Protein AF-A0A1C6H4Y1-F1 (afdb_monomer_lite)

Foldseek 3Di:
DPPQLDPQWLLVLLVVLQVCLLQLHDLQDPVVPQHHVCGHSLVSSVLQQEPVRAGDGHSPDRDHDPSSRVSNVNSVVSNVVSDNPDHNPNLQKAKEKEWEWEADQAACVPLVDWDAVQVQHTHGLDFTDIDIGGQQAFQQVVVVVRCVVQVKDFDADDVRLFTQKIAGPVGDIDGQQRHHPAKHKFKDKPPHGDPGGRRPHGDDHYIYMYIYITSHPVCNPPHDPVLLVVLLVLLSPADDLVPHALVCVVSLVVSVVSLVPDDPVSNVVNRCVVSSVSSVVSNVVNVVVVVVVVVVPPPDDDDDDDDDDDDDDDDDDDDDDDDDDRQRWWEEWPDWDWEADPQKIKIFTDQTPSFQWKWKWKDQDQPDDIDTDDIGRHSPPRMDIGNVGGAQGKMKMKMWGWHDDPRGIHIYDIYDIDMYHHHD

Structure (mmCIF, N/CA/C/O backbone):
data_AF-A0A1C6H4Y1-F1
#
_entry.id   AF-A0A1C6H4Y1-F1
#
loop_
_atom_site.group_PDB
_atom_site.id
_atom_site.type_symbol
_atom_site.label_atom_id
_atom_site.label_alt_id
_atom_site.label_comp_id
_atom_site.label_asym_id
_atom_site.label_entity_id
_atom_site.label_seq_id
_atom_site.pdbx_PDB_ins_code
_atom_site.Cartn_x
_atom_site.Cartn_y
_atom_site.Cartn_z
_atom_site.occupancy
_atom_site.B_iso_or_equiv
_atom_site.auth_seq_id
_atom_site.auth_comp_id
_atom_site.auth_asym_id
_atom_site.auth_atom_id
_atom_site.pdbx_PDB_model_num
ATOM 1 N N . MET A 1 1 ? 4.660 -8.840 -53.291 1.00 42.12 1 MET A N 1
ATOM 2 C CA . MET A 1 1 ? 5.398 -7.754 -52.613 1.00 42.12 1 MET A CA 1
ATOM 3 C C . MET A 1 1 ? 6.594 -8.397 -51.950 1.00 42.12 1 MET A C 1
ATOM 5 O O . MET A 1 1 ? 6.404 -9.406 -51.290 1.00 42.12 1 MET A O 1
ATOM 9 N N . ARG A 1 2 ? 7.810 -7.929 -52.233 1.00 48.94 2 ARG A N 1
ATOM 10 C CA . ARG A 1 2 ? 9.010 -8.425 -51.550 1.00 48.94 2 ARG A CA 1
ATOM 11 C C . ARG A 1 2 ? 9.060 -7.695 -50.213 1.00 48.94 2 ARG A C 1
ATOM 13 O O . ARG A 1 2 ? 9.139 -6.470 -50.238 1.00 48.94 2 ARG A O 1
ATOM 20 N N . ASP A 1 3 ? 8.952 -8.422 -49.107 1.00 62.31 3 ASP A N 1
ATOM 21 C CA . ASP A 1 3 ? 9.150 -7.857 -47.773 1.00 62.31 3 ASP A CA 1
ATOM 22 C C . ASP A 1 3 ? 10.547 -7.243 -47.738 1.00 62.31 3 ASP A C 1
ATOM 24 O O . ASP A 1 3 ? 11.532 -7.951 -47.901 1.00 62.31 3 ASP A O 1
ATOM 28 N N . ASP A 1 4 ? 10.660 -5.924 -47.614 1.00 70.94 4 ASP A N 1
ATOM 29 C CA . ASP A 1 4 ? 11.952 -5.247 -47.489 1.00 70.94 4 ASP A CA 1
ATOM 30 C C . ASP A 1 4 ? 12.391 -5.123 -46.022 1.00 70.94 4 ASP A C 1
ATOM 32 O O . ASP A 1 4 ? 13.424 -4.507 -45.741 1.00 70.94 4 ASP A O 1
ATOM 36 N N . PHE A 1 5 ? 11.594 -5.696 -45.109 1.00 79.50 5 PHE A N 1
ATOM 37 C CA . PHE A 1 5 ? 11.693 -5.578 -43.654 1.00 79.50 5 PHE A CA 1
ATOM 38 C C . PHE A 1 5 ? 11.746 -4.115 -43.170 1.00 79.50 5 PHE A C 1
ATOM 40 O O . PHE A 1 5 ? 12.250 -3.829 -42.083 1.00 79.50 5 PHE A O 1
ATOM 47 N N . GLY A 1 6 ? 11.222 -3.192 -43.986 1.00 79.69 6 GLY A N 1
ATOM 48 C CA . GLY A 1 6 ? 10.997 -1.791 -43.669 1.00 79.69 6 GLY A CA 1
ATOM 49 C C . GLY A 1 6 ? 9.513 -1.525 -43.439 1.00 79.69 6 GLY A C 1
ATOM 50 O O . GLY A 1 6 ? 8.642 -2.082 -44.099 1.00 79.69 6 GLY A O 1
ATOM 51 N N . TYR A 1 7 ? 9.209 -0.643 -42.494 1.00 85.81 7 TYR A N 1
ATOM 52 C CA . TYR A 1 7 ? 7.836 -0.291 -42.124 1.00 85.81 7 TYR A CA 1
ATOM 53 C C . TYR A 1 7 ? 7.501 1.128 -42.599 1.00 85.81 7 TYR A C 1
ATOM 55 O O . TYR A 1 7 ? 6.971 1.949 -41.856 1.00 85.81 7 TYR A O 1
ATOM 63 N N . GLY A 1 8 ? 7.869 1.431 -43.848 1.00 86.75 8 GLY A N 1
ATOM 64 C CA . GLY A 1 8 ? 7.625 2.707 -44.529 1.00 86.75 8 GLY A CA 1
ATOM 65 C C . GLY A 1 8 ? 8.603 3.833 -44.175 1.00 86.75 8 GLY A C 1
ATOM 66 O O . GLY A 1 8 ? 9.031 4.556 -45.069 1.00 86.75 8 GLY A O 1
ATOM 67 N N . THR A 1 9 ? 8.977 3.972 -42.900 1.00 94.75 9 THR A N 1
ATOM 68 C CA . THR A 1 9 ? 9.891 5.029 -42.424 1.00 94.75 9 THR A CA 1
ATOM 69 C C . THR A 1 9 ? 10.972 4.462 -41.510 1.00 94.75 9 THR A C 1
ATOM 71 O O . THR A 1 9 ? 10.829 3.357 -40.964 1.00 94.75 9 THR A O 1
ATOM 74 N N . SER A 1 10 ? 12.052 5.218 -41.311 1.00 96.19 10 SER A N 1
ATOM 75 C CA . SER A 1 10 ? 13.120 4.819 -40.390 1.00 96.19 10 SER A CA 1
ATOM 76 C C . SER A 1 10 ? 12.635 4.734 -38.940 1.00 96.19 10 SER A C 1
ATOM 78 O O . SER A 1 10 ? 12.975 3.783 -38.246 1.00 96.19 10 SER A O 1
ATOM 80 N N . GLU A 1 11 ? 11.767 5.642 -38.489 1.00 96.38 11 GLU A N 1
ATOM 81 C CA . GLU A 1 11 ? 11.194 5.628 -37.135 1.00 96.38 11 GLU A CA 1
ATOM 82 C C . GLU A 1 11 ? 10.305 4.411 -36.918 1.00 96.38 11 GLU A C 1
ATOM 84 O O . GLU A 1 11 ? 10.435 3.712 -35.918 1.00 96.38 11 GLU A O 1
ATOM 89 N N . SER A 1 12 ? 9.417 4.125 -37.870 1.00 94.75 12 SER A N 1
ATOM 90 C CA . SER A 1 12 ? 8.491 2.995 -37.770 1.00 94.75 12 SER A CA 1
ATOM 91 C C . SER A 1 12 ? 9.255 1.671 -37.732 1.00 94.75 12 SER A C 1
ATOM 93 O O . SER A 1 12 ? 8.972 0.801 -36.909 1.00 94.75 12 SER A O 1
ATOM 95 N N . THR A 1 13 ? 10.287 1.550 -38.570 1.00 94.62 13 THR A N 1
ATOM 96 C CA . THR A 1 13 ? 11.189 0.392 -38.583 1.00 94.62 13 THR A CA 1
ATOM 97 C C . THR A 1 13 ? 11.992 0.302 -37.278 1.00 94.62 13 THR A C 1
ATOM 99 O O . THR A 1 13 ? 12.122 -0.782 -36.711 1.00 94.62 13 THR A O 1
ATOM 102 N N . ALA A 1 14 ? 12.464 1.430 -36.736 1.00 94.56 14 ALA A N 1
ATOM 103 C CA . ALA A 1 14 ? 13.168 1.485 -35.456 1.00 94.56 14 ALA A CA 1
ATOM 104 C C . ALA A 1 14 ? 12.282 1.079 -34.272 1.00 94.56 14 ALA A C 1
ATOM 106 O O . ALA A 1 14 ? 12.743 0.351 -33.399 1.00 94.56 14 ALA A O 1
ATOM 107 N N . GLN A 1 15 ? 11.007 1.479 -34.246 1.00 91.50 15 GLN A N 1
ATOM 108 C CA . GLN A 1 15 ? 10.076 1.083 -33.184 1.00 91.50 15 GLN A CA 1
ATOM 109 C C . GLN A 1 15 ? 9.850 -0.428 -33.154 1.00 91.50 15 GLN A C 1
ATOM 111 O O . GLN A 1 15 ? 9.807 -1.028 -32.081 1.00 91.50 15 GLN A O 1
ATOM 116 N N . VAL A 1 16 ? 9.749 -1.064 -34.321 1.00 90.69 16 VAL A N 1
ATOM 117 C CA . VAL A 1 16 ? 9.607 -2.521 -34.389 1.00 90.69 16 VAL A CA 1
ATOM 118 C C . VAL A 1 16 ? 10.917 -3.214 -33.990 1.00 90.69 16 VAL A C 1
ATOM 120 O O . VAL A 1 16 ? 10.869 -4.156 -33.205 1.00 90.69 16 VAL A O 1
ATOM 123 N N . LEU A 1 17 ? 12.088 -2.718 -34.415 1.00 90.75 17 LEU A N 1
ATOM 124 C CA . LEU A 1 17 ? 13.387 -3.249 -33.969 1.00 90.75 17 LEU A CA 1
ATOM 125 C C . LEU A 1 17 ? 13.558 -3.125 -32.446 1.00 90.75 17 LEU A C 1
ATOM 127 O O . LEU A 1 17 ? 13.991 -4.069 -31.783 1.00 90.75 17 LEU A O 1
ATOM 131 N N . LEU A 1 18 ? 13.186 -1.974 -31.883 1.00 88.12 18 LEU A N 1
ATOM 132 C CA . LEU A 1 18 ? 13.187 -1.736 -30.445 1.00 88.12 18 LEU A CA 1
ATOM 133 C C . LEU A 1 18 ? 12.244 -2.711 -29.734 1.00 88.12 18 LEU A C 1
ATOM 135 O O . LEU A 1 18 ? 12.629 -3.289 -28.722 1.00 88.12 18 LEU A O 1
ATOM 139 N N . ALA A 1 19 ? 11.043 -2.944 -30.271 1.00 84.25 19 ALA A N 1
ATOM 140 C CA . ALA A 1 19 ? 10.095 -3.898 -29.706 1.00 84.25 19 ALA A CA 1
ATOM 141 C C . ALA A 1 19 ? 10.635 -5.336 -29.734 1.00 84.25 19 ALA A C 1
ATOM 143 O O . ALA A 1 19 ? 10.558 -6.016 -28.715 1.00 84.25 19 ALA A O 1
ATOM 144 N N . LEU A 1 20 ? 11.223 -5.788 -30.847 1.00 84.50 20 LEU A N 1
ATOM 145 C CA . LEU A 1 20 ? 11.834 -7.119 -30.953 1.00 84.50 20 LEU A CA 1
ATOM 146 C C . LEU A 1 20 ? 13.001 -7.285 -29.975 1.00 84.50 20 LEU A C 1
ATOM 148 O O . LEU A 1 20 ? 13.054 -8.283 -29.261 1.00 84.50 20 LEU A O 1
ATOM 152 N N . SER A 1 21 ? 13.853 -6.264 -29.850 1.00 82.94 21 SER A N 1
ATOM 153 C CA . SER A 1 21 ? 14.944 -6.239 -28.864 1.00 82.94 21 SER A CA 1
ATOM 154 C C . SER A 1 21 ? 14.400 -6.332 -27.431 1.00 82.94 21 SER A C 1
ATOM 156 O O . SER A 1 21 ? 14.832 -7.179 -26.647 1.00 82.94 21 SER A O 1
ATOM 158 N N . CYS A 1 22 ? 13.358 -5.552 -27.115 1.00 72.94 22 CYS A N 1
ATOM 159 C CA . CYS A 1 22 ? 12.659 -5.602 -25.823 1.00 72.94 22 CYS A CA 1
ATOM 160 C C . CYS A 1 22 ? 11.975 -6.953 -25.558 1.00 72.94 22 CYS A C 1
ATOM 162 O O . CYS A 1 22 ? 11.736 -7.305 -24.397 1.00 72.94 22 CYS A O 1
ATOM 164 N N . LEU A 1 23 ? 11.651 -7.686 -26.626 1.00 74.75 23 LEU A N 1
ATOM 165 C CA . LEU A 1 23 ? 11.091 -9.029 -26.597 1.00 74.75 23 LEU A CA 1
ATOM 166 C C . LEU A 1 23 ? 12.156 -10.135 -26.698 1.00 74.75 23 LEU A C 1
ATOM 168 O O . LEU A 1 23 ? 11.809 -11.313 -26.781 1.00 74.75 23 LEU A O 1
ATOM 172 N N . GLY A 1 24 ? 13.450 -9.801 -26.699 1.00 77.25 24 GLY A N 1
ATOM 173 C CA . GLY A 1 24 ? 14.531 -10.783 -26.843 1.00 77.25 24 GLY A CA 1
ATOM 174 C C . GLY A 1 24 ? 14.441 -11.616 -28.129 1.00 77.25 24 GLY A C 1
ATOM 175 O O . GLY A 1 24 ? 14.995 -12.709 -28.188 1.00 77.25 24 GLY A O 1
ATOM 176 N N . ILE A 1 25 ? 13.708 -11.132 -29.133 1.00 82.19 25 ILE A N 1
ATOM 177 C CA . ILE A 1 25 ? 13.572 -11.780 -30.433 1.00 82.19 25 ILE A CA 1
ATOM 178 C C . ILE A 1 25 ? 14.692 -11.243 -31.311 1.00 82.19 25 ILE A C 1
ATOM 180 O O . ILE A 1 25 ? 14.762 -10.039 -31.553 1.00 82.19 25 ILE A O 1
ATOM 184 N N . ASP A 1 26 ? 15.546 -12.137 -31.802 1.00 84.94 26 ASP A N 1
ATOM 185 C CA . ASP A 1 26 ? 16.600 -11.779 -32.744 1.00 84.94 26 ASP A CA 1
ATOM 186 C C . ASP A 1 26 ? 15.990 -11.437 -34.122 1.00 84.94 26 ASP A C 1
ATOM 188 O O . ASP A 1 26 ? 15.497 -12.335 -34.812 1.00 84.94 26 ASP A O 1
ATOM 192 N N . PRO A 1 27 ? 16.021 -10.163 -34.562 1.00 84.25 27 PRO A N 1
ATOM 193 C CA . PRO A 1 27 ? 15.482 -9.739 -35.853 1.00 84.25 27 PRO A CA 1
ATOM 194 C C . PRO A 1 27 ? 16.294 -10.265 -37.048 1.00 84.25 27 PRO A C 1
ATOM 196 O O . PRO A 1 27 ? 15.877 -10.093 -38.192 1.00 84.25 27 PRO A O 1
ATOM 199 N N . THR A 1 28 ? 17.465 -10.861 -36.814 1.00 84.69 28 THR A N 1
ATOM 200 C CA . THR A 1 28 ? 18.307 -11.461 -37.854 1.00 84.69 28 THR A CA 1
ATOM 201 C C . THR A 1 28 ? 18.028 -12.953 -38.052 1.00 84.69 28 THR A C 1
ATOM 203 O O . THR A 1 28 ? 18.480 -13.535 -39.040 1.00 84.69 28 THR A O 1
ATOM 206 N N . SER A 1 29 ? 17.241 -13.568 -37.164 1.00 82.44 29 SER A N 1
ATOM 207 C CA . SER A 1 29 ? 16.898 -14.985 -37.245 1.00 82.44 29 SER A CA 1
ATOM 208 C C . SER A 1 29 ? 15.801 -15.257 -38.280 1.00 82.44 29 SER A C 1
ATOM 210 O O . SER A 1 29 ? 14.706 -14.690 -38.234 1.00 82.44 29 SER A O 1
ATOM 212 N N . ALA A 1 30 ? 16.083 -16.208 -39.174 1.00 78.44 30 ALA A N 1
ATOM 213 C CA . ALA A 1 30 ? 15.129 -16.711 -40.162 1.00 78.44 30 ALA A CA 1
ATOM 214 C C . ALA A 1 30 ? 13.974 -17.511 -39.535 1.00 78.44 30 ALA A C 1
ATOM 216 O O . ALA A 1 30 ? 12.931 -17.675 -40.163 1.00 78.44 30 ALA A O 1
ATOM 217 N N . GLU A 1 31 ? 14.137 -17.989 -38.300 1.00 76.12 31 GLU A N 1
ATOM 218 C CA . GLU A 1 31 ? 13.170 -18.866 -37.629 1.00 76.12 31 GLU A CA 1
ATOM 219 C C . GLU A 1 31 ? 11.953 -18.106 -37.090 1.00 76.12 31 GLU A C 1
ATOM 221 O O . GLU A 1 31 ? 10.847 -18.641 -37.041 1.00 76.12 31 GLU A O 1
ATOM 226 N N . VAL A 1 32 ? 12.143 -16.842 -36.704 1.00 73.50 32 VAL A N 1
ATOM 227 C CA . VAL A 1 32 ? 11.101 -16.000 -36.089 1.00 73.50 32 VAL A CA 1
ATOM 228 C C . VAL A 1 32 ? 10.360 -15.122 -37.102 1.00 73.50 32 VAL A C 1
ATOM 230 O O . VAL A 1 32 ? 9.418 -14.426 -36.733 1.00 73.50 32 VAL A O 1
ATOM 233 N N . GLY A 1 33 ? 10.762 -15.157 -38.378 1.00 73.19 33 GLY A N 1
ATOM 234 C CA . GLY A 1 33 ? 10.070 -14.475 -39.476 1.00 73.19 33 GLY A CA 1
ATOM 235 C C . GLY A 1 33 ? 10.308 -12.963 -39.577 1.00 73.19 33 GLY A C 1
ATOM 236 O O . GLY A 1 33 ? 9.571 -12.289 -40.291 1.00 73.19 33 GLY A O 1
ATOM 237 N N . PHE A 1 34 ? 11.321 -12.419 -38.892 1.00 76.94 34 PHE A N 1
ATOM 238 C CA . PHE A 1 34 ? 11.628 -10.977 -38.887 1.00 76.94 34 PHE A CA 1
ATOM 239 C C . PHE A 1 34 ? 12.846 -10.574 -39.735 1.00 76.94 34 PHE A C 1
ATOM 241 O O . PHE A 1 34 ? 13.167 -9.387 -39.828 1.00 76.94 34 PHE A O 1
ATOM 248 N N . GLY A 1 35 ? 13.486 -11.539 -40.397 1.00 79.69 35 GLY A N 1
ATOM 249 C CA . GLY A 1 35 ? 14.584 -11.294 -41.321 1.00 79.69 35 GLY A CA 1
ATOM 250 C C . GLY A 1 35 ? 15.468 -12.520 -41.515 1.00 79.69 35 GLY A C 1
ATOM 251 O O . GLY A 1 35 ? 15.142 -13.625 -41.107 1.00 79.69 35 GLY A O 1
ATOM 252 N N . THR A 1 36 ? 16.606 -12.308 -42.157 1.00 79.06 36 THR A N 1
ATOM 253 C CA . THR A 1 36 ? 17.747 -13.231 -42.222 1.00 79.06 36 THR A CA 1
ATOM 254 C C . THR A 1 36 ? 19.002 -12.462 -41.802 1.00 79.06 36 THR A C 1
ATOM 256 O O . THR A 1 36 ? 18.952 -11.225 -41.762 1.00 79.06 36 THR A O 1
ATOM 259 N N . PRO A 1 37 ? 20.157 -13.113 -41.569 1.00 77.25 37 PRO A N 1
ATOM 260 C CA . PRO A 1 37 ? 21.383 -12.405 -41.192 1.00 77.25 37 PRO A CA 1
ATOM 261 C C . PRO A 1 37 ? 21.761 -11.266 -42.150 1.00 77.25 37 PRO A C 1
ATOM 263 O O . PRO A 1 37 ? 22.210 -10.209 -41.716 1.00 77.25 37 PRO A O 1
ATOM 266 N N . ASN A 1 38 ? 21.486 -11.445 -43.446 1.00 80.06 38 ASN A N 1
ATOM 267 C CA . ASN A 1 38 ? 21.870 -10.501 -44.499 1.00 80.06 38 ASN A CA 1
ATOM 268 C C . ASN A 1 38 ? 20.729 -9.592 -44.975 1.00 80.06 38 ASN A C 1
ATOM 270 O O . ASN A 1 38 ? 20.959 -8.691 -45.779 1.00 80.06 38 ASN A O 1
ATOM 274 N N . PHE A 1 39 ? 19.495 -9.839 -44.535 1.00 85.31 39 PHE A N 1
ATOM 275 C CA . PHE A 1 39 ? 18.331 -9.100 -45.007 1.00 85.31 39 PHE A CA 1
ATOM 276 C C . PHE A 1 39 ? 17.264 -9.039 -43.918 1.00 85.31 39 PHE A C 1
ATOM 278 O O . PHE A 1 39 ? 16.510 -9.986 -43.708 1.00 85.31 39 PHE A O 1
ATOM 285 N N . ASN A 1 40 ? 17.270 -7.932 -43.185 1.00 87.94 40 ASN A N 1
ATOM 286 C CA . ASN A 1 40 ? 16.472 -7.698 -41.986 1.00 87.94 40 ASN A CA 1
ATOM 287 C C . ASN A 1 40 ? 16.285 -6.193 -41.731 1.00 87.94 40 ASN A C 1
ATOM 289 O O . ASN A 1 40 ? 16.792 -5.331 -42.455 1.00 87.94 40 ASN A O 1
ATOM 293 N N . MET A 1 41 ? 15.601 -5.877 -40.640 1.00 89.88 41 MET A N 1
ATOM 294 C CA . MET A 1 41 ? 15.282 -4.512 -40.223 1.00 89.88 41 MET A CA 1
ATOM 295 C C . MET A 1 41 ? 16.512 -3.625 -39.994 1.00 89.88 41 MET A C 1
ATOM 297 O O . MET A 1 41 ? 16.473 -2.439 -40.304 1.00 89.88 41 MET A O 1
ATOM 301 N N . ILE A 1 42 ? 17.626 -4.182 -39.508 1.00 91.50 42 ILE A N 1
ATOM 302 C CA . ILE A 1 42 ? 18.875 -3.433 -39.303 1.00 91.50 42 ILE A CA 1
ATOM 303 C C . ILE A 1 42 ? 19.451 -3.044 -40.661 1.00 91.50 42 ILE A C 1
ATOM 305 O O . ILE A 1 42 ? 19.744 -1.875 -40.898 1.00 91.50 42 ILE A O 1
ATOM 309 N N . THR A 1 43 ? 19.540 -3.998 -41.592 1.00 91.50 43 THR A N 1
ATOM 310 C CA . THR A 1 43 ? 19.998 -3.713 -42.962 1.00 91.50 43 THR A CA 1
ATOM 311 C C . THR A 1 43 ? 19.066 -2.741 -43.694 1.00 91.50 43 THR A C 1
ATOM 313 O O . THR A 1 43 ? 19.533 -1.930 -44.492 1.00 91.50 43 THR A O 1
ATOM 316 N N . ASN A 1 44 ? 17.761 -2.760 -43.392 1.00 93.31 44 ASN A N 1
ATOM 317 C CA . ASN A 1 44 ? 16.803 -1.789 -43.915 1.00 93.31 44 ASN A CA 1
ATOM 318 C C . ASN A 1 44 ? 17.068 -0.383 -43.352 1.00 93.31 44 ASN A C 1
ATOM 320 O O . ASN A 1 44 ? 17.199 0.560 -44.130 1.00 93.31 44 ASN A O 1
ATOM 324 N N . LEU A 1 45 ? 17.242 -0.250 -42.033 1.00 94.94 45 LEU A N 1
ATOM 325 C CA . LEU A 1 45 ? 17.546 1.021 -41.364 1.00 94.94 45 LEU A CA 1
ATOM 326 C C . LEU A 1 45 ? 18.829 1.676 -41.883 1.00 94.94 45 LEU A C 1
ATOM 328 O O . LEU A 1 45 ? 18.884 2.899 -42.007 1.00 94.94 45 LEU A O 1
ATOM 332 N N . MET A 1 46 ? 19.832 0.881 -42.262 1.00 94.31 46 MET A N 1
ATOM 333 C CA . MET A 1 46 ? 21.070 1.416 -42.839 1.00 94.31 46 MET A CA 1
ATOM 334 C C . MET A 1 46 ? 20.854 2.171 -44.159 1.00 94.31 46 MET A C 1
ATOM 336 O O . MET A 1 46 ? 21.662 3.034 -44.484 1.00 94.31 46 MET A O 1
ATOM 340 N N . LYS A 1 47 ? 19.749 1.939 -44.884 1.00 93.94 47 LYS A N 1
ATOM 341 C CA . LYS A 1 47 ? 19.406 2.686 -46.111 1.00 93.94 47 LYS A CA 1
ATOM 342 C C . LYS A 1 47 ? 19.012 4.145 -45.851 1.00 93.94 47 LYS A C 1
ATOM 344 O O . LYS A 1 47 ? 19.015 4.943 -46.779 1.00 93.94 47 LYS A O 1
ATOM 349 N N . TYR A 1 48 ? 18.639 4.483 -44.617 1.00 96.31 48 TYR A N 1
ATOM 350 C CA . TYR A 1 48 ? 18.237 5.838 -44.215 1.00 96.31 48 TYR A CA 1
ATOM 351 C C . TYR A 1 48 ? 19.403 6.635 -43.625 1.00 96.31 48 TYR A C 1
ATOM 353 O O . TYR A 1 48 ? 19.249 7.822 -43.322 1.00 96.31 48 TYR A O 1
ATOM 361 N N . ARG A 1 49 ? 20.555 5.985 -43.417 1.00 96.44 49 ARG A N 1
ATOM 362 C CA . ARG A 1 49 ? 21.734 6.601 -42.817 1.00 96.44 49 ARG A CA 1
ATOM 363 C C . ARG A 1 49 ? 22.354 7.603 -43.786 1.00 96.44 49 ARG A C 1
ATOM 365 O O . ARG A 1 49 ? 22.580 7.293 -44.951 1.00 96.44 49 ARG A O 1
ATOM 372 N N . GLN A 1 50 ? 22.657 8.785 -43.275 1.00 96.56 50 GLN A N 1
ATOM 373 C CA . GLN A 1 50 ? 23.286 9.867 -44.019 1.00 96.56 50 GLN A CA 1
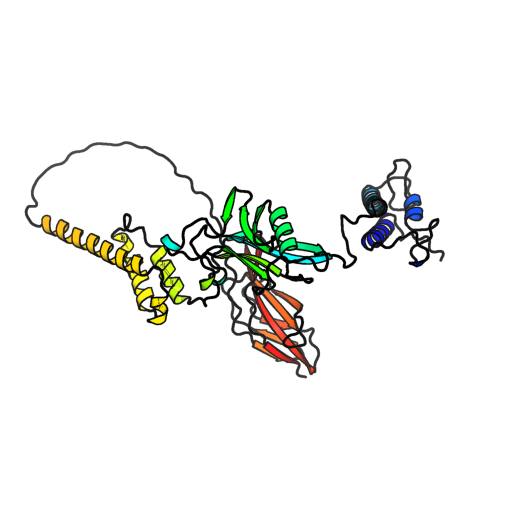ATOM 374 C C . GLN A 1 50 ? 24.792 9.918 -43.730 1.00 96.56 50 GLN A C 1
ATOM 376 O O . GLN A 1 50 ? 25.294 9.273 -42.805 1.00 96.56 50 GLN A O 1
ATOM 381 N N . ASN A 1 51 ? 25.526 10.709 -44.515 1.00 94.00 51 ASN A N 1
ATOM 382 C CA . ASN A 1 51 ? 26.985 10.833 -44.395 1.00 94.00 51 ASN A CA 1
ATOM 383 C C . ASN A 1 51 ? 27.443 11.400 -43.041 1.00 94.00 51 ASN A C 1
ATOM 385 O O . ASN A 1 51 ? 28.551 11.107 -42.602 1.00 94.00 51 ASN A O 1
ATOM 389 N N . ASP A 1 52 ? 26.594 12.181 -42.370 1.00 93.62 52 ASP A N 1
ATOM 390 C CA . ASP A 1 52 ? 26.843 12.706 -41.020 1.00 93.62 52 ASP A CA 1
ATOM 391 C C . ASP A 1 52 ? 26.632 11.654 -39.911 1.00 93.62 52 ASP A C 1
ATOM 393 O O . ASP A 1 52 ? 26.844 11.931 -38.733 1.00 93.62 52 ASP A O 1
ATOM 397 N N . GLY A 1 53 ? 26.222 10.435 -40.276 1.00 91.19 53 GLY A N 1
ATOM 398 C CA . GLY A 1 53 ? 25.921 9.348 -39.352 1.00 91.19 53 GLY A CA 1
ATOM 399 C C . GLY A 1 53 ? 24.518 9.395 -38.745 1.00 91.19 53 GLY A C 1
ATOM 400 O O . GLY A 1 53 ? 24.144 8.431 -38.074 1.00 91.19 53 GLY A O 1
ATOM 401 N N . GLY A 1 54 ? 23.744 10.453 -38.999 1.00 94.50 54 GLY A N 1
ATOM 402 C CA . GLY A 1 54 ? 22.332 10.542 -38.650 1.00 94.50 54 GLY A CA 1
ATOM 403 C C . GLY A 1 54 ? 21.438 9.768 -39.621 1.00 94.50 54 GLY A C 1
ATOM 404 O O . GLY A 1 54 ? 21.907 9.116 -40.557 1.00 94.50 54 GLY A O 1
ATOM 405 N N . PHE A 1 55 ? 20.131 9.813 -39.376 1.00 97.94 55 PHE A N 1
ATOM 406 C CA . PHE A 1 55 ? 19.130 9.091 -40.163 1.00 97.94 55 PHE A CA 1
ATOM 407 C C . PHE A 1 55 ? 18.060 10.043 -40.694 1.00 97.94 55 PHE A C 1
ATOM 409 O O . PHE A 1 55 ? 17.665 10.993 -40.017 1.00 97.94 55 PHE A O 1
ATOM 416 N N . SER A 1 56 ? 17.575 9.783 -41.906 1.00 97.44 56 SER A N 1
ATOM 417 C CA . SER A 1 56 ? 16.446 10.487 -42.515 1.00 97.44 56 SER A CA 1
ATOM 418 C C . SER A 1 56 ? 15.119 9.763 -42.262 1.00 97.44 56 SER A C 1
ATOM 420 O O . SER A 1 56 ? 15.090 8.557 -42.019 1.00 97.44 56 SER A O 1
ATOM 422 N N . HIS A 1 57 ? 13.997 10.478 -42.367 1.00 96.25 57 HIS A N 1
ATOM 423 C CA . HIS A 1 57 ? 12.654 9.892 -42.271 1.00 96.25 57 HIS A CA 1
ATOM 424 C C . HIS A 1 57 ? 12.353 8.902 -43.413 1.00 96.25 57 HIS A C 1
ATOM 426 O O . HIS A 1 57 ? 11.873 7.791 -43.182 1.00 96.25 57 HIS A O 1
ATOM 432 N N . LEU A 1 58 ? 12.687 9.294 -44.651 1.00 95.12 58 LEU A N 1
ATOM 433 C CA . LEU A 1 58 ? 12.526 8.499 -45.873 1.00 95.12 58 LEU A CA 1
ATOM 434 C C . LEU A 1 58 ? 13.884 8.262 -46.539 1.00 95.12 58 LEU A C 1
ATOM 436 O O . LEU A 1 58 ? 14.762 9.127 -46.503 1.00 95.12 58 LEU A O 1
ATOM 440 N N . SER A 1 59 ? 14.040 7.112 -47.193 1.00 90.62 59 SER A N 1
ATOM 441 C CA . SER A 1 59 ? 15.310 6.679 -47.793 1.00 90.62 59 SER A CA 1
ATOM 442 C C . SER A 1 59 ? 15.766 7.527 -48.983 1.00 90.62 59 SER A C 1
ATOM 444 O O . SER A 1 59 ? 16.928 7.479 -49.363 1.00 90.62 59 SER A O 1
ATOM 446 N N . ASN A 1 60 ? 14.861 8.289 -49.600 1.00 92.25 60 ASN A N 1
ATOM 447 C CA . ASN A 1 60 ? 15.171 9.185 -50.716 1.00 92.25 60 ASN A CA 1
ATOM 448 C C . ASN A 1 60 ? 15.583 10.599 -50.269 1.00 92.25 60 ASN A C 1
ATOM 450 O O . ASN A 1 60 ? 15.880 11.442 -51.114 1.00 92.25 60 ASN A O 1
ATOM 454 N N . LEU A 1 61 ? 15.576 10.882 -48.964 1.00 93.50 61 LEU A N 1
ATOM 455 C CA . LEU A 1 61 ? 16.030 12.159 -48.423 1.00 93.50 61 LEU A CA 1
ATOM 456 C C . LEU A 1 61 ? 17.537 12.126 -48.165 1.00 93.50 61 LEU A C 1
ATOM 458 O O . LEU A 1 61 ? 18.091 11.101 -47.778 1.00 93.50 61 LEU A O 1
ATOM 462 N N . THR A 1 62 ? 18.174 13.284 -48.331 1.00 92.12 62 THR A N 1
ATOM 463 C CA . THR A 1 62 ? 19.634 13.465 -48.241 1.00 92.12 62 THR A CA 1
ATOM 464 C C . THR A 1 62 ? 20.090 14.185 -46.969 1.00 92.12 62 THR A C 1
ATOM 466 O O . THR A 1 62 ? 21.256 14.554 -46.840 1.00 92.12 62 THR A O 1
ATOM 469 N N . LYS A 1 63 ? 19.162 14.453 -46.042 1.00 95.38 63 LYS A N 1
ATOM 470 C CA . LYS A 1 63 ? 19.433 15.146 -44.778 1.00 95.38 63 LYS A CA 1
ATOM 471 C C . LYS A 1 63 ? 18.924 14.338 -43.596 1.00 95.38 63 LYS A C 1
ATOM 473 O O . LYS A 1 63 ? 17.815 13.796 -43.636 1.00 95.38 63 LYS A O 1
ATOM 478 N N . SER A 1 64 ? 19.723 14.335 -42.537 1.00 96.75 64 SER A N 1
ATOM 479 C CA . SER A 1 64 ? 19.359 13.756 -41.253 1.00 96.75 64 SER A CA 1
ATOM 480 C C . SER A 1 64 ? 18.245 14.552 -40.588 1.00 96.75 64 SER A C 1
ATOM 482 O O . SER A 1 64 ? 18.141 15.771 -40.734 1.00 96.75 64 SER A O 1
ATOM 484 N N . GLN A 1 65 ? 17.400 13.841 -39.855 1.00 97.88 65 GLN A N 1
ATOM 485 C CA . GLN A 1 65 ? 16.335 14.400 -39.039 1.00 97.88 65 GLN A CA 1
ATOM 486 C C . GLN A 1 65 ? 16.546 13.953 -37.602 1.00 97.88 65 GLN A C 1
ATOM 488 O O . GLN A 1 65 ? 16.858 12.792 -37.335 1.00 97.88 65 GLN A O 1
ATOM 493 N N . GLU A 1 66 ? 16.389 14.889 -36.673 1.00 96.50 66 GLU A N 1
ATOM 494 C CA . GLU A 1 66 ? 16.694 14.670 -35.260 1.00 96.50 66 GLU A CA 1
ATOM 495 C C . GLU A 1 66 ? 15.877 13.507 -34.683 1.00 96.50 66 GLU A C 1
ATOM 497 O O . GLU A 1 66 ? 16.435 12.575 -34.109 1.00 96.50 66 GLU A O 1
ATOM 502 N N . MET A 1 67 ? 14.564 13.499 -34.928 1.00 94.00 67 MET A N 1
ATOM 503 C CA . MET A 1 67 ? 13.667 12.454 -34.432 1.00 94.00 67 MET A CA 1
ATOM 504 C C . MET A 1 67 ? 13.999 11.072 -35.009 1.00 94.00 67 MET A C 1
ATOM 506 O O . MET A 1 67 ? 14.060 10.100 -34.254 1.00 94.00 67 MET A O 1
ATOM 510 N N . SER A 1 68 ? 14.248 10.989 -36.318 1.00 97.06 68 SER A N 1
ATOM 511 C CA . SER A 1 68 ? 14.666 9.753 -36.986 1.00 97.06 68 SER A CA 1
ATOM 512 C C . SER A 1 68 ? 15.982 9.244 -36.403 1.00 97.06 68 SER A C 1
ATOM 514 O O . SER A 1 68 ? 16.091 8.083 -36.020 1.00 97.06 68 SER A O 1
ATOM 516 N N . THR A 1 69 ? 16.959 10.137 -36.252 1.00 96.75 69 THR A N 1
ATOM 517 C CA . THR A 1 69 ? 18.282 9.815 -35.710 1.00 96.75 69 THR A CA 1
ATOM 518 C C . THR A 1 69 ? 18.185 9.276 -34.286 1.00 96.75 69 THR A C 1
ATOM 520 O O . THR A 1 69 ? 18.729 8.212 -34.000 1.00 96.75 69 THR A O 1
ATOM 523 N N . VAL A 1 70 ? 17.444 9.953 -33.406 1.00 95.69 70 VAL A N 1
ATOM 524 C CA . VAL A 1 70 ? 17.276 9.533 -32.007 1.00 95.69 70 VAL A CA 1
ATOM 525 C C . VAL A 1 70 ? 16.605 8.164 -31.912 1.00 95.69 70 VAL A C 1
ATOM 527 O O . VAL A 1 70 ? 17.103 7.290 -31.204 1.00 95.69 70 VAL A O 1
ATOM 530 N N . GLN A 1 71 ? 15.503 7.944 -32.632 1.00 95.44 71 GLN A N 1
ATOM 531 C CA . GLN A 1 71 ? 14.758 6.685 -32.533 1.00 95.44 71 GLN A CA 1
ATOM 532 C C . GLN A 1 71 ? 15.528 5.502 -33.124 1.00 95.44 71 GLN A C 1
ATOM 534 O O . GLN A 1 71 ? 15.545 4.423 -32.532 1.00 95.44 71 GLN A O 1
ATOM 539 N N . VAL A 1 72 ? 16.204 5.701 -34.260 1.00 96.12 72 VAL A N 1
ATOM 540 C CA . VAL A 1 72 ? 17.012 4.647 -34.883 1.00 96.12 72 VAL A CA 1
ATOM 541 C C . VAL A 1 72 ? 18.209 4.292 -34.005 1.00 96.12 72 VAL A C 1
ATOM 543 O O . VAL A 1 72 ? 18.448 3.111 -33.760 1.00 96.12 72 VAL A O 1
ATOM 546 N N . LEU A 1 73 ? 18.928 5.282 -33.467 1.00 93.31 73 LEU A N 1
ATOM 547 C CA . LEU A 1 73 ? 20.056 5.017 -32.571 1.00 93.31 73 LEU A CA 1
ATOM 548 C C . LEU A 1 73 ? 19.614 4.349 -31.267 1.00 93.31 73 LEU A C 1
ATOM 550 O O . LEU A 1 73 ? 20.298 3.442 -30.803 1.00 93.31 73 LEU A O 1
ATOM 554 N N . GLN A 1 74 ? 18.457 4.723 -30.713 1.00 89.69 74 GLN A N 1
ATOM 555 C CA . GLN A 1 74 ? 17.886 4.046 -29.547 1.00 89.69 74 GLN A CA 1
ATOM 556 C C . GLN A 1 74 ? 17.600 2.565 -29.832 1.00 89.69 74 GLN A C 1
ATOM 558 O O . GLN A 1 74 ? 17.940 1.707 -29.019 1.00 89.69 74 GLN A O 1
ATOM 563 N N . ALA A 1 75 ? 16.996 2.254 -30.981 1.00 91.25 75 ALA A N 1
ATOM 564 C CA . ALA A 1 75 ? 16.699 0.878 -31.369 1.00 91.25 75 ALA A CA 1
ATOM 565 C C . ALA A 1 75 ? 17.973 0.053 -31.620 1.00 91.25 75 ALA A C 1
ATOM 567 O O . ALA A 1 75 ? 18.063 -1.092 -31.180 1.00 91.25 75 ALA A O 1
ATOM 568 N N . LEU A 1 76 ? 18.978 0.639 -32.282 1.00 91.25 76 LEU A N 1
ATOM 569 C CA . LEU A 1 76 ? 20.260 -0.018 -32.551 1.00 91.25 76 LEU A CA 1
ATOM 570 C C . LEU A 1 76 ? 21.090 -0.232 -31.278 1.00 91.25 76 LEU A C 1
ATOM 572 O O . LEU A 1 76 ? 21.722 -1.278 -31.137 1.00 91.25 76 LEU A O 1
ATOM 576 N N . ASP A 1 77 ? 21.088 0.725 -30.347 1.00 87.69 77 ASP A N 1
ATOM 577 C CA . ASP A 1 77 ? 21.761 0.594 -29.050 1.00 87.69 77 ASP A CA 1
ATOM 578 C C . ASP A 1 77 ? 21.099 -0.486 -28.184 1.00 87.69 77 ASP A C 1
ATOM 580 O O . ASP A 1 77 ? 21.796 -1.338 -27.628 1.00 87.69 77 ASP A O 1
ATOM 584 N N . ALA A 1 78 ? 19.760 -0.505 -28.141 1.00 82.25 78 ALA A N 1
ATOM 585 C CA . ALA A 1 78 ? 18.994 -1.546 -27.458 1.00 82.25 78 ALA A CA 1
ATOM 586 C C . ALA A 1 78 ? 19.298 -2.943 -28.024 1.00 82.25 78 ALA A C 1
ATOM 588 O O . ALA A 1 78 ? 19.537 -3.872 -27.254 1.00 82.25 78 ALA A O 1
ATOM 589 N N . TYR A 1 79 ? 19.365 -3.076 -29.352 1.00 86.50 79 TYR A N 1
ATOM 590 C CA . TYR A 1 79 ? 19.760 -4.323 -30.009 1.00 86.50 79 TYR A CA 1
ATOM 591 C C . TYR A 1 79 ? 21.207 -4.724 -29.667 1.00 86.50 79 TYR A C 1
ATOM 593 O O . TYR A 1 79 ? 21.456 -5.843 -29.220 1.00 86.50 79 TYR A O 1
ATOM 601 N N . LYS A 1 80 ? 22.174 -3.806 -29.817 1.00 84.88 80 LYS A N 1
ATOM 602 C CA . LYS A 1 80 ? 23.610 -4.086 -29.633 1.00 84.88 80 LYS A CA 1
ATOM 603 C C . LYS A 1 80 ? 23.956 -4.534 -28.216 1.00 84.88 80 LYS A C 1
ATOM 605 O O . LYS A 1 80 ? 24.814 -5.394 -28.036 1.00 84.88 80 LYS A O 1
ATOM 610 N N . LYS A 1 81 ? 23.352 -3.913 -27.204 1.00 75.31 81 LYS A N 1
ATOM 611 C CA . LYS A 1 81 ? 23.690 -4.182 -25.802 1.00 75.31 81 LYS A CA 1
ATOM 612 C C . LYS A 1 81 ? 23.190 -5.539 -25.311 1.00 75.31 81 LYS A C 1
ATOM 614 O O . LYS A 1 81 ? 23.588 -5.938 -24.218 1.00 75.31 81 LYS A O 1
ATOM 619 N N . GLY A 1 82 ? 22.288 -6.204 -26.045 1.00 61.31 82 GLY A N 1
ATOM 620 C CA . GLY A 1 82 ? 21.644 -7.452 -25.615 1.00 61.31 82 GLY A CA 1
ATOM 621 C C . GLY A 1 82 ? 20.935 -7.346 -24.256 1.00 61.31 82 GLY A C 1
ATOM 622 O O . GLY A 1 82 ? 20.572 -8.356 -23.661 1.00 61.31 82 GLY A O 1
ATOM 623 N N . THR A 1 83 ? 20.784 -6.127 -23.727 1.00 51.62 83 THR A N 1
ATOM 624 C CA . THR A 1 83 ? 20.330 -5.833 -22.371 1.00 51.62 83 THR A CA 1
ATOM 625 C C . THR A 1 83 ? 19.318 -4.699 -22.423 1.00 51.62 83 THR A C 1
ATOM 627 O O . THR A 1 83 ? 19.567 -3.584 -22.881 1.00 51.62 83 THR A O 1
ATOM 630 N N . ASN A 1 84 ? 18.122 -5.041 -21.961 1.00 56.25 84 ASN A N 1
ATOM 631 C CA . ASN A 1 84 ? 16.900 -4.264 -22.068 1.00 56.25 84 ASN A CA 1
ATOM 632 C C . ASN A 1 84 ? 16.751 -3.289 -20.895 1.00 56.25 84 ASN A C 1
ATOM 634 O O . ASN A 1 84 ? 15.937 -3.493 -19.995 1.00 56.25 84 ASN A O 1
ATOM 638 N N . THR A 1 85 ? 17.519 -2.204 -20.891 1.00 50.84 85 THR A N 1
ATOM 639 C CA . THR A 1 85 ? 17.421 -1.210 -19.809 1.00 50.84 85 THR A CA 1
ATOM 640 C C . THR A 1 85 ? 16.168 -0.339 -19.889 1.00 50.84 85 THR A C 1
ATOM 642 O O . THR A 1 85 ? 15.759 0.218 -18.874 1.00 50.84 85 THR A O 1
ATOM 645 N N . TYR A 1 86 ? 15.525 -0.229 -21.057 1.00 49.06 86 TYR A N 1
ATOM 646 C CA . TYR A 1 86 ? 14.421 0.716 -21.232 1.00 49.06 86 TYR A CA 1
ATOM 647 C C . TYR A 1 86 ? 13.031 0.104 -20.995 1.00 49.06 86 TYR A C 1
ATOM 649 O O . TYR A 1 86 ? 12.236 0.726 -20.293 1.00 49.06 86 TYR A O 1
ATOM 657 N N . TRP A 1 87 ? 12.719 -1.093 -21.520 1.00 53.69 87 TRP A N 1
ATOM 658 C CA . TRP A 1 87 ? 11.346 -1.637 -21.491 1.00 53.69 87 TRP A CA 1
ATOM 659 C C . TRP A 1 87 ? 11.268 -3.172 -21.632 1.00 53.69 87 TRP A C 1
ATOM 661 O O . TRP A 1 87 ? 10.658 -3.662 -22.576 1.00 53.69 87 TRP A O 1
ATOM 671 N N . LEU A 1 88 ? 11.842 -3.966 -20.718 1.00 53.28 88 LEU A N 1
ATOM 672 C CA . LEU A 1 88 ? 11.629 -5.431 -20.706 1.00 53.28 88 LEU A CA 1
ATOM 673 C C . LEU A 1 88 ? 10.123 -5.782 -20.709 1.00 53.28 88 LEU A C 1
ATOM 675 O O . LEU A 1 88 ? 9.452 -5.651 -19.684 1.00 53.28 88 LEU A O 1
ATOM 679 N N . ILE A 1 89 ? 9.591 -6.238 -21.851 1.00 55.44 89 ILE A N 1
ATOM 680 C CA . ILE A 1 89 ? 8.176 -6.637 -22.026 1.00 55.44 89 ILE A CA 1
ATOM 681 C C . ILE A 1 89 ? 8.002 -8.165 -21.921 1.00 55.44 89 ILE A C 1
ATOM 683 O O . ILE A 1 89 ? 6.881 -8.650 -21.775 1.00 55.44 89 ILE A O 1
ATOM 687 N N . ASN A 1 90 ? 9.097 -8.929 -21.881 1.00 51.50 90 ASN A N 1
ATOM 688 C CA . ASN A 1 90 ? 9.120 -10.395 -21.964 1.00 51.50 90 ASN A CA 1
ATOM 689 C C . ASN A 1 90 ? 8.514 -11.204 -20.806 1.00 51.50 90 ASN A C 1
ATOM 691 O O . ASN A 1 90 ? 8.745 -12.403 -20.689 1.00 51.50 90 ASN A O 1
ATOM 695 N N . GLY A 1 91 ? 7.705 -10.598 -19.939 1.00 52.72 91 GLY A N 1
ATOM 696 C CA . GLY A 1 91 ? 7.019 -11.333 -18.871 1.00 52.72 91 GLY A CA 1
ATOM 697 C C . GLY A 1 91 ? 7.954 -11.921 -17.806 1.00 52.72 91 GLY A C 1
ATOM 698 O O . GLY A 1 91 ? 7.491 -12.687 -16.959 1.00 52.72 91 GLY A O 1
ATOM 699 N N . GLU A 1 92 ? 9.237 -11.553 -17.829 1.00 64.44 92 GLU A N 1
ATOM 700 C CA . GLU A 1 92 ? 10.224 -11.868 -16.792 1.00 64.44 92 GLU A CA 1
ATOM 701 C C . GLU A 1 92 ? 10.135 -10.928 -15.599 1.00 64.44 92 GLU A C 1
ATOM 703 O O . GLU A 1 92 ? 10.581 -11.294 -14.524 1.00 64.44 92 GLU A O 1
ATOM 708 N N . ASN A 1 93 ? 9.528 -9.752 -15.761 1.00 69.94 93 ASN A N 1
ATOM 709 C CA . ASN A 1 93 ? 9.283 -8.813 -14.676 1.00 69.94 93 ASN A CA 1
ATOM 710 C C . ASN A 1 93 ? 7.781 -8.633 -14.459 1.00 69.94 93 ASN A C 1
ATOM 712 O O . ASN A 1 93 ? 6.990 -8.578 -15.404 1.00 69.94 93 ASN A O 1
ATOM 716 N N . GLN A 1 94 ? 7.390 -8.488 -13.201 1.00 73.62 94 GLN A N 1
ATOM 717 C CA . GLN A 1 94 ? 6.028 -8.216 -12.774 1.00 73.62 94 GLN A CA 1
ATOM 718 C C . GLN A 1 94 ? 5.921 -6.837 -12.128 1.00 73.62 94 GLN A C 1
ATOM 720 O O . GLN A 1 94 ? 6.887 -6.296 -11.587 1.00 73.62 94 GLN A O 1
ATOM 725 N N . SER A 1 95 ? 4.733 -6.248 -12.227 1.00 77.38 95 SER A N 1
ATOM 726 C CA . SER A 1 95 ? 4.428 -4.965 -11.607 1.00 77.38 95 SER A CA 1
ATOM 727 C C . SER A 1 95 ? 3.929 -5.187 -10.188 1.00 77.38 95 SER A C 1
ATOM 729 O O . SER A 1 95 ? 2.974 -5.932 -9.979 1.00 77.38 95 SER A O 1
ATOM 731 N N . VAL A 1 96 ? 4.531 -4.519 -9.212 1.00 81.88 96 VAL A N 1
ATOM 732 C CA . VAL A 1 96 ? 4.039 -4.485 -7.829 1.00 81.88 96 VAL A CA 1
ATOM 733 C C . VAL A 1 96 ? 3.996 -3.048 -7.339 1.00 81.88 96 VAL A C 1
ATOM 735 O O . VAL A 1 96 ? 4.709 -2.185 -7.842 1.00 81.88 96 VAL A O 1
ATOM 738 N N . ALA A 1 97 ? 3.139 -2.759 -6.367 1.00 69.44 97 ALA A N 1
ATOM 739 C CA . ALA A 1 97 ? 3.070 -1.441 -5.753 1.00 69.44 97 ALA A CA 1
ATOM 740 C C . ALA A 1 97 ? 3.584 -1.498 -4.317 1.00 69.44 97 ALA A C 1
ATOM 742 O O . ALA A 1 97 ? 3.113 -2.326 -3.547 1.00 69.44 97 ALA A O 1
ATOM 743 N N . VAL A 1 98 ? 4.491 -0.598 -3.942 1.00 86.12 98 VAL A N 1
ATOM 744 C CA . VAL A 1 98 ? 5.129 -0.600 -2.617 1.00 86.12 98 VAL A CA 1
ATOM 745 C C . VAL A 1 98 ? 4.910 0.741 -1.928 1.00 86.12 98 VAL A C 1
ATOM 747 O O . VAL A 1 98 ? 4.996 1.780 -2.578 1.00 86.12 98 VAL A O 1
ATOM 750 N N . THR A 1 99 ? 4.611 0.733 -0.627 1.00 89.00 99 THR A N 1
ATOM 751 C CA . THR A 1 99 ? 4.543 1.935 0.226 1.00 89.00 99 THR A CA 1
ATOM 752 C C . THR A 1 99 ? 5.239 1.680 1.561 1.00 89.00 99 THR A C 1
ATOM 754 O O . THR A 1 99 ? 5.235 0.547 2.046 1.00 89.00 99 THR A O 1
ATOM 757 N N . ILE A 1 100 ? 5.821 2.727 2.151 1.00 93.44 100 ILE A N 1
ATOM 758 C CA . ILE A 1 100 ? 6.529 2.654 3.435 1.00 93.44 100 ILE A CA 1
ATOM 759 C C . ILE A 1 100 ? 5.918 3.688 4.378 1.00 93.44 100 ILE A C 1
ATOM 761 O O . ILE A 1 100 ? 5.858 4.876 4.046 1.00 93.44 100 ILE A O 1
ATOM 765 N N . LEU A 1 101 ? 5.434 3.229 5.529 1.00 87.44 101 LEU A N 1
ATOM 766 C CA . LEU A 1 101 ? 4.801 4.056 6.552 1.00 87.44 101 LEU A CA 1
ATOM 767 C C . LEU A 1 101 ? 5.625 3.992 7.838 1.00 87.44 101 LEU A C 1
ATOM 769 O O . LEU A 1 101 ? 5.720 2.934 8.439 1.00 87.44 101 LEU A O 1
ATOM 773 N N . GLY A 1 102 ? 6.225 5.090 8.266 1.00 93.19 102 GLY A N 1
ATOM 774 C CA . GLY A 1 102 ? 6.887 5.142 9.567 1.00 93.19 102 GLY A CA 1
ATOM 775 C C . GLY A 1 102 ? 6.078 5.942 10.570 1.00 93.19 102 GLY A C 1
ATOM 776 O O . GLY A 1 102 ? 4.867 6.115 10.421 1.00 93.19 102 GLY A O 1
ATOM 777 N N . ASP A 1 103 ? 6.772 6.471 11.559 1.00 92.94 103 ASP A N 1
ATOM 778 C CA . ASP A 1 103 ? 6.207 7.299 12.614 1.00 92.94 103 ASP A CA 1
ATOM 779 C C . ASP A 1 103 ? 7.165 8.450 12.972 1.00 92.94 103 ASP A C 1
ATOM 781 O O . ASP A 1 103 ? 8.256 8.561 12.403 1.00 92.94 103 ASP A O 1
ATOM 785 N N . GLU A 1 104 ? 6.751 9.337 13.871 1.00 88.88 104 GLU A N 1
ATOM 786 C CA . GLU A 1 104 ? 7.685 10.174 14.622 1.00 88.88 104 GLU A CA 1
ATOM 787 C C . GLU A 1 104 ? 8.420 9.357 15.689 1.00 88.88 104 GLU A C 1
ATOM 789 O O . GLU A 1 104 ? 7.960 8.301 16.111 1.00 88.88 104 GLU A O 1
ATOM 794 N N . VAL A 1 105 ? 9.594 9.832 16.106 1.00 90.75 105 VAL A N 1
ATOM 795 C CA . VAL A 1 105 ? 10.305 9.244 17.246 1.00 90.75 105 VAL A CA 1
ATOM 796 C C . VAL A 1 105 ? 9.636 9.753 18.518 1.00 90.75 105 VAL A C 1
ATOM 798 O O . VAL A 1 105 ? 9.597 10.963 18.749 1.00 90.75 105 VAL A O 1
ATOM 801 N N . HIS A 1 106 ? 9.114 8.842 19.333 1.00 85.00 106 HIS A N 1
ATOM 802 C CA . HIS A 1 106 ? 8.506 9.137 20.634 1.00 85.00 106 HIS A CA 1
ATOM 803 C C . HIS A 1 106 ? 8.649 7.924 21.568 1.00 85.00 106 HIS A C 1
ATOM 805 O O . HIS A 1 106 ? 9.475 7.059 21.310 1.00 85.00 106 HIS A O 1
ATOM 811 N N . ASP A 1 107 ? 7.927 7.883 22.687 1.00 82.88 107 ASP A N 1
ATOM 812 C CA . ASP A 1 107 ? 7.968 6.762 23.634 1.00 82.88 107 ASP A CA 1
ATOM 813 C C . ASP A 1 107 ? 6.547 6.453 24.119 1.00 82.88 107 ASP A C 1
ATOM 815 O O . ASP A 1 107 ? 6.068 7.046 25.093 1.00 82.88 107 ASP A O 1
ATOM 819 N N . SER A 1 108 ? 5.884 5.516 23.432 1.00 79.75 108 SER A N 1
ATOM 820 C CA . SER A 1 108 ? 4.485 5.164 23.703 1.00 79.75 108 SER A CA 1
ATOM 821 C C . SER A 1 108 ? 4.269 4.585 25.101 1.00 79.75 108 SER A C 1
ATOM 823 O O . SER A 1 108 ? 3.187 4.743 25.670 1.00 79.75 108 SER A O 1
ATOM 825 N N . ASP A 1 109 ? 5.302 3.965 25.687 1.00 72.94 109 ASP A N 1
ATOM 826 C CA . ASP A 1 109 ? 5.250 3.424 27.046 1.00 72.94 109 ASP A CA 1
ATOM 827 C C . ASP A 1 109 ? 5.223 4.561 28.094 1.00 72.94 109 ASP A C 1
ATOM 829 O O . ASP A 1 109 ? 4.776 4.347 29.223 1.00 72.94 109 ASP A O 1
ATOM 833 N N . LYS A 1 110 ? 5.658 5.781 27.732 1.00 69.44 110 LYS A N 1
ATOM 834 C CA . LYS A 1 110 ? 5.645 6.967 28.607 1.00 69.44 110 LYS A CA 1
ATOM 835 C C . LYS A 1 110 ? 4.508 7.940 28.326 1.00 69.44 110 LYS A C 1
ATOM 837 O O . LYS A 1 110 ? 3.929 8.470 29.273 1.00 69.44 110 LYS A O 1
ATOM 842 N N . ASP A 1 111 ? 4.231 8.241 27.060 1.00 70.06 111 ASP A N 1
ATOM 843 C CA . ASP A 1 111 ? 3.258 9.278 26.694 1.00 70.06 111 ASP A CA 1
ATOM 844 C C . ASP A 1 111 ? 1.852 8.729 26.396 1.00 70.06 111 ASP A C 1
ATOM 846 O O . ASP A 1 111 ? 0.895 9.503 26.291 1.00 70.06 111 ASP A O 1
ATOM 850 N N . GLY A 1 112 ? 1.715 7.400 26.298 1.00 64.44 112 GLY A N 1
ATOM 851 C CA . GLY A 1 112 ? 0.463 6.709 26.000 1.00 64.44 112 GLY A CA 1
ATOM 852 C C . GLY A 1 112 ? -0.049 6.935 24.575 1.00 64.44 112 GLY A C 1
ATOM 853 O O . GLY A 1 112 ? -1.176 6.548 24.260 1.00 64.44 112 GLY A O 1
ATOM 854 N N . LYS A 1 113 ? 0.729 7.576 23.697 1.00 70.88 113 LYS A N 1
ATOM 855 C CA . LYS A 1 113 ? 0.373 7.734 22.290 1.00 70.88 113 LYS A CA 1
ATOM 856 C C . LYS A 1 113 ? 0.731 6.456 21.560 1.00 70.88 113 LYS A C 1
ATOM 858 O O . LYS A 1 113 ? 1.886 6.069 21.480 1.00 70.88 113 LYS A O 1
ATOM 863 N N . ILE A 1 114 ? -0.280 5.811 20.990 1.00 73.38 114 ILE A N 1
ATOM 864 C CA . ILE A 1 114 ? -0.079 4.612 20.180 1.00 73.38 114 ILE A CA 1
ATOM 865 C C . ILE A 1 114 ? -0.328 4.938 18.715 1.00 73.38 114 ILE A C 1
ATOM 867 O O . ILE A 1 114 ? -1.456 5.253 18.315 1.00 73.38 114 ILE A O 1
ATOM 871 N N . HIS A 1 115 ? 0.704 4.764 17.905 1.00 77.56 115 HIS A N 1
ATOM 872 C CA . HIS A 1 115 ? 0.642 4.715 16.461 1.00 77.56 115 HIS A CA 1
ATOM 873 C C . HIS A 1 115 ? 0.574 3.274 15.972 1.00 77.56 115 HIS A C 1
ATOM 875 O O . HIS A 1 115 ? 1.365 2.401 16.324 1.00 77.56 115 HIS A O 1
ATOM 881 N N . ALA A 1 116 ? -0.450 3.024 15.166 1.00 72.94 116 ALA A N 1
ATOM 882 C CA . ALA A 1 116 ? -0.756 1.713 14.624 1.00 72.94 116 ALA A CA 1
ATOM 883 C C . ALA A 1 116 ? -1.406 1.885 13.257 1.00 72.94 116 ALA A C 1
ATOM 885 O O . ALA A 1 116 ? -2.144 2.849 13.000 1.00 72.94 116 ALA A O 1
ATOM 886 N N . PHE A 1 117 ? -1.214 0.916 12.369 1.00 67.81 117 PHE A N 1
ATOM 887 C CA . PHE A 1 117 ? -1.804 0.961 11.040 1.00 67.81 117 PHE A CA 1
ATOM 888 C C . PHE A 1 117 ? -3.328 1.057 11.086 1.00 67.81 117 PHE A C 1
ATOM 890 O O . PHE A 1 117 ? -3.924 1.814 10.310 1.00 67.81 117 PHE A O 1
ATOM 897 N N . VAL A 1 118 ? -3.977 0.329 12.005 1.00 58.25 118 VAL A N 1
ATOM 898 C CA . VAL A 1 118 ? -5.436 0.395 12.168 1.00 58.25 118 VAL A CA 1
ATOM 899 C C . VAL A 1 118 ? -5.905 1.781 12.583 1.00 58.25 118 VAL A C 1
ATOM 901 O O . VAL A 1 118 ? -6.883 2.251 12.008 1.00 58.25 118 VAL A O 1
ATOM 904 N N . LYS A 1 119 ? -5.177 2.467 13.474 1.00 60.53 119 LYS A N 1
ATOM 905 C CA . LYS A 1 119 ? -5.487 3.832 13.934 1.00 60.53 119 LYS A CA 1
ATOM 906 C C . LYS A 1 119 ? -5.289 4.885 12.838 1.00 60.53 119 LYS A C 1
ATOM 908 O O . LYS A 1 119 ? -5.852 5.977 12.910 1.00 60.53 119 LYS A O 1
ATOM 913 N N . ASN A 1 120 ? -4.574 4.534 11.765 1.00 58.06 120 ASN A N 1
ATOM 914 C CA . ASN A 1 120 ? -4.333 5.390 10.605 1.00 58.06 120 ASN A CA 1
ATOM 915 C C . ASN A 1 120 ? -3.692 6.737 11.007 1.00 58.06 120 ASN A C 1
ATOM 917 O O . ASN A 1 120 ? -4.086 7.805 10.530 1.00 58.06 120 ASN A O 1
ATOM 921 N N . ASN A 1 121 ? -2.712 6.672 11.898 1.00 64.88 121 ASN A N 1
ATOM 922 C CA . ASN A 1 121 ? -1.943 7.811 12.394 1.00 64.88 121 ASN A CA 1
ATOM 923 C C . ASN A 1 121 ? -0.450 7.747 12.021 1.00 64.88 121 ASN A C 1
ATOM 925 O O . ASN A 1 121 ? 0.278 8.670 12.343 1.00 64.88 121 ASN A O 1
ATOM 929 N N . LEU A 1 122 ? -0.020 6.734 11.261 1.00 77.31 122 LEU A N 1
ATOM 930 C CA . LEU A 1 122 ? 1.350 6.622 10.749 1.00 77.31 122 LEU A CA 1
ATOM 931 C C . LEU A 1 122 ? 1.693 7.676 9.682 1.00 77.31 122 LEU A C 1
ATOM 933 O O . LEU A 1 122 ? 0.840 8.126 8.905 1.00 77.31 122 LEU A O 1
ATOM 937 N N . GLN A 1 123 ? 2.980 7.999 9.590 1.00 83.56 123 GLN A N 1
ATOM 938 C CA . GLN A 1 123 ? 3.551 8.924 8.618 1.00 83.56 123 GLN A CA 1
ATOM 939 C C . GLN A 1 123 ? 3.909 8.215 7.310 1.00 83.56 123 GLN A C 1
ATOM 941 O O . GLN A 1 123 ? 4.482 7.130 7.297 1.00 83.56 123 GLN A O 1
ATOM 946 N N . VAL A 1 124 ? 3.628 8.847 6.170 1.00 78.88 124 VAL A N 1
ATOM 947 C CA . VAL A 1 124 ? 4.046 8.314 4.864 1.00 78.88 124 VAL A CA 1
ATOM 948 C C . VAL A 1 124 ? 5.511 8.668 4.634 1.00 78.88 124 VAL A C 1
ATOM 950 O O . VAL A 1 124 ? 5.819 9.802 4.280 1.00 78.88 124 VAL A O 1
ATOM 953 N N . TRP A 1 125 ? 6.400 7.694 4.807 1.00 89.75 125 TRP A N 1
ATOM 954 C CA . TRP A 1 125 ? 7.828 7.849 4.523 1.00 89.75 125 TRP A CA 1
ATOM 955 C C . TRP A 1 125 ? 8.138 7.623 3.038 1.00 89.75 125 TRP A C 1
ATOM 957 O O . TRP A 1 125 ? 8.938 8.353 2.462 1.00 89.75 125 TRP A O 1
ATOM 967 N N . ALA A 1 126 ? 7.435 6.685 2.389 1.00 81.81 126 ALA A N 1
ATOM 968 C CA . ALA A 1 126 ? 7.401 6.549 0.933 1.00 81.81 126 ALA A CA 1
ATOM 969 C C . ALA A 1 126 ? 5.971 6.328 0.430 1.00 81.81 126 ALA A C 1
ATOM 971 O O . ALA A 1 126 ? 5.271 5.383 0.827 1.00 81.81 126 ALA A O 1
ATOM 972 N N . ALA A 1 127 ? 5.539 7.197 -0.485 1.00 68.00 127 ALA A N 1
ATOM 973 C CA . ALA A 1 127 ? 4.239 7.081 -1.129 1.00 68.00 127 ALA A CA 1
ATOM 974 C C . ALA A 1 127 ? 4.162 5.820 -2.000 1.00 68.00 127 ALA A C 1
ATOM 976 O O . ALA A 1 127 ? 5.162 5.367 -2.556 1.00 68.00 127 ALA A O 1
ATOM 977 N N . GLN A 1 128 ? 2.948 5.280 -2.150 1.00 78.69 128 GLN A N 1
ATOM 978 C CA . GLN A 1 128 ? 2.733 4.077 -2.945 1.00 78.69 128 GLN A CA 1
ATOM 979 C C . GLN A 1 128 ? 3.161 4.296 -4.404 1.00 78.69 128 GLN A C 1
ATOM 981 O O . GLN A 1 128 ? 2.483 5.018 -5.138 1.00 78.69 128 GLN A O 1
ATOM 986 N N . SER A 1 129 ? 4.231 3.623 -4.820 1.00 68.56 129 SER A N 1
ATOM 987 C CA . SER A 1 129 ? 4.797 3.705 -6.171 1.00 68.56 129 SER A CA 1
ATOM 988 C C . SER A 1 129 ? 4.839 2.326 -6.822 1.00 68.56 129 SER A C 1
ATOM 990 O O . SER A 1 129 ? 4.796 1.310 -6.128 1.00 68.56 129 SER A O 1
ATOM 992 N N . GLU A 1 130 ? 4.832 2.287 -8.154 1.00 73.38 130 GLU A N 1
ATOM 993 C CA . GLU A 1 130 ? 4.919 1.046 -8.928 1.00 73.38 130 GLU A CA 1
ATOM 994 C C . GLU A 1 130 ? 6.389 0.682 -9.156 1.00 73.38 130 GLU A C 1
ATOM 996 O O . GLU A 1 130 ? 7.171 1.524 -9.591 1.00 73.38 130 GLU A O 1
ATOM 1001 N N . TYR A 1 131 ? 6.740 -0.570 -8.885 1.00 80.12 131 TYR A N 1
ATOM 1002 C CA . TYR A 1 131 ? 8.072 -1.131 -9.067 1.00 80.12 131 TYR A CA 1
ATOM 1003 C C . TYR A 1 131 ? 7.987 -2.328 -10.010 1.00 80.12 131 TYR A C 1
ATOM 1005 O O . TYR A 1 131 ? 7.046 -3.126 -9.950 1.00 80.12 131 TYR A O 1
ATOM 1013 N N . ARG A 1 132 ? 8.974 -2.437 -10.900 1.00 77.88 132 ARG A N 1
ATOM 1014 C CA . ARG A 1 132 ? 9.154 -3.595 -11.776 1.00 77.88 132 ARG A CA 1
ATOM 1015 C C . ARG A 1 132 ? 10.181 -4.503 -11.129 1.00 77.88 132 ARG A C 1
ATOM 1017 O O . ARG A 1 132 ? 11.326 -4.103 -10.970 1.00 77.88 132 ARG A O 1
ATOM 1024 N N . VAL A 1 133 ? 9.741 -5.690 -10.737 1.00 82.62 133 VAL A N 1
ATOM 1025 C CA . VAL A 1 133 ? 10.574 -6.689 -10.060 1.00 82.62 133 VAL A CA 1
ATOM 1026 C C . VAL A 1 133 ? 10.592 -7.982 -10.870 1.00 82.62 133 VAL A C 1
ATOM 1028 O O . VAL A 1 133 ? 9.608 -8.237 -11.572 1.00 82.62 133 VAL A O 1
ATOM 1031 N N . PRO A 1 134 ? 11.645 -8.808 -10.773 1.00 84.50 134 PRO A N 1
ATOM 1032 C CA . PRO A 1 134 ? 11.668 -10.130 -11.383 1.00 84.50 134 PRO A CA 1
ATOM 1033 C C . PRO A 1 134 ? 10.436 -10.967 -11.044 1.00 84.50 134 PRO A C 1
ATOM 1035 O O . PRO A 1 134 ? 9.798 -10.841 -9.995 1.00 84.50 134 PRO A O 1
ATOM 1038 N N . LYS A 1 135 ? 10.067 -11.848 -11.962 1.00 80.81 135 LYS A N 1
ATOM 1039 C CA . LYS A 1 135 ? 9.035 -12.852 -11.762 1.00 80.81 135 LYS A CA 1
ATOM 1040 C C . LYS A 1 135 ? 9.493 -13.765 -10.632 1.00 80.81 135 LYS A C 1
ATOM 1042 O O . LYS A 1 135 ? 10.605 -14.276 -10.659 1.00 80.81 135 LYS A O 1
ATOM 1047 N N . ASN A 1 136 ? 8.606 -13.975 -9.665 1.00 83.75 136 ASN A N 1
ATOM 1048 C CA . ASN A 1 136 ? 8.890 -14.650 -8.397 1.00 83.75 136 ASN A CA 1
ATOM 1049 C C . ASN A 1 136 ? 9.789 -13.870 -7.420 1.00 83.75 136 ASN A C 1
ATOM 1051 O O . ASN A 1 136 ? 10.227 -14.459 -6.435 1.00 83.75 136 ASN A O 1
ATOM 1055 N N . ALA A 1 137 ? 10.014 -12.569 -7.637 1.00 91.44 137 ALA A N 1
ATOM 1056 C CA . ALA A 1 137 ? 10.653 -11.735 -6.626 1.00 91.44 137 ALA A CA 1
ATOM 1057 C C . ALA A 1 137 ? 9.886 -11.790 -5.298 1.00 91.44 137 ALA A C 1
ATOM 1059 O O . ALA A 1 137 ? 8.656 -11.919 -5.255 1.00 91.44 137 ALA A O 1
ATOM 1060 N N . THR A 1 138 ? 10.630 -11.680 -4.217 1.00 97.12 138 THR A N 1
ATOM 1061 C CA . THR A 1 138 ? 10.169 -11.713 -2.838 1.00 97.12 138 THR A CA 1
ATOM 1062 C C . THR A 1 138 ? 9.611 -10.356 -2.408 1.00 97.12 138 THR A C 1
ATOM 1064 O O . THR A 1 138 ? 9.866 -9.320 -3.033 1.00 97.12 138 THR A O 1
ATOM 1067 N N . ALA A 1 139 ? 8.848 -10.329 -1.313 1.00 96.81 139 ALA A N 1
ATOM 1068 C CA . ALA A 1 139 ? 8.422 -9.071 -0.708 1.00 96.81 139 ALA A CA 1
ATOM 1069 C C . ALA A 1 139 ? 9.630 -8.221 -0.282 1.00 96.81 139 ALA A C 1
ATOM 1071 O O . ALA A 1 139 ? 9.588 -7.004 -0.459 1.00 96.81 139 ALA A O 1
ATOM 1072 N N . MET A 1 140 ? 10.707 -8.847 0.209 1.00 97.56 140 MET A N 1
ATOM 1073 C CA . MET A 1 140 ? 11.930 -8.151 0.618 1.00 97.56 140 MET A CA 1
ATOM 1074 C C . MET A 1 140 ? 12.606 -7.427 -0.551 1.00 97.56 140 MET A C 1
ATOM 1076 O O . MET A 1 140 ? 12.902 -6.244 -0.428 1.00 97.56 140 MET A O 1
ATOM 1080 N N . GLU A 1 141 ? 12.754 -8.068 -1.712 1.00 95.81 141 GLU A N 1
ATOM 1081 C CA . GLU A 1 141 ? 13.364 -7.429 -2.892 1.00 95.81 141 GLU A CA 1
ATOM 1082 C C . GLU A 1 141 ? 12.582 -6.189 -3.354 1.00 95.81 141 GLU A C 1
ATOM 1084 O O . GLU A 1 141 ? 13.165 -5.167 -3.724 1.00 95.81 141 GLU A O 1
ATOM 1089 N N . ALA A 1 142 ? 11.246 -6.235 -3.294 1.00 95.25 142 ALA A N 1
ATOM 1090 C CA . ALA A 1 142 ? 10.419 -5.072 -3.610 1.00 95.25 142 ALA A CA 1
ATOM 1091 C C . ALA A 1 142 ? 10.550 -3.953 -2.560 1.00 95.25 142 ALA A C 1
ATOM 1093 O O . ALA A 1 142 ? 10.515 -2.771 -2.914 1.00 95.25 142 ALA A O 1
ATOM 1094 N N . LEU A 1 143 ? 10.696 -4.306 -1.279 1.00 97.94 143 LEU A N 1
ATOM 1095 C CA . LEU A 1 143 ? 10.931 -3.345 -0.200 1.00 97.94 143 LEU A CA 1
ATOM 1096 C C . LEU A 1 143 ? 12.307 -2.685 -0.324 1.00 97.94 143 LEU A C 1
ATOM 1098 O O . LEU A 1 143 ? 12.384 -1.465 -0.209 1.00 97.94 143 LEU A O 1
ATOM 1102 N N . ASP A 1 144 ? 13.353 -3.447 -0.640 1.00 96.56 144 ASP A N 1
ATOM 1103 C CA . ASP A 1 144 ? 14.705 -2.931 -0.875 1.00 96.56 144 ASP A CA 1
ATOM 1104 C C . ASP A 1 144 ? 14.735 -1.948 -2.047 1.00 96.56 144 ASP A C 1
ATOM 1106 O O . ASP A 1 144 ? 15.253 -0.836 -1.920 1.00 96.56 144 ASP A O 1
ATOM 1110 N N . ALA A 1 145 ? 14.099 -2.309 -3.168 1.00 90.56 145 ALA A N 1
ATOM 1111 C CA . ALA A 1 145 ? 13.964 -1.416 -4.317 1.00 90.56 145 ALA A CA 1
ATOM 1112 C C . ALA A 1 145 ? 13.238 -0.112 -3.942 1.00 90.56 145 ALA A C 1
ATOM 1114 O O . ALA A 1 145 ? 13.621 0.975 -4.386 1.00 90.56 145 ALA A O 1
ATOM 1115 N N . ALA A 1 146 ? 12.205 -0.199 -3.099 1.00 92.94 146 ALA A N 1
ATOM 1116 C CA . ALA A 1 146 ? 11.466 0.968 -2.641 1.00 92.94 146 ALA A CA 1
ATOM 1117 C C . ALA A 1 146 ? 12.263 1.842 -1.665 1.00 92.94 146 ALA A C 1
ATOM 1119 O O . ALA A 1 146 ? 12.232 3.068 -1.796 1.00 92.94 146 ALA A O 1
ATOM 1120 N N . LEU A 1 147 ? 12.991 1.243 -0.723 1.00 96.31 147 LEU A N 1
ATOM 1121 C CA . LEU A 1 147 ? 13.871 1.946 0.210 1.00 96.31 147 LEU A CA 1
ATOM 1122 C C . LEU A 1 147 ? 14.972 2.694 -0.550 1.00 96.31 147 LEU A C 1
ATOM 1124 O O . LEU A 1 147 ? 15.094 3.913 -0.405 1.00 96.31 147 LEU A O 1
ATOM 1128 N N . ALA A 1 148 ? 15.679 2.002 -1.447 1.00 91.88 148 ALA A N 1
ATOM 1129 C CA . ALA A 1 148 ? 16.745 2.578 -2.261 1.00 91.88 148 ALA A CA 1
ATOM 1130 C C . ALA A 1 148 ? 16.246 3.742 -3.134 1.00 91.88 148 ALA A C 1
ATOM 1132 O O . ALA A 1 148 ? 16.847 4.818 -3.142 1.00 91.88 148 ALA A O 1
ATOM 1133 N N . ALA A 1 149 ? 15.099 3.580 -3.807 1.00 85.31 149 ALA A N 1
ATOM 1134 C CA . ALA A 1 149 ? 14.502 4.634 -4.633 1.00 85.31 149 ALA A CA 1
ATOM 1135 C C . ALA A 1 149 ? 14.137 5.903 -3.839 1.00 85.31 149 ALA A C 1
ATOM 1137 O O . ALA A 1 149 ? 14.114 6.998 -4.400 1.00 85.31 149 ALA A O 1
ATOM 1138 N N . ASN A 1 150 ? 13.871 5.770 -2.536 1.00 90.88 150 ASN A N 1
ATOM 1139 C CA . ASN A 1 150 ? 13.563 6.887 -1.641 1.00 90.88 150 ASN A CA 1
ATOM 1140 C C . ASN A 1 150 ? 14.773 7.330 -0.798 1.00 90.88 150 ASN A C 1
ATOM 1142 O O . ASN A 1 150 ? 14.602 8.106 0.142 1.00 90.88 150 ASN A O 1
ATOM 1146 N N . LYS A 1 151 ? 15.990 6.874 -1.138 1.00 95.06 151 LYS A N 1
ATOM 1147 C CA . LYS A 1 151 ? 17.238 7.181 -0.415 1.00 95.06 151 LYS A CA 1
ATOM 1148 C C . LYS A 1 151 ? 17.168 6.816 1.075 1.00 95.06 151 LYS A C 1
ATOM 1150 O O . LYS A 1 151 ? 17.710 7.525 1.918 1.00 95.06 151 LYS A O 1
ATOM 1155 N N . MET A 1 152 ? 16.460 5.736 1.389 1.00 97.69 152 MET A N 1
ATOM 1156 C CA . MET A 1 152 ? 16.359 5.178 2.733 1.00 97.69 152 MET A CA 1
ATOM 1157 C C . MET A 1 152 ? 17.230 3.932 2.846 1.00 97.69 152 MET A C 1
ATOM 1159 O O . MET A 1 152 ? 17.417 3.207 1.869 1.00 97.69 152 MET A O 1
ATOM 1163 N N . THR A 1 153 ? 17.731 3.669 4.047 1.00 97.81 153 THR A N 1
ATOM 1164 C CA . THR A 1 153 ? 18.481 2.450 4.369 1.00 97.81 153 THR A CA 1
ATOM 1165 C C . THR A 1 153 ? 17.723 1.626 5.400 1.00 97.81 153 THR A C 1
ATOM 1167 O O . THR A 1 153 ? 16.854 2.142 6.104 1.00 97.81 153 THR A O 1
ATOM 1170 N N . SER A 1 154 ? 18.039 0.337 5.494 1.00 97.75 154 SER A N 1
ATOM 1171 C CA . SER A 1 154 ? 17.455 -0.559 6.491 1.00 97.75 154 SER A CA 1
ATOM 1172 C C . SER A 1 154 ? 18.494 -1.494 7.085 1.00 97.75 154 SER A C 1
ATOM 1174 O O . SER A 1 154 ? 19.369 -1.969 6.364 1.00 97.75 154 SER A O 1
ATOM 1176 N N . GLU A 1 155 ? 18.343 -1.823 8.363 1.00 97.94 155 GLU A N 1
ATOM 1177 C CA . GLU A 1 155 ? 19.081 -2.911 9.010 1.00 97.94 155 GLU A CA 1
ATOM 1178 C C . GLU A 1 155 ? 18.156 -4.118 9.141 1.00 97.94 155 GLU A C 1
ATOM 1180 O O . GLU A 1 155 ? 16.985 -3.965 9.499 1.00 97.94 155 GLU A O 1
ATOM 1185 N N . LYS A 1 156 ? 18.665 -5.316 8.851 1.00 96.56 156 LYS A N 1
ATOM 1186 C CA . LYS A 1 156 ? 17.875 -6.550 8.840 1.00 96.56 156 LYS A CA 1
ATOM 1187 C C . LYS A 1 156 ? 18.406 -7.563 9.853 1.00 96.56 156 LYS A C 1
ATOM 1189 O O . LYS A 1 156 ? 19.552 -7.481 10.290 1.00 96.56 156 LYS A O 1
ATOM 1194 N N . LYS A 1 157 ? 17.549 -8.500 10.258 1.00 93.12 157 LYS A N 1
ATOM 1195 C CA . LYS A 1 157 ? 17.857 -9.592 11.195 1.00 93.12 157 LYS A CA 1
ATOM 1196 C C . LYS A 1 157 ? 17.252 -10.911 10.710 1.00 93.12 157 LYS A C 1
ATOM 1198 O O . LYS A 1 157 ? 16.414 -10.927 9.811 1.00 93.12 157 LYS A O 1
ATOM 1203 N N . TYR A 1 158 ? 17.666 -12.004 11.358 1.00 90.25 158 TYR A N 1
ATOM 120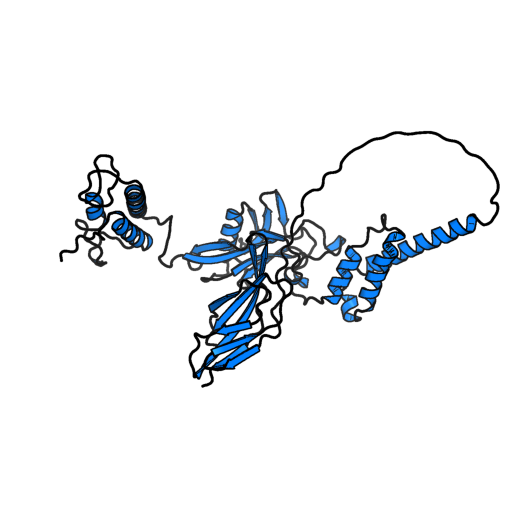4 C CA . TYR A 1 158 ? 17.160 -13.365 11.130 1.00 90.25 158 TYR A CA 1
ATOM 1205 C C . TYR A 1 158 ? 17.345 -13.841 9.678 1.00 90.25 158 TYR A C 1
ATOM 1207 O O . TYR A 1 158 ? 16.395 -14.269 9.031 1.00 90.25 158 TYR A O 1
ATOM 1215 N N . GLY A 1 159 ? 18.571 -13.728 9.152 1.00 86.12 159 GLY A N 1
ATOM 1216 C CA . GLY A 1 159 ? 18.865 -14.076 7.755 1.00 86.12 159 GLY A CA 1
ATOM 1217 C C . GLY A 1 159 ? 18.180 -13.132 6.765 1.00 86.12 159 GLY A C 1
ATOM 1218 O O . GLY A 1 159 ? 17.585 -13.576 5.791 1.00 86.12 159 GLY A O 1
ATOM 1219 N N . ASP A 1 160 ? 18.195 -11.835 7.074 1.00 89.06 160 ASP A N 1
ATOM 1220 C CA . ASP A 1 160 ? 17.600 -10.749 6.291 1.00 89.06 160 ASP A CA 1
ATOM 1221 C C . ASP A 1 160 ? 16.080 -10.804 6.074 1.00 89.06 160 ASP A C 1
ATOM 1223 O O . ASP A 1 160 ? 15.528 -9.946 5.390 1.00 89.06 160 ASP A O 1
ATOM 1227 N N . THR A 1 161 ? 15.371 -11.748 6.698 1.00 90.12 161 THR A N 1
ATOM 1228 C CA . THR A 1 161 ? 13.922 -11.926 6.499 1.00 90.12 161 THR A CA 1
ATOM 1229 C C . THR A 1 161 ? 13.069 -10.847 7.175 1.00 90.12 161 THR A C 1
ATOM 1231 O O . THR A 1 161 ? 11.898 -10.648 6.831 1.00 90.12 161 THR A O 1
ATOM 1234 N N . TYR A 1 162 ? 13.660 -10.119 8.123 1.00 93.25 162 TYR A N 1
ATOM 1235 C CA . TYR A 1 162 ? 12.993 -9.097 8.915 1.00 93.25 162 TYR A CA 1
ATOM 1236 C C . TYR A 1 162 ? 13.783 -7.786 8.927 1.00 93.25 162 TYR A C 1
ATOM 1238 O O . TYR A 1 162 ? 14.982 -7.775 9.200 1.00 93.25 162 TYR A O 1
ATOM 1246 N N . ILE A 1 163 ? 13.092 -6.675 8.662 1.00 97.50 163 ILE A N 1
ATOM 1247 C CA . ILE A 1 163 ? 13.646 -5.318 8.723 1.00 97.50 163 ILE A CA 1
ATOM 1248 C C . ILE A 1 163 ? 13.569 -4.836 10.174 1.00 97.50 163 ILE A C 1
ATOM 1250 O O . ILE A 1 163 ? 12.488 -4.549 10.674 1.00 97.50 163 ILE A O 1
ATOM 1254 N N . ALA A 1 164 ? 14.714 -4.738 10.844 1.00 97.31 164 ALA A N 1
ATOM 1255 C CA . ALA A 1 164 ? 14.821 -4.309 12.235 1.00 97.31 164 ALA A CA 1
ATOM 1256 C C . ALA A 1 164 ? 14.888 -2.785 12.388 1.00 97.31 164 ALA A C 1
ATOM 1258 O O . ALA A 1 164 ? 14.539 -2.252 13.438 1.00 97.31 164 ALA A O 1
ATOM 1259 N N . SER A 1 165 ? 15.330 -2.055 11.366 1.00 98.12 165 SER A N 1
ATOM 1260 C CA . SER A 1 165 ? 15.249 -0.596 11.366 1.00 98.12 165 SER A CA 1
ATOM 1261 C C . SER A 1 165 ? 15.175 -0.028 9.958 1.00 98.12 165 SER A C 1
ATOM 1263 O O . SER A 1 165 ? 15.622 -0.661 9.003 1.00 98.12 165 SER A O 1
ATOM 1265 N N . VAL A 1 166 ? 14.625 1.180 9.836 1.00 98.38 166 VAL A N 1
ATOM 1266 C CA . VAL A 1 166 ? 14.672 1.992 8.617 1.00 98.38 166 VAL A CA 1
ATOM 1267 C C . VAL A 1 166 ? 15.174 3.383 8.982 1.00 98.38 166 VAL A C 1
ATOM 1269 O O . VAL A 1 166 ? 14.702 3.984 9.949 1.00 98.38 166 VAL A O 1
ATOM 1272 N N . THR A 1 167 ? 16.112 3.898 8.192 1.00 98.25 167 THR A N 1
ATOM 1273 C CA . THR A 1 167 ? 16.644 5.259 8.308 1.00 98.25 167 THR A CA 1
ATOM 1274 C C . THR A 1 167 ? 16.277 6.057 7.066 1.00 98.25 167 THR A C 1
ATOM 1276 O O . THR A 1 167 ? 16.539 5.638 5.936 1.00 98.25 167 THR A O 1
ATOM 1279 N N . ARG A 1 168 ? 15.643 7.209 7.274 1.00 95.94 168 ARG A N 1
ATOM 1280 C CA . ARG A 1 168 ? 15.258 8.141 6.216 1.00 95.94 168 ARG A CA 1
ATOM 1281 C C . ARG A 1 168 ? 16.452 8.943 5.706 1.00 95.94 168 ARG A C 1
ATOM 1283 O O . ARG A 1 168 ? 17.463 9.092 6.384 1.00 95.94 168 ARG A O 1
ATOM 1290 N N . ALA A 1 169 ? 16.280 9.547 4.532 1.00 90.69 169 ALA A N 1
ATOM 1291 C CA . ALA A 1 169 ? 17.271 10.436 3.927 1.00 90.69 169 ALA A CA 1
ATOM 1292 C C . ALA A 1 169 ? 17.602 11.683 4.776 1.00 90.69 169 ALA A C 1
ATOM 1294 O O . ALA A 1 169 ? 18.674 12.255 4.616 1.00 90.69 169 ALA A O 1
ATOM 1295 N N . ASP A 1 170 ? 16.691 12.110 5.659 1.00 91.75 170 ASP A N 1
ATOM 1296 C CA . ASP A 1 170 ? 16.895 13.209 6.615 1.00 91.75 170 ASP A CA 1
ATOM 1297 C C . ASP A 1 170 ? 17.531 12.749 7.942 1.00 91.75 170 ASP A C 1
ATOM 1299 O O . ASP A 1 170 ? 17.661 13.544 8.869 1.00 91.75 170 ASP A O 1
ATOM 1303 N N . GLY A 1 171 ? 17.943 11.480 8.036 1.00 92.88 171 GLY A N 1
ATOM 1304 C CA . GLY A 1 171 ? 18.630 10.907 9.194 1.00 92.88 171 GLY A CA 1
ATOM 1305 C C . GLY A 1 171 ? 17.707 10.362 10.283 1.00 92.88 171 GLY A C 1
ATOM 1306 O O . GLY A 1 171 ? 18.194 9.726 11.217 1.00 92.88 171 GLY A O 1
ATOM 1307 N N . VAL A 1 172 ? 16.386 10.546 10.176 1.00 94.44 172 VAL A N 1
ATOM 1308 C CA . VAL A 1 172 ? 15.438 9.973 11.143 1.00 94.44 172 VAL A CA 1
ATOM 1309 C C . VAL A 1 172 ? 15.459 8.448 11.039 1.00 94.44 172 VAL A C 1
ATOM 1311 O O . VAL A 1 172 ? 15.177 7.889 9.977 1.00 94.44 172 VAL A O 1
ATOM 1314 N N . LYS A 1 173 ? 15.764 7.775 12.152 1.00 96.94 173 LYS A N 1
ATOM 1315 C CA . LYS A 1 173 ? 15.826 6.315 12.256 1.00 96.94 173 LYS A CA 1
ATOM 1316 C C . LYS A 1 173 ? 14.738 5.803 13.194 1.00 96.94 173 LYS A C 1
ATOM 1318 O O . LYS A 1 173 ? 14.642 6.260 14.327 1.00 96.94 173 LYS A O 1
ATOM 1323 N N . LEU A 1 174 ? 13.968 4.820 12.730 1.00 97.75 174 LEU A N 1
ATOM 1324 C CA . LEU A 1 174 ? 13.090 4.013 13.577 1.00 97.75 174 LEU A CA 1
ATOM 1325 C C . LEU A 1 174 ? 13.565 2.570 13.525 1.00 97.75 174 LEU A C 1
ATOM 1327 O O . LEU A 1 174 ? 13.561 1.941 12.465 1.00 97.75 174 LEU A O 1
ATOM 1331 N N . GLY A 1 175 ? 13.992 2.059 14.670 1.00 97.06 175 GLY A N 1
ATOM 1332 C CA . GLY A 1 175 ? 14.288 0.653 14.880 1.00 97.06 175 GLY A CA 1
ATOM 1333 C C . GLY A 1 175 ? 13.196 -0.044 15.671 1.00 97.06 175 GLY A C 1
ATOM 1334 O O . GLY A 1 175 ? 12.262 0.577 16.174 1.00 97.06 175 GLY A O 1
ATOM 1335 N N . GLU A 1 176 ? 13.340 -1.348 15.829 1.00 95.25 176 GLU A N 1
ATOM 1336 C CA . GLU A 1 176 ? 12.659 -2.065 16.899 1.00 95.25 176 GLU A CA 1
ATOM 1337 C C . GLU A 1 176 ? 12.859 -1.348 18.227 1.00 95.25 176 GLU A C 1
ATOM 1339 O O . GLU A 1 176 ? 13.943 -0.832 18.514 1.00 95.25 176 GLU A O 1
ATOM 1344 N N . PHE A 1 177 ? 11.799 -1.326 19.022 1.00 94.88 177 PHE A N 1
ATOM 1345 C CA . PHE A 1 177 ? 11.805 -0.768 20.367 1.00 94.88 177 PHE A CA 1
ATOM 1346 C C . PHE A 1 177 ? 12.050 0.745 20.456 1.00 94.88 177 PHE A C 1
ATOM 1348 O O . PHE A 1 177 ? 12.171 1.266 21.561 1.00 94.88 177 PHE A O 1
ATOM 1355 N N . THR A 1 178 ? 12.101 1.463 19.325 1.00 94.62 178 THR A N 1
ATOM 1356 C CA . THR A 1 178 ? 12.343 2.916 19.332 1.00 94.62 178 THR A CA 1
ATOM 1357 C C . THR A 1 178 ? 11.199 3.673 19.995 1.00 94.62 178 THR A C 1
ATOM 1359 O O . THR A 1 178 ? 11.476 4.530 20.824 1.00 94.62 178 THR A O 1
ATOM 1362 N N . ASN A 1 179 ? 9.946 3.303 19.713 1.00 91.50 179 ASN A N 1
ATOM 1363 C CA . ASN A 1 179 ? 8.768 3.958 20.290 1.00 91.50 179 ASN A CA 1
ATOM 1364 C C . ASN A 1 179 ? 8.107 3.144 21.413 1.00 91.50 179 ASN A C 1
ATOM 1366 O O . ASN A 1 179 ? 6.905 3.260 21.642 1.00 91.50 179 ASN A O 1
ATOM 1370 N N . GLY A 1 180 ? 8.869 2.298 22.108 1.00 89.12 180 GLY A N 1
ATOM 1371 C CA . GLY A 1 180 ? 8.384 1.484 23.228 1.00 89.12 180 GLY A CA 1
ATOM 1372 C C . GLY A 1 180 ? 8.683 -0.002 23.060 1.00 89.12 180 GLY A C 1
ATOM 1373 O O . GLY A 1 180 ? 8.973 -0.483 21.966 1.00 89.12 180 GLY A O 1
ATOM 1374 N N . SER A 1 181 ? 8.585 -0.761 24.146 1.00 90.00 181 SER A N 1
ATOM 1375 C CA . SER A 1 181 ? 8.999 -2.171 24.261 1.00 90.00 181 SER A CA 1
ATOM 1376 C C . SER A 1 181 ? 8.309 -3.154 23.301 1.00 90.00 181 SER A C 1
ATOM 1378 O O . SER A 1 181 ? 8.765 -4.286 23.136 1.00 90.00 181 SER A O 1
ATOM 1380 N N . LYS A 1 182 ? 7.217 -2.740 22.649 1.00 90.31 182 LYS A N 1
ATOM 1381 C CA . LYS A 1 182 ? 6.455 -3.538 21.670 1.00 90.31 182 LYS A CA 1
ATOM 1382 C C . LYS A 1 182 ? 6.437 -2.921 20.269 1.00 90.31 182 LYS A C 1
ATOM 1384 O O . LYS A 1 182 ? 5.641 -3.354 19.430 1.00 90.31 182 LYS A O 1
ATOM 1389 N N . SER A 1 183 ? 7.292 -1.933 20.022 1.00 94.81 183 SER A N 1
ATOM 1390 C CA . SER A 1 183 ? 7.360 -1.238 18.741 1.00 94.81 183 SER A CA 1
ATOM 1391 C C . SER A 1 183 ? 8.272 -1.948 17.740 1.00 94.81 183 SER A C 1
ATOM 1393 O O . SER A 1 183 ? 9.265 -2.581 18.114 1.00 94.81 183 SER A O 1
ATOM 1395 N N . GLY A 1 184 ? 7.942 -1.860 16.453 1.00 95.75 184 GLY A N 1
ATOM 1396 C CA . GLY A 1 184 ? 8.711 -2.515 15.399 1.00 95.75 184 GLY A CA 1
ATOM 1397 C C . GLY A 1 184 ? 8.121 -2.363 14.003 1.00 95.75 184 GLY A C 1
ATOM 1398 O O . GLY A 1 184 ? 7.058 -1.776 13.802 1.00 95.75 184 GLY A O 1
ATOM 1399 N N . TRP A 1 185 ? 8.833 -2.907 13.017 1.00 96.94 185 TRP A N 1
ATOM 1400 C CA . TRP A 1 185 ? 8.427 -2.869 11.615 1.00 96.94 185 TRP A CA 1
ATOM 1401 C C . TRP A 1 185 ? 7.635 -4.114 11.232 1.00 96.94 185 TRP A C 1
ATOM 1403 O O . TRP A 1 185 ? 7.959 -5.235 11.605 1.00 96.94 185 TRP A O 1
ATOM 1413 N N . LYS A 1 186 ? 6.592 -3.926 10.431 1.00 93.94 186 LYS A N 1
ATOM 1414 C CA . LYS A 1 186 ? 5.708 -4.985 9.953 1.00 93.94 186 LYS A CA 1
ATOM 1415 C C . LYS A 1 186 ? 5.495 -4.850 8.460 1.00 93.94 186 LYS A C 1
ATOM 1417 O O . LYS A 1 186 ? 5.378 -3.742 7.934 1.00 93.94 186 LYS A O 1
ATOM 1422 N N . TYR A 1 187 ? 5.374 -5.975 7.765 1.00 94.00 187 TYR A N 1
ATOM 1423 C CA . TYR A 1 187 ? 5.034 -5.972 6.348 1.00 94.00 187 TYR A CA 1
ATOM 1424 C C . TYR A 1 187 ? 3.678 -6.630 6.092 1.00 94.00 187 TYR A C 1
ATOM 1426 O O . TYR A 1 187 ? 3.209 -7.482 6.842 1.00 94.00 187 TYR A O 1
ATOM 1434 N N . SER A 1 188 ? 3.017 -6.199 5.026 1.00 86.56 188 SER A N 1
ATOM 1435 C CA . SER A 1 188 ? 1.777 -6.807 4.559 1.00 86.56 188 SER A CA 1
ATOM 1436 C C . SER A 1 188 ? 1.742 -6.841 3.041 1.00 86.56 188 SER A C 1
ATOM 1438 O O . SER A 1 188 ? 2.291 -5.961 2.373 1.00 86.56 188 SER A O 1
ATOM 1440 N N . VAL A 1 189 ? 1.044 -7.834 2.497 1.00 82.50 189 VAL A N 1
ATOM 1441 C CA . VAL A 1 189 ? 0.784 -7.954 1.064 1.00 82.50 189 VAL A CA 1
ATOM 1442 C C . VAL A 1 189 ? -0.721 -7.974 0.843 1.00 82.50 189 VAL A C 1
ATOM 1444 O O . VAL A 1 189 ? -1.466 -8.728 1.466 1.00 82.50 189 VAL A O 1
ATOM 1447 N N . ASN A 1 190 ? -1.208 -7.088 -0.024 1.00 73.88 190 ASN A N 1
ATOM 1448 C CA . ASN A 1 190 ? -2.629 -6.899 -0.323 1.00 73.88 190 ASN A CA 1
ATOM 1449 C C . ASN A 1 190 ? -3.511 -6.606 0.912 1.00 73.88 190 ASN A C 1
ATOM 1451 O O . ASN A 1 190 ? -4.731 -6.800 0.869 1.00 73.88 190 ASN A O 1
ATOM 1455 N N . GLY A 1 191 ? -2.911 -6.062 1.977 1.00 66.00 191 GLY A N 1
ATOM 1456 C CA . GLY A 1 191 ? -3.576 -5.731 3.239 1.00 66.00 191 GLY A CA 1
ATOM 1457 C C . GLY A 1 191 ? -3.701 -6.897 4.222 1.00 66.00 191 GLY A C 1
ATOM 1458 O O . GLY A 1 191 ? -4.495 -6.791 5.155 1.00 66.00 191 GLY A O 1
ATOM 1459 N N . THR A 1 192 ? -2.958 -7.981 4.002 1.00 72.44 192 THR A N 1
ATOM 1460 C CA . THR A 1 192 ? -2.833 -9.119 4.918 1.00 72.44 192 THR A CA 1
ATOM 1461 C C . THR A 1 192 ? -1.373 -9.255 5.335 1.00 72.44 192 THR A C 1
ATOM 1463 O O . THR A 1 192 ? -0.493 -9.185 4.480 1.00 72.44 192 THR A O 1
ATOM 1466 N N . GLU A 1 193 ? -1.123 -9.416 6.631 1.00 81.88 193 GLU A N 1
ATOM 1467 C CA . GLU A 1 193 ? 0.191 -9.774 7.177 1.00 81.88 193 GLU A CA 1
ATOM 1468 C C . GLU A 1 193 ? 0.423 -11.269 6.920 1.00 81.88 193 GLU A C 1
ATOM 1470 O O . GLU A 1 193 ? -0.402 -12.072 7.358 1.00 81.88 193 GLU A O 1
ATOM 1475 N N . PRO A 1 194 ? 1.445 -11.663 6.144 1.00 86.12 194 PRO A N 1
ATOM 1476 C CA . PRO A 1 194 ? 1.733 -13.076 5.930 1.00 86.12 194 PRO A CA 1
ATOM 1477 C C . PRO A 1 194 ? 2.395 -13.718 7.156 1.00 86.12 194 PRO A C 1
ATOM 1479 O O . PRO A 1 194 ? 3.162 -13.063 7.854 1.00 86.12 194 PRO A O 1
ATOM 1482 N N . ASP A 1 195 ? 2.180 -15.023 7.344 1.00 85.12 195 ASP A N 1
ATOM 1483 C CA . ASP A 1 195 ? 2.782 -15.824 8.430 1.00 85.12 195 ASP A CA 1
ATOM 1484 C C . ASP A 1 195 ? 4.242 -16.244 8.147 1.00 85.12 195 ASP A C 1
ATOM 1486 O O . ASP A 1 195 ? 4.790 -17.130 8.798 1.00 85.12 195 ASP A O 1
ATOM 1490 N N . VAL A 1 196 ? 4.866 -15.642 7.134 1.00 88.75 196 VAL A N 1
ATOM 1491 C CA . VAL A 1 196 ? 6.248 -15.898 6.706 1.00 88.75 196 VAL A CA 1
ATOM 1492 C C . VAL A 1 196 ? 7.016 -14.584 6.670 1.00 88.75 196 VAL A C 1
ATOM 1494 O O . VAL A 1 196 ? 6.404 -13.518 6.589 1.00 88.75 196 VAL A O 1
ATOM 1497 N N . GLY A 1 197 ? 8.345 -14.622 6.717 1.00 88.75 197 GLY A N 1
ATOM 1498 C CA . GLY A 1 197 ? 9.149 -13.410 6.578 1.00 88.75 197 GLY A CA 1
ATOM 1499 C C . GLY A 1 197 ? 9.152 -12.868 5.144 1.00 88.75 197 GLY A C 1
ATOM 1500 O O . GLY A 1 197 ? 8.692 -13.522 4.205 1.00 88.75 197 GLY A O 1
ATOM 1501 N N . ALA A 1 198 ? 9.636 -11.639 4.954 1.00 93.44 198 ALA A N 1
ATOM 1502 C CA . ALA A 1 198 ? 9.516 -10.961 3.661 1.00 93.44 198 ALA A CA 1
ATOM 1503 C C . ALA A 1 198 ? 10.388 -11.601 2.562 1.00 93.44 198 ALA A C 1
ATOM 1505 O O . ALA A 1 198 ? 10.055 -11.472 1.382 1.00 93.44 198 ALA A O 1
ATOM 1506 N N . CYS A 1 199 ? 11.459 -12.312 2.936 1.00 94.00 199 CYS A N 1
ATOM 1507 C CA . CYS A 1 199 ? 12.279 -13.098 2.008 1.00 94.00 199 CYS A CA 1
ATOM 1508 C C . CYS A 1 199 ? 11.561 -14.358 1.504 1.00 94.00 199 CYS A C 1
ATOM 1510 O O . CYS A 1 199 ? 11.850 -14.830 0.412 1.00 94.00 199 CYS A O 1
ATOM 1512 N N . ASP A 1 200 ? 10.589 -14.877 2.254 1.00 92.62 200 ASP A N 1
ATOM 1513 C CA . ASP A 1 200 ? 9.901 -16.130 1.921 1.00 92.62 200 ASP A CA 1
ATOM 1514 C C . ASP A 1 200 ? 8.578 -15.895 1.175 1.00 92.62 200 ASP A C 1
ATOM 1516 O O . ASP A 1 200 ? 7.955 -16.825 0.655 1.00 92.62 200 ASP A O 1
ATOM 1520 N N . TYR A 1 201 ? 8.119 -14.642 1.098 1.00 94.94 201 TYR A N 1
ATOM 1521 C CA . TYR A 1 201 ? 6.895 -14.297 0.385 1.00 94.94 201 TYR A CA 1
ATOM 1522 C C . TYR A 1 201 ? 7.162 -14.013 -1.094 1.00 94.94 201 TYR A C 1
ATOM 1524 O O . TYR A 1 201 ? 7.574 -12.912 -1.453 1.00 94.94 201 TYR A O 1
ATOM 1532 N N . THR A 1 202 ? 6.833 -14.957 -1.975 1.00 95.69 202 THR A N 1
ATOM 1533 C CA . THR A 1 202 ? 6.871 -14.753 -3.433 1.00 95.69 202 THR A CA 1
ATOM 1534 C C . THR A 1 202 ? 5.721 -13.860 -3.918 1.00 95.69 202 THR A C 1
ATOM 1536 O O . THR A 1 202 ? 4.543 -14.219 -3.816 1.00 95.69 202 THR A O 1
ATOM 1539 N N . LEU A 1 203 ? 6.056 -12.709 -4.503 1.00 90.31 203 LEU A N 1
ATOM 1540 C CA . LEU A 1 203 ? 5.096 -11.744 -5.039 1.00 90.31 203 LEU A CA 1
ATOM 1541 C C . LEU A 1 203 ? 4.480 -12.202 -6.363 1.00 90.31 203 LEU A C 1
ATOM 1543 O O . LEU A 1 203 ? 5.061 -12.980 -7.123 1.00 90.31 203 LEU A O 1
ATOM 1547 N N . LYS A 1 204 ? 3.325 -11.622 -6.691 1.00 85.50 204 LYS A N 1
ATOM 1548 C CA . LYS A 1 204 ? 2.627 -11.773 -7.972 1.00 85.50 204 LYS A CA 1
ATOM 1549 C C . LYS A 1 204 ? 2.371 -10.418 -8.624 1.00 85.50 204 LYS A C 1
ATOM 1551 O O . LYS A 1 204 ? 2.210 -9.399 -7.957 1.00 85.50 204 LYS A O 1
ATOM 1556 N N . ASP A 1 205 ? 2.216 -10.435 -9.945 1.00 78.19 205 ASP A N 1
ATOM 1557 C CA . ASP A 1 205 ? 1.809 -9.253 -10.708 1.00 78.19 205 ASP A CA 1
ATOM 1558 C C . ASP A 1 205 ? 0.515 -8.612 -10.164 1.00 78.19 205 ASP A C 1
ATOM 1560 O O . ASP A 1 205 ? -0.553 -9.240 -10.068 1.00 78.19 205 ASP A O 1
ATOM 1564 N N . GLY A 1 206 ? 0.628 -7.328 -9.841 1.00 66.50 206 GLY A N 1
ATOM 1565 C CA . GLY A 1 206 ? -0.397 -6.475 -9.260 1.00 66.50 206 GLY A CA 1
ATOM 1566 C C . GLY A 1 206 ? -0.455 -6.472 -7.731 1.00 66.50 206 GLY A C 1
ATOM 1567 O O . GLY A 1 206 ? -1.362 -5.825 -7.194 1.00 66.50 206 GLY A O 1
ATOM 1568 N N . ASP A 1 207 ? 0.445 -7.176 -7.038 1.00 82.25 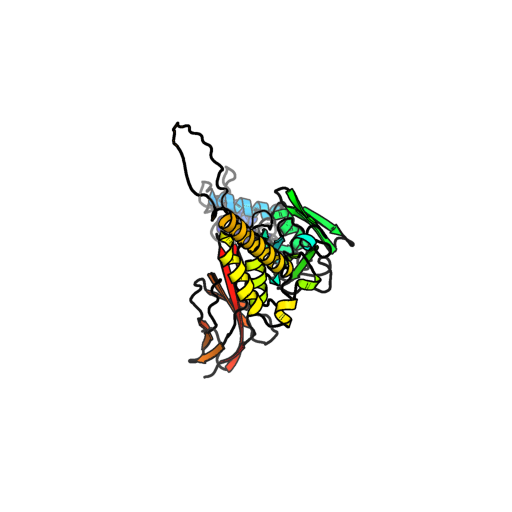207 ASP A N 1
ATOM 1569 C CA . ASP A 1 207 ? 0.488 -7.177 -5.575 1.00 82.25 207 ASP A CA 1
ATOM 1570 C C . ASP A 1 207 ? 0.823 -5.795 -5.011 1.00 82.25 207 ASP A C 1
ATOM 1572 O O . ASP A 1 207 ? 1.542 -4.993 -5.610 1.00 82.25 207 ASP A O 1
ATOM 1576 N N . VAL A 1 208 ? 0.262 -5.510 -3.835 1.00 76.69 208 VAL A N 1
ATOM 1577 C CA . VAL A 1 208 ? 0.529 -4.282 -3.085 1.00 76.69 208 VAL A CA 1
ATOM 1578 C C . VAL A 1 208 ? 1.255 -4.637 -1.797 1.00 76.69 208 VAL A C 1
ATOM 1580 O O . VAL A 1 208 ? 0.632 -5.189 -0.891 1.00 76.69 208 VAL A O 1
ATOM 1583 N N . VAL A 1 209 ? 2.537 -4.305 -1.712 1.00 89.00 209 VAL A N 1
ATOM 1584 C CA . VAL A 1 209 ? 3.384 -4.496 -0.533 1.00 89.00 209 VAL A CA 1
ATOM 1585 C C . VAL A 1 209 ? 3.383 -3.221 0.305 1.00 89.00 209 VAL A C 1
ATOM 1587 O O . VAL A 1 209 ? 3.430 -2.104 -0.213 1.00 89.00 209 VAL A O 1
ATOM 1590 N N . MET A 1 210 ? 3.310 -3.373 1.619 1.00 88.81 210 MET A N 1
ATOM 1591 C CA . MET A 1 210 ? 3.418 -2.263 2.555 1.00 88.81 210 MET A CA 1
ATOM 1592 C C . MET A 1 210 ? 4.327 -2.650 3.703 1.00 88.81 210 MET A C 1
ATOM 1594 O O . MET A 1 210 ? 4.029 -3.618 4.396 1.00 88.81 210 MET A O 1
ATOM 1598 N N . LEU A 1 211 ? 5.361 -1.849 3.924 1.00 97.06 211 LEU A N 1
ATOM 1599 C CA . LEU A 1 211 ? 6.143 -1.838 5.153 1.00 97.06 211 LEU A CA 1
ATOM 1600 C C . LEU A 1 211 ? 5.590 -0.727 6.046 1.00 97.06 211 LEU A C 1
ATOM 1602 O O . LEU A 1 211 ? 5.380 0.390 5.570 1.00 97.06 211 LEU A O 1
ATOM 1606 N N . HIS A 1 212 ? 5.293 -1.025 7.304 1.00 93.56 212 HIS A N 1
ATOM 1607 C CA . HIS A 1 212 ? 4.779 -0.041 8.246 1.00 93.56 212 HIS A CA 1
ATOM 1608 C C . HIS A 1 212 ? 5.362 -0.220 9.645 1.00 93.56 212 HIS A C 1
ATOM 1610 O O . HIS A 1 212 ? 5.673 -1.341 10.036 1.00 93.56 212 HIS A O 1
ATOM 1616 N N . TYR A 1 213 ? 5.498 0.874 10.383 1.00 95.44 213 TYR A N 1
ATOM 1617 C CA . TYR A 1 213 ? 5.873 0.857 11.790 1.00 95.44 213 TYR A CA 1
ATOM 1618 C C . TYR A 1 213 ? 4.638 0.687 12.685 1.00 95.44 213 TYR A C 1
ATOM 1620 O O . TYR A 1 213 ? 3.533 1.080 12.306 1.00 95.44 213 TYR A O 1
ATOM 1628 N N . THR A 1 214 ? 4.822 0.095 13.859 1.00 91.94 214 THR A N 1
ATOM 1629 C CA . THR A 1 214 ? 3.819 0.010 14.926 1.00 91.94 214 THR A CA 1
ATOM 1630 C C . THR A 1 214 ? 4.487 0.310 16.254 1.00 91.94 214 THR A C 1
ATOM 1632 O O . THR A 1 214 ? 5.607 -0.144 16.479 1.00 91.94 214 THR A O 1
ATOM 1635 N N . ASP A 1 215 ? 3.798 1.018 17.143 1.00 89.06 215 ASP A N 1
ATOM 1636 C CA . ASP A 1 215 ? 4.266 1.227 18.515 1.00 89.06 215 ASP A CA 1
ATOM 1637 C C . ASP A 1 215 ? 3.974 0.011 19.405 1.00 89.06 215 ASP A C 1
ATOM 1639 O O . ASP A 1 215 ? 4.628 -0.213 20.422 1.00 89.06 215 ASP A O 1
ATOM 1643 N N . ASN A 1 216 ? 2.993 -0.813 19.019 1.00 87.50 216 ASN A N 1
ATOM 1644 C CA . ASN A 1 216 ? 2.600 -1.987 19.782 1.00 87.50 216 ASN A CA 1
ATOM 1645 C C . ASN A 1 216 ? 1.982 -3.061 18.884 1.00 87.50 216 ASN A C 1
ATOM 1647 O O . ASN A 1 216 ? 0.777 -3.051 18.609 1.00 87.50 216 ASN A O 1
ATOM 1651 N N . TYR A 1 217 ? 2.785 -4.058 18.508 1.00 85.44 217 TYR A N 1
ATOM 1652 C CA . TYR A 1 217 ? 2.341 -5.139 17.621 1.00 85.44 217 TYR A CA 1
ATOM 1653 C C . TYR A 1 217 ? 1.116 -5.910 18.141 1.00 85.44 217 TYR A C 1
ATOM 1655 O O . TYR A 1 217 ? 0.345 -6.434 17.335 1.00 85.44 217 TYR A O 1
ATOM 1663 N N . ALA A 1 218 ? 0.906 -5.976 19.462 1.00 81.25 218 ALA A N 1
ATOM 1664 C CA . ALA A 1 218 ? -0.230 -6.679 20.061 1.00 81.25 218 ALA A CA 1
ATOM 1665 C C . ALA A 1 218 ? -1.550 -5.912 19.881 1.00 81.25 218 ALA A C 1
ATOM 1667 O O . ALA A 1 218 ? -2.620 -6.517 19.876 1.00 81.25 218 ALA A O 1
ATOM 1668 N N . LYS A 1 219 ? -1.475 -4.587 19.707 1.00 72.00 219 LYS A N 1
ATOM 1669 C CA . LYS A 1 219 ? -2.625 -3.698 19.485 1.00 72.00 219 LYS A CA 1
ATOM 1670 C C . LYS A 1 219 ? -2.787 -3.277 18.024 1.00 72.00 219 LYS A C 1
ATOM 1672 O O . LYS A 1 219 ? -3.720 -2.549 17.676 1.00 72.00 219 LYS A O 1
ATOM 1677 N N . GLU A 1 220 ? -1.922 -3.779 17.151 1.00 71.19 220 GLU A N 1
ATOM 1678 C CA . GLU A 1 220 ? -1.883 -3.396 15.744 1.00 71.19 220 GLU A CA 1
ATOM 1679 C C . GLU A 1 220 ? -3.180 -3.707 14.995 1.00 71.19 220 GLU A C 1
ATOM 1681 O O . GLU A 1 220 ? -3.528 -3.009 14.050 1.00 71.19 220 GLU A O 1
ATOM 1686 N N . ASN A 1 221 ? -3.919 -4.732 15.429 1.00 62.03 221 ASN A N 1
ATOM 1687 C CA . ASN A 1 221 ? -5.150 -5.185 14.784 1.00 62.03 221 ASN A CA 1
ATOM 1688 C C . ASN A 1 221 ? -6.405 -5.050 15.666 1.00 62.03 221 ASN A C 1
ATOM 1690 O O . ASN A 1 221 ? -7.465 -5.554 15.289 1.00 62.03 221 ASN A O 1
ATOM 1694 N N . THR A 1 222 ? -6.319 -4.357 16.807 1.00 60.00 222 THR A N 1
ATOM 1695 C CA . THR A 1 222 ? -7.491 -4.093 17.659 1.00 60.00 222 THR A CA 1
ATOM 1696 C C . THR A 1 222 ? -8.487 -3.181 16.942 1.00 60.00 222 THR A C 1
ATOM 1698 O O . THR A 1 222 ? -8.113 -2.203 16.290 1.00 60.00 222 THR A O 1
ATOM 1701 N N . GLU A 1 223 ? -9.771 -3.537 17.003 1.00 50.41 223 GLU A N 1
ATOM 1702 C CA . GLU A 1 223 ? -10.843 -2.789 16.347 1.00 50.41 223 GLU A CA 1
ATOM 1703 C C . GLU A 1 223 ? -10.951 -1.384 16.958 1.00 50.41 223 GLU A C 1
ATOM 1705 O O . GLU A 1 223 ? -10.930 -1.223 18.176 1.00 50.41 223 GLU A O 1
ATOM 1710 N N . ILE A 1 224 ? -11.012 -0.357 16.105 1.00 52.81 224 ILE A N 1
ATOM 1711 C CA . ILE A 1 224 ? -11.086 1.033 16.561 1.00 52.81 224 ILE A CA 1
ATOM 1712 C C . ILE A 1 224 ? -12.471 1.270 17.141 1.00 52.81 224 ILE A C 1
ATOM 1714 O O . ILE A 1 224 ? -13.455 1.337 16.396 1.00 52.81 224 ILE A O 1
ATOM 1718 N N . ASP A 1 225 ? -12.528 1.486 18.445 1.00 63.75 225 ASP A N 1
ATOM 1719 C CA . ASP A 1 225 ? -13.670 2.141 19.045 1.00 63.75 225 ASP A CA 1
ATOM 1720 C C . ASP A 1 225 ? -13.506 3.662 18.890 1.00 63.75 225 ASP A C 1
ATOM 1722 O O . ASP A 1 225 ? -12.731 4.311 19.594 1.00 63.75 225 ASP A O 1
ATOM 1726 N N . GLU A 1 226 ? -14.196 4.238 17.898 1.00 62.09 226 GLU A N 1
ATOM 1727 C CA . GLU A 1 226 ? -14.093 5.671 17.581 1.00 62.09 226 GLU A CA 1
ATOM 1728 C C . GLU A 1 226 ? -14.473 6.570 18.773 1.00 62.09 226 GLU A C 1
ATOM 1730 O O . GLU A 1 226 ? -14.026 7.719 18.827 1.00 62.09 226 GLU A O 1
ATOM 1735 N N . GLN A 1 227 ? -15.281 6.072 19.719 1.00 72.25 227 GLN A N 1
ATOM 1736 C CA . GLN A 1 227 ? -15.658 6.821 20.917 1.00 72.25 227 GLN A CA 1
ATOM 1737 C C . GLN A 1 227 ? -14.495 6.850 21.912 1.00 72.25 227 GLN A C 1
ATOM 1739 O O . GLN A 1 227 ? -14.155 7.925 22.403 1.00 72.25 227 GLN A O 1
ATOM 1744 N N . VAL A 1 228 ? -13.827 5.713 22.123 1.00 74.19 228 VAL A N 1
ATOM 1745 C CA . VAL A 1 228 ? -12.624 5.605 22.969 1.00 74.19 228 VAL A CA 1
ATOM 1746 C C . VAL A 1 228 ? -11.500 6.501 22.442 1.00 74.19 228 VAL A C 1
ATOM 1748 O O . VAL A 1 228 ? -10.942 7.304 23.186 1.00 74.19 228 VAL A O 1
ATOM 1751 N N . GLU A 1 229 ? -11.223 6.456 21.137 1.00 74.00 229 GLU A N 1
ATOM 1752 C CA . GLU A 1 229 ? -10.177 7.290 20.522 1.00 74.00 229 GLU A CA 1
ATOM 1753 C C . GLU A 1 229 ? -10.496 8.790 20.566 1.00 74.00 229 GLU A C 1
ATOM 1755 O O . GLU A 1 229 ? -9.600 9.632 20.668 1.00 74.00 229 GLU A O 1
ATOM 1760 N N . ASN A 1 230 ? -11.777 9.166 20.498 1.00 74.88 230 ASN A N 1
ATOM 1761 C CA . ASN A 1 230 ? -12.157 10.563 20.675 1.00 74.88 230 ASN A CA 1
ATOM 1762 C C . ASN A 1 230 ? -11.803 11.068 22.077 1.00 74.88 230 ASN A C 1
ATOM 1764 O O . ASN A 1 230 ? -11.312 12.188 22.206 1.00 74.88 230 ASN A O 1
ATOM 1768 N N . VAL A 1 231 ? -12.023 10.240 23.095 1.00 79.00 231 VAL A N 1
ATOM 1769 C CA . VAL A 1 231 ? -11.690 10.565 24.482 1.00 79.00 231 VAL A CA 1
ATOM 1770 C C . VAL A 1 231 ? -10.181 10.657 24.670 1.00 79.00 231 VAL A C 1
ATOM 1772 O O . VAL A 1 231 ? -9.709 11.676 25.169 1.00 79.00 231 VAL A O 1
ATOM 1775 N N . ILE A 1 232 ? -9.418 9.680 24.166 1.00 77.31 232 ILE A N 1
ATOM 1776 C CA . ILE A 1 232 ? -7.947 9.702 24.222 1.00 77.31 232 ILE A CA 1
ATOM 1777 C C . ILE A 1 232 ? -7.399 11.000 23.619 1.00 77.31 232 ILE A C 1
ATOM 1779 O O . ILE A 1 232 ? -6.568 11.671 24.234 1.00 77.31 232 ILE A O 1
ATOM 1783 N N . ARG A 1 233 ? -7.907 11.406 22.448 1.00 73.62 233 ARG A N 1
ATOM 1784 C CA . ARG A 1 233 ? -7.500 12.649 21.779 1.00 73.62 233 ARG A CA 1
ATOM 1785 C C . ARG A 1 233 ? -7.855 13.903 22.577 1.00 73.62 233 ARG A C 1
ATOM 1787 O O . ARG A 1 233 ? -7.051 14.829 22.604 1.00 73.62 233 ARG A O 1
ATOM 1794 N N . LEU A 1 234 ? -9.047 13.966 23.175 1.00 74.38 234 LEU A N 1
ATOM 1795 C CA . LEU A 1 234 ? -9.452 15.116 23.992 1.00 74.38 234 LEU A CA 1
ATOM 1796 C C . LEU A 1 234 ? -8.545 15.269 25.216 1.00 74.38 234 LEU A C 1
ATOM 1798 O O . LEU A 1 234 ? -8.139 16.384 25.520 1.00 74.38 234 LEU A O 1
ATOM 1802 N N . ILE A 1 235 ? -8.176 14.156 25.856 1.00 79.44 235 ILE A N 1
ATOM 1803 C CA . ILE A 1 235 ? -7.256 14.151 26.998 1.00 79.44 235 ILE A CA 1
ATOM 1804 C C . ILE A 1 235 ? -5.837 14.547 26.560 1.00 79.44 235 ILE A C 1
ATOM 1806 O O . ILE A 1 235 ? -5.201 15.367 27.211 1.00 79.44 235 ILE A O 1
ATOM 1810 N N . ALA A 1 236 ? -5.349 14.027 25.431 1.00 72.19 236 ALA A N 1
ATOM 1811 C CA . ALA A 1 236 ? -4.015 14.347 24.914 1.00 72.19 236 ALA A CA 1
ATOM 1812 C C . ALA A 1 236 ? -3.868 15.802 24.429 1.00 72.19 236 ALA A C 1
ATOM 1814 O O . ALA A 1 236 ? -2.753 16.304 24.322 1.00 72.19 236 ALA A O 1
ATOM 1815 N N . ALA A 1 237 ? -4.978 16.472 24.107 1.00 75.44 237 ALA A N 1
ATOM 1816 C CA . ALA A 1 237 ? -4.994 17.880 23.717 1.00 75.44 237 ALA A CA 1
ATOM 1817 C C . ALA A 1 237 ? -4.966 18.843 24.917 1.00 75.44 237 ALA A C 1
ATOM 1819 O O . ALA A 1 237 ? -4.848 20.053 24.712 1.00 75.44 237 ALA A O 1
ATOM 1820 N N . LEU A 1 238 ? -5.093 18.334 26.148 1.00 80.62 238 LEU A N 1
ATOM 1821 C CA . LEU A 1 238 ? -4.968 19.151 27.350 1.00 80.62 238 LEU A CA 1
ATOM 1822 C C . LEU A 1 238 ? -3.515 19.634 27.510 1.00 80.62 238 LEU A C 1
ATOM 1824 O O . LEU A 1 238 ? -2.582 18.891 27.187 1.00 80.62 238 LEU A O 1
ATOM 1828 N N . PRO A 1 239 ? -3.294 20.855 28.027 1.00 82.12 239 PRO A N 1
ATOM 1829 C CA . PRO A 1 239 ? -1.962 21.293 28.425 1.00 82.12 239 PRO A CA 1
ATOM 1830 C C . PRO A 1 239 ? -1.320 20.320 29.420 1.00 82.12 239 PRO A C 1
ATOM 1832 O O . PRO A 1 239 ? -2.010 19.651 30.193 1.00 82.12 239 PRO A O 1
ATOM 1835 N N . SER A 1 240 ? 0.015 20.272 29.436 1.00 82.88 240 SER A N 1
ATOM 1836 C CA . SER A 1 240 ? 0.750 19.542 30.470 1.00 82.88 240 SER A CA 1
ATOM 1837 C C . SER A 1 240 ? 0.383 20.073 31.861 1.00 82.88 240 SER A C 1
ATOM 1839 O O . SER A 1 240 ? 0.021 21.240 32.010 1.00 82.88 240 SER A O 1
ATOM 1841 N N . LEU A 1 241 ? 0.452 19.223 32.889 1.00 78.50 241 LEU A N 1
ATOM 1842 C CA . LEU A 1 241 ? -0.069 19.547 34.228 1.00 78.50 241 LEU A CA 1
ATOM 1843 C C . LEU A 1 241 ? 0.555 20.814 34.842 1.00 78.50 241 LEU A C 1
ATOM 1845 O O . LEU A 1 241 ? -0.119 21.534 35.571 1.00 78.50 241 LEU A O 1
ATOM 1849 N N . ASP A 1 242 ? 1.815 21.102 34.515 1.00 82.62 242 ASP A N 1
ATOM 1850 C CA . ASP A 1 242 ? 2.560 22.303 34.916 1.00 82.62 242 ASP A CA 1
ATOM 1851 C C . ASP A 1 242 ? 2.106 23.583 34.192 1.00 82.62 242 ASP A C 1
ATOM 1853 O O . ASP A 1 242 ? 2.311 24.685 34.696 1.00 82.62 242 ASP A O 1
ATOM 1857 N N . LYS A 1 243 ? 1.475 23.445 33.022 1.00 86.19 243 LYS A N 1
ATOM 1858 C CA . LYS A 1 243 ? 0.977 24.548 32.184 1.00 86.19 243 LYS A CA 1
ATOM 1859 C C . LYS A 1 243 ? -0.539 24.683 32.210 1.00 86.19 243 LYS A C 1
ATOM 1861 O O . LYS A 1 243 ? -1.070 25.596 31.583 1.00 86.19 243 LYS A O 1
ATOM 1866 N N . LEU A 1 244 ? -1.231 23.770 32.883 1.00 86.31 244 LEU A N 1
ATOM 1867 C CA . LEU A 1 244 ? -2.679 23.781 32.980 1.00 86.31 244 LEU A CA 1
ATOM 1868 C C . LEU A 1 244 ? -3.136 25.022 33.752 1.00 86.31 244 LEU A C 1
ATOM 1870 O O . LEU A 1 244 ? -2.641 25.315 34.839 1.00 86.31 244 LEU A O 1
ATOM 1874 N N . THR A 1 245 ? -4.107 25.740 33.199 1.00 90.00 245 THR A N 1
ATOM 1875 C CA . THR A 1 245 ? -4.669 26.956 33.785 1.00 90.00 245 THR A CA 1
ATOM 1876 C C . THR A 1 245 ? -6.179 26.829 33.975 1.00 90.00 245 THR A C 1
ATOM 1878 O O . THR A 1 245 ? -6.830 25.901 33.500 1.00 90.00 245 THR A O 1
ATOM 1881 N N . ARG A 1 246 ? -6.787 27.813 34.646 1.00 85.88 246 ARG A N 1
ATOM 1882 C CA . ARG A 1 246 ? -8.250 27.875 34.809 1.00 85.88 246 ARG A CA 1
ATOM 1883 C C . ARG A 1 246 ? -8.996 28.028 33.478 1.00 85.88 246 ARG A C 1
ATOM 1885 O O . ARG A 1 246 ? -10.147 27.613 33.388 1.00 85.88 246 ARG A O 1
ATOM 1892 N N . ASN A 1 247 ? -8.352 28.589 32.453 1.00 88.88 247 ASN A N 1
ATOM 1893 C CA . ASN A 1 247 ? -8.964 28.779 31.135 1.00 88.88 247 ASN A CA 1
ATOM 1894 C C . ASN A 1 247 ? -9.186 27.447 30.401 1.00 88.88 247 ASN A C 1
ATOM 1896 O O . ASN A 1 247 ? -10.022 27.370 29.505 1.00 88.88 247 ASN A O 1
ATOM 1900 N N . ASP A 1 248 ? -8.505 26.382 30.829 1.00 90.62 248 ASP A N 1
ATOM 1901 C CA . ASP A 1 248 ? -8.620 25.042 30.252 1.00 90.62 248 ASP A CA 1
ATOM 1902 C C . ASP A 1 248 ? -9.826 24.256 30.802 1.00 90.62 248 ASP A C 1
ATOM 1904 O O . ASP A 1 248 ? -10.074 23.118 30.399 1.00 90.62 248 ASP A O 1
ATOM 1908 N N . GLN A 1 249 ? -10.620 24.860 31.698 1.00 90.88 249 GLN A N 1
ATOM 1909 C CA . GLN A 1 249 ? -11.754 24.219 32.370 1.00 90.88 249 GLN A CA 1
ATOM 1910 C C . GLN A 1 249 ? -12.765 23.594 31.406 1.00 90.88 249 GLN A C 1
ATOM 1912 O O . GLN A 1 249 ? -13.243 22.486 31.649 1.00 90.88 249 GLN A O 1
ATOM 1917 N N . GLU A 1 250 ? -13.096 24.281 30.316 1.00 88.31 250 GLU A N 1
ATOM 1918 C CA . GLU A 1 250 ? -14.061 23.766 29.342 1.00 88.31 250 GLU A CA 1
ATOM 1919 C C . GLU A 1 250 ? -13.489 22.595 28.532 1.00 88.31 250 GLU A C 1
ATOM 1921 O O . GLU A 1 250 ? -14.217 21.651 28.226 1.00 88.31 250 GLU A O 1
ATOM 1926 N N . ALA A 1 251 ? -12.179 22.585 28.266 1.00 86.75 251 ALA A N 1
ATOM 1927 C CA . ALA A 1 251 ? -11.514 21.465 27.603 1.00 86.75 251 ALA A CA 1
ATOM 1928 C C . ALA A 1 251 ? -11.473 20.217 28.504 1.00 86.75 251 ALA A C 1
ATOM 1930 O O . ALA A 1 251 ? -11.814 19.122 28.052 1.00 86.75 251 ALA A O 1
ATOM 1931 N N . VAL A 1 252 ? -11.144 20.386 29.793 1.00 90.81 252 VAL A N 1
ATOM 1932 C CA . VAL A 1 252 ? -11.154 19.295 30.786 1.00 90.81 252 VAL A CA 1
ATOM 1933 C C . VAL A 1 252 ? -12.569 18.728 30.963 1.00 90.81 252 VAL A C 1
ATOM 1935 O O . VAL A 1 252 ? -12.757 17.512 30.903 1.00 90.81 252 VAL A O 1
ATOM 1938 N N . LYS A 1 253 ? -13.597 19.584 31.085 1.00 93.56 253 LYS A N 1
ATOM 1939 C CA . LYS A 1 253 ? -15.004 19.141 31.150 1.00 93.56 253 LYS A CA 1
ATOM 1940 C C . LYS A 1 253 ? -15.447 18.406 29.888 1.00 93.56 253 LYS A C 1
ATOM 1942 O O . LYS A 1 253 ? -16.158 17.410 29.992 1.00 93.56 253 LYS A O 1
ATOM 1947 N N . ALA A 1 254 ? -15.048 18.876 28.706 1.00 85.44 254 ALA A N 1
ATOM 1948 C CA . ALA A 1 254 ? -15.381 18.216 27.448 1.00 85.44 254 ALA A CA 1
ATOM 1949 C C . ALA A 1 254 ? -14.749 16.817 27.355 1.00 85.44 254 ALA A C 1
ATOM 1951 O O . ALA A 1 254 ? -15.418 15.872 26.932 1.00 85.44 254 ALA A O 1
ATOM 1952 N N . ALA A 1 255 ? -13.494 16.668 27.796 1.00 87.12 255 ALA A N 1
ATOM 1953 C CA . ALA A 1 255 ? -12.825 15.372 27.886 1.00 87.12 255 ALA A CA 1
ATOM 1954 C C . ALA A 1 255 ? -13.544 14.427 28.865 1.00 87.12 255 ALA A C 1
ATOM 1956 O O . ALA A 1 255 ? -13.819 13.280 28.507 1.00 87.12 255 ALA A O 1
ATOM 1957 N N . ARG A 1 256 ? -13.940 14.921 30.048 1.00 97.25 256 ARG A N 1
ATOM 1958 C CA . ARG A 1 256 ? -14.721 14.160 31.038 1.00 97.25 256 ARG A CA 1
ATOM 1959 C C . ARG A 1 256 ? -16.089 13.737 30.525 1.00 97.25 256 ARG A C 1
ATOM 1961 O O . ARG A 1 256 ? -16.419 12.561 30.592 1.00 97.25 256 ARG A O 1
ATOM 1968 N N . ALA A 1 257 ? -16.861 14.654 29.950 1.00 90.75 257 ALA A N 1
ATOM 1969 C CA . ALA A 1 257 ? -18.178 14.333 29.405 1.00 90.75 257 ALA A CA 1
ATOM 1970 C C . ALA A 1 257 ? -18.094 13.263 28.303 1.00 90.75 257 ALA A C 1
ATOM 1972 O O . ALA A 1 257 ? -18.936 12.368 28.232 1.00 90.75 257 ALA A O 1
ATOM 1973 N N . ALA A 1 258 ? -17.057 13.326 27.463 1.00 82.56 258 ALA A N 1
ATOM 1974 C CA . ALA A 1 258 ? -16.807 12.306 26.454 1.00 82.56 258 ALA A CA 1
ATOM 1975 C C . ALA A 1 258 ? -16.388 10.959 27.076 1.00 82.56 258 ALA A C 1
ATOM 1977 O O . ALA A 1 258 ? -16.848 9.924 26.601 1.00 82.56 258 ALA A O 1
ATOM 1978 N N . TYR A 1 259 ? -15.559 10.965 28.130 1.00 91.12 259 TYR A N 1
ATOM 1979 C CA . TYR A 1 259 ? -15.163 9.765 28.881 1.00 91.12 259 TYR A CA 1
ATOM 1980 C C . TYR A 1 259 ? -16.361 9.095 29.562 1.00 91.12 259 TYR A C 1
ATOM 1982 O O . TYR A 1 259 ? -16.530 7.881 29.480 1.00 91.12 259 TYR A O 1
ATOM 1990 N N . ASP A 1 260 ? -17.234 9.875 30.198 1.00 94.62 260 ASP A N 1
ATOM 1991 C CA . ASP A 1 260 ? -18.382 9.355 30.941 1.00 94.62 260 ASP A CA 1
ATOM 1992 C C . ASP A 1 260 ? -19.439 8.728 30.026 1.00 94.62 260 ASP A C 1
ATOM 1994 O O . ASP A 1 260 ? -20.095 7.767 30.432 1.00 94.62 260 ASP A O 1
ATOM 1998 N N . ALA A 1 261 ? -19.547 9.215 28.784 1.00 91.44 261 ALA A N 1
ATOM 1999 C CA . ALA A 1 261 ? -20.431 8.678 27.750 1.00 91.44 261 ALA A CA 1
ATOM 2000 C C . ALA A 1 261 ? -20.008 7.295 27.213 1.00 91.44 261 ALA A C 1
ATOM 2002 O O . ALA A 1 261 ? -20.759 6.682 26.450 1.00 91.44 261 ALA A O 1
ATOM 2003 N N . LEU A 1 262 ? -18.820 6.807 27.584 1.00 85.56 262 LEU A N 1
ATOM 2004 C CA . LEU A 1 262 ? -18.346 5.470 27.239 1.00 85.56 262 LEU A CA 1
ATOM 2005 C C . LEU A 1 262 ? -18.963 4.394 28.144 1.00 85.56 262 LEU A C 1
ATOM 2007 O O . LEU A 1 262 ? -19.213 4.609 29.331 1.00 85.56 262 LEU A O 1
ATOM 2011 N N . THR A 1 263 ? -19.133 3.195 27.590 1.00 85.44 263 THR A N 1
ATOM 2012 C CA . THR A 1 263 ? -19.412 1.974 28.363 1.00 85.44 263 THR A CA 1
ATOM 2013 C C . THR A 1 263 ? -18.208 1.574 29.219 1.00 85.44 263 THR A C 1
ATOM 2015 O O . THR A 1 263 ? -17.078 1.962 28.929 1.00 85.44 263 THR A O 1
ATOM 2018 N N . ASP A 1 264 ? -18.406 0.741 30.239 1.00 82.31 264 ASP A N 1
ATOM 2019 C CA . ASP A 1 264 ? -17.312 0.314 31.126 1.00 82.31 264 ASP A CA 1
ATOM 2020 C C . ASP A 1 264 ? -16.202 -0.438 30.374 1.00 82.31 264 ASP A C 1
ATOM 2022 O O . ASP A 1 264 ? -15.014 -0.220 30.612 1.00 82.31 264 ASP A O 1
ATOM 2026 N N . THR A 1 265 ? -16.573 -1.253 29.379 1.00 69.75 265 THR A N 1
ATOM 2027 C CA . THR A 1 265 ? -15.613 -1.931 28.495 1.00 69.75 265 THR A CA 1
ATOM 2028 C C . THR A 1 265 ? -14.830 -0.943 27.630 1.00 69.75 265 THR A C 1
ATOM 2030 O O . THR A 1 265 ? -13.648 -1.149 27.375 1.00 69.75 265 THR A O 1
ATOM 2033 N N . GLN A 1 266 ? -15.460 0.145 27.183 1.00 78.31 266 GLN A N 1
ATOM 2034 C CA . GLN A 1 266 ? -14.792 1.205 26.425 1.00 78.31 266 GLN A CA 1
ATOM 2035 C C . GLN A 1 266 ? -13.868 2.046 27.314 1.00 78.31 266 GLN A C 1
ATOM 2037 O O . GLN A 1 266 ? -12.750 2.344 26.903 1.00 78.31 266 GLN A O 1
ATOM 2042 N N . LYS A 1 267 ? -14.289 2.378 28.542 1.00 83.31 267 LYS A N 1
ATOM 2043 C CA . LYS A 1 267 ? -13.473 3.114 29.524 1.00 83.31 267 LYS A CA 1
ATOM 2044 C C . LYS A 1 267 ? -12.172 2.385 29.844 1.00 83.31 267 LYS A C 1
ATOM 2046 O O . LYS A 1 267 ? -11.124 3.019 29.875 1.00 83.31 267 LYS A O 1
ATOM 2051 N N . ALA A 1 268 ? -12.216 1.056 29.965 1.00 75.62 268 ALA A N 1
ATOM 2052 C CA . ALA A 1 268 ? -11.028 0.222 30.170 1.00 75.62 268 ALA A CA 1
ATOM 2053 C C . ALA A 1 268 ? -9.987 0.320 29.034 1.00 75.62 268 ALA A C 1
ATOM 2055 O O . ALA A 1 268 ? -8.828 -0.036 29.233 1.00 75.62 268 ALA A O 1
ATOM 2056 N N . ASN A 1 269 ? -10.385 0.812 27.856 1.00 67.06 269 ASN A N 1
ATOM 2057 C CA . ASN A 1 269 ? -9.511 1.004 26.700 1.00 67.06 269 ASN A CA 1
ATOM 2058 C C . ASN A 1 269 ? -9.030 2.461 26.531 1.00 67.06 269 ASN A C 1
ATOM 2060 O O . ASN A 1 269 ? -8.327 2.751 25.565 1.00 67.06 269 ASN A O 1
ATOM 2064 N N . VAL A 1 270 ? -9.392 3.389 27.430 1.00 76.12 270 VAL A N 1
ATOM 2065 C CA . VAL A 1 270 ? -8.881 4.771 27.422 1.00 76.12 270 VAL A CA 1
ATOM 2066 C C . VAL A 1 270 ? -7.544 4.813 28.161 1.00 76.12 270 VAL A C 1
ATOM 2068 O O . VAL A 1 270 ? -7.478 4.957 29.378 1.00 76.12 270 VAL A O 1
ATOM 2071 N N . GLU A 1 271 ? -6.459 4.693 27.407 1.00 76.50 271 GLU A N 1
ATOM 2072 C CA . GLU A 1 271 ? -5.112 4.461 27.949 1.00 76.50 271 GLU A CA 1
ATOM 2073 C C . GLU A 1 271 ? -4.549 5.641 28.753 1.00 76.50 271 GLU A C 1
ATOM 2075 O O . GLU A 1 271 ? -3.749 5.445 29.662 1.00 76.50 271 GLU A O 1
ATOM 2080 N N . ASN A 1 272 ? -4.989 6.865 28.462 1.00 76.81 272 ASN A N 1
ATOM 2081 C CA . ASN A 1 272 ? -4.552 8.080 29.146 1.00 76.81 272 ASN A CA 1
ATOM 2082 C C . ASN A 1 272 ? -5.578 8.614 30.163 1.00 76.81 272 ASN A C 1
ATOM 2084 O O . ASN A 1 272 ? -5.501 9.781 30.550 1.00 76.81 272 ASN A O 1
ATOM 2088 N N . ALA A 1 273 ? -6.522 7.784 30.623 1.00 83.44 273 ALA A N 1
ATOM 2089 C CA . ALA A 1 273 ? -7.546 8.181 31.596 1.00 83.44 273 ALA A CA 1
ATOM 2090 C C . ALA A 1 273 ? -6.952 8.778 32.889 1.00 83.44 273 ALA A C 1
ATOM 2092 O O . ALA A 1 273 ? -7.507 9.726 33.446 1.00 83.44 273 ALA A O 1
ATOM 2093 N N . ASP A 1 274 ? -5.782 8.301 33.319 1.00 84.25 274 ASP A N 1
ATOM 2094 C CA . ASP A 1 274 ? -5.076 8.829 34.492 1.00 84.25 274 ASP A CA 1
ATOM 2095 C C . ASP A 1 274 ? -4.683 10.306 34.343 1.00 84.25 274 ASP A C 1
ATOM 2097 O O . ASP A 1 274 ? -4.672 11.051 35.327 1.00 84.25 274 ASP A O 1
ATOM 2101 N N . LEU A 1 275 ? -4.375 10.763 33.122 1.00 83.81 275 LEU A N 1
ATOM 2102 C CA . LEU A 1 275 ? -4.063 12.171 32.865 1.00 83.81 275 LEU A CA 1
ATOM 2103 C C . LEU A 1 275 ? -5.293 13.059 33.045 1.00 83.81 275 LEU A C 1
ATOM 2105 O O . LEU A 1 275 ? -5.161 14.167 33.558 1.00 83.81 275 LEU A O 1
ATOM 2109 N N . LEU A 1 276 ? -6.482 12.568 32.687 1.00 91.44 276 LEU A N 1
ATOM 2110 C CA . LEU A 1 276 ? -7.734 13.293 32.898 1.00 91.44 276 LEU A CA 1
ATOM 2111 C C . LEU A 1 276 ? -8.010 13.494 34.392 1.00 91.44 276 LEU A C 1
ATOM 2113 O O . LEU A 1 276 ? -8.300 14.610 34.814 1.00 91.44 276 LEU A O 1
ATOM 2117 N N . VAL A 1 277 ? -7.837 12.444 35.201 1.00 90.94 277 VAL A N 1
ATOM 2118 C CA . VAL A 1 277 ? -8.005 12.520 36.664 1.00 90.94 277 VAL A CA 1
ATOM 2119 C C . VAL A 1 277 ? -7.022 13.522 37.277 1.00 90.94 277 VAL A C 1
ATOM 2121 O O . VAL A 1 277 ? -7.404 14.353 38.103 1.00 90.94 277 VAL A O 1
ATOM 2124 N N . LYS A 1 278 ? -5.755 13.489 36.848 1.00 88.00 278 LYS A N 1
ATOM 2125 C CA . LYS A 1 278 ? -4.732 14.439 37.312 1.00 88.00 278 LYS A CA 1
ATOM 2126 C C . LYS A 1 278 ? -5.046 15.876 36.888 1.00 88.00 278 LYS A C 1
ATOM 2128 O O . LYS A 1 278 ? -4.910 16.785 37.704 1.00 88.00 278 LYS A O 1
ATOM 2133 N N . ALA A 1 279 ? -5.490 16.085 35.649 1.00 87.19 279 ALA A N 1
ATOM 2134 C CA . ALA A 1 279 ? -5.863 17.404 35.144 1.00 87.19 279 ALA A CA 1
ATOM 2135 C C . ALA A 1 279 ? -7.061 17.991 35.908 1.00 87.19 279 ALA A C 1
ATOM 2137 O O . ALA A 1 279 ? -7.056 19.170 36.249 1.00 87.19 279 ALA A O 1
ATOM 2138 N N . GLU A 1 280 ? -8.059 17.176 36.246 1.00 93.62 280 GLU A N 1
ATOM 2139 C CA . GLU A 1 280 ? -9.206 17.603 37.057 1.00 93.62 280 GLU A CA 1
ATOM 2140 C C . GLU A 1 280 ? -8.818 17.980 38.482 1.00 93.62 280 GLU A C 1
ATOM 2142 O O . GLU A 1 280 ? -9.272 19.006 38.993 1.00 93.62 280 GLU A O 1
ATOM 2147 N N . ALA A 1 281 ? -7.960 17.177 39.117 1.00 91.00 281 ALA A N 1
ATOM 2148 C CA . ALA A 1 281 ? -7.447 17.473 40.449 1.00 91.00 281 ALA A CA 1
ATOM 2149 C C . ALA A 1 281 ? -6.664 18.795 40.461 1.00 91.00 281 ALA A C 1
ATOM 2151 O O . ALA A 1 281 ? -6.902 19.644 41.322 1.00 91.00 281 ALA A O 1
ATOM 2152 N N . GLN A 1 282 ? -5.793 19.003 39.469 1.00 90.62 282 GLN A N 1
ATOM 2153 C CA . GLN A 1 282 ? -5.028 20.238 39.314 1.00 90.62 282 GLN A CA 1
ATOM 2154 C C . GLN A 1 282 ? -5.940 21.442 39.051 1.00 90.62 282 GLN A C 1
ATOM 2156 O O . GLN A 1 282 ? -5.777 22.491 39.671 1.00 90.62 282 GLN A O 1
ATOM 2161 N N . LEU A 1 283 ? -6.946 21.299 38.185 1.00 90.62 283 LEU A N 1
ATOM 2162 C CA . LEU A 1 283 ? -7.905 22.365 37.903 1.00 90.62 283 LEU A CA 1
ATOM 2163 C C . LEU A 1 283 ? -8.712 22.749 39.151 1.00 90.62 283 LEU A C 1
ATOM 2165 O O . LEU A 1 283 ? -8.932 23.934 39.400 1.00 90.62 283 LEU A O 1
ATOM 2169 N N . LYS A 1 284 ? -9.114 21.763 39.959 1.00 91.19 284 LYS A N 1
ATOM 2170 C CA . LYS A 1 284 ? -9.790 22.001 41.237 1.00 91.19 284 LYS A CA 1
ATOM 2171 C C . LYS A 1 284 ? -8.877 22.730 42.225 1.00 91.19 284 LYS A C 1
ATOM 2173 O O . LYS A 1 284 ? -9.303 23.723 42.803 1.00 91.19 284 LYS A O 1
ATOM 2178 N N . ALA A 1 285 ? -7.619 22.307 42.360 1.00 89.38 285 ALA A N 1
ATOM 2179 C CA . ALA A 1 285 ? -6.639 22.987 43.209 1.00 89.38 285 ALA A CA 1
ATOM 2180 C C . ALA A 1 285 ? -6.425 24.448 42.775 1.00 89.38 285 ALA A C 1
ATOM 2182 O O . ALA A 1 285 ? -6.450 25.355 43.603 1.00 89.38 285 ALA A O 1
ATOM 2183 N N . LEU A 1 286 ? -6.314 24.696 41.465 1.00 87.31 286 LEU A N 1
ATOM 2184 C CA . LEU A 1 286 ? -6.233 26.046 40.905 1.00 87.31 286 LEU A CA 1
ATOM 2185 C C . LEU A 1 286 ? -7.489 26.873 41.203 1.00 87.31 286 LEU A C 1
ATOM 2187 O O . LEU A 1 286 ? -7.379 28.080 41.408 1.00 87.31 286 LEU A O 1
ATOM 2191 N N . GLN A 1 287 ? -8.681 26.275 41.206 1.00 85.19 287 GLN A N 1
ATOM 2192 C CA . GLN A 1 287 ? -9.935 26.959 41.541 1.00 85.19 287 GLN A CA 1
ATOM 2193 C C . GLN A 1 287 ? -10.065 27.253 43.040 1.00 85.19 287 GLN A C 1
ATOM 2195 O O . GLN A 1 287 ? -10.521 28.337 43.398 1.00 85.19 287 GLN A O 1
ATOM 2200 N N . ASP A 1 288 ? -9.655 26.327 43.905 1.00 83.81 288 ASP A N 1
ATOM 2201 C CA . ASP A 1 288 ? -9.737 26.485 45.358 1.00 83.81 288 ASP A CA 1
ATOM 2202 C C . ASP A 1 288 ? -8.688 27.481 45.876 1.00 83.81 288 ASP A C 1
ATOM 2204 O O . ASP A 1 288 ? -9.033 28.345 46.677 1.00 83.81 288 ASP A O 1
ATOM 2208 N N . ALA A 1 289 ? -7.480 27.501 45.299 1.00 77.88 289 ALA A N 1
ATOM 2209 C CA . ALA A 1 289 ? -6.485 28.543 45.569 1.00 77.88 289 ALA A CA 1
ATOM 2210 C C . ALA A 1 289 ? -7.016 29.958 45.258 1.00 77.88 289 ALA A C 1
ATOM 2212 O O . ALA A 1 289 ? -6.699 30.904 45.967 1.00 77.88 289 ALA A O 1
ATOM 2213 N N . LYS A 1 290 ? -7.904 30.107 44.254 1.00 67.31 290 LYS A N 1
ATOM 2214 C CA . LYS A 1 290 ? -8.581 31.393 44.003 1.00 67.31 290 LYS A CA 1
ATOM 2215 C C . LYS A 1 290 ? -9.497 31.789 45.147 1.00 67.31 290 LYS A C 1
ATOM 2217 O O . LYS A 1 290 ? -9.562 32.955 45.492 1.00 67.31 290 LYS A O 1
ATOM 2222 N N . LYS A 1 291 ? -10.259 30.833 45.679 1.00 58.84 291 LYS A N 1
ATOM 2223 C CA . LYS A 1 291 ? -11.243 31.111 46.728 1.00 58.84 291 LYS A CA 1
ATOM 2224 C C . LYS A 1 291 ? -10.565 31.520 48.026 1.00 58.84 291 LYS A C 1
ATOM 2226 O O . LYS A 1 291 ? -11.184 32.249 48.790 1.00 58.84 291 LYS A O 1
ATOM 2231 N N . ASP A 1 292 ? -9.338 31.061 48.259 1.00 54.09 292 ASP A N 1
ATOM 2232 C CA . ASP A 1 292 ? -8.527 31.451 49.411 1.00 54.09 292 ASP A CA 1
ATOM 2233 C C . ASP A 1 292 ? -7.864 32.825 49.221 1.00 54.09 292 ASP A C 1
ATOM 2235 O O . ASP A 1 292 ? -7.787 33.586 50.187 1.00 54.09 292 ASP A O 1
ATOM 2239 N N . ASP A 1 293 ? -7.479 33.188 47.992 1.00 52.00 293 ASP A N 1
ATOM 2240 C CA . ASP A 1 293 ? -7.035 34.549 47.650 1.00 52.00 293 ASP A CA 1
ATOM 2241 C C . ASP A 1 293 ? -8.213 35.551 47.700 1.00 52.00 293 ASP A C 1
ATOM 2243 O O . ASP A 1 293 ? -8.132 36.565 48.390 1.00 52.00 293 ASP A O 1
ATOM 2247 N N . ASP A 1 294 ? -9.365 35.209 47.107 1.00 49.94 294 ASP A N 1
ATOM 2248 C CA . ASP A 1 294 ? -10.604 36.006 47.139 1.00 49.94 294 ASP A CA 1
ATOM 2249 C C . ASP A 1 294 ? -11.219 36.075 48.566 1.00 49.94 294 ASP A C 1
ATOM 2251 O O . ASP A 1 294 ? -11.994 36.983 48.870 1.00 49.94 294 ASP A O 1
ATOM 2255 N N . LYS A 1 295 ? -10.890 35.137 49.478 1.00 43.94 295 LYS A N 1
ATOM 2256 C CA . LYS A 1 295 ? -11.287 35.198 50.905 1.00 43.94 295 LYS A CA 1
ATOM 2257 C C . LYS A 1 295 ? -10.356 36.044 51.764 1.00 43.94 295 LYS A C 1
ATOM 2259 O O . LYS A 1 295 ? -10.812 36.539 52.796 1.00 43.94 295 LYS A O 1
ATOM 2264 N N . LYS A 1 296 ? -9.079 36.182 51.398 1.00 42.12 296 LYS A N 1
ATOM 2265 C CA . LYS A 1 296 ? -8.119 37.002 52.154 1.00 42.12 296 LYS A CA 1
ATOM 2266 C C . LYS A 1 296 ? -8.312 38.503 51.926 1.00 42.12 296 LYS A C 1
ATOM 2268 O O . LYS A 1 296 ? -7.965 39.268 52.819 1.00 42.12 296 LYS A O 1
ATOM 2273 N N . ASP A 1 297 ? -8.956 38.904 50.831 1.00 39.91 297 ASP A N 1
ATOM 2274 C CA . ASP A 1 297 ? -9.223 40.315 50.505 1.00 39.91 297 ASP A CA 1
ATOM 2275 C C . ASP A 1 297 ? -10.525 40.894 51.099 1.00 39.91 297 ASP A C 1
ATOM 2277 O O . ASP A 1 297 ? -10.800 42.083 50.954 1.00 39.91 297 ASP A O 1
ATOM 2281 N N . ASN A 1 298 ? -11.312 40.110 51.848 1.00 38.31 298 ASN A N 1
ATOM 2282 C CA . ASN A 1 298 ? -12.549 40.597 52.482 1.00 38.31 298 ASN A CA 1
ATOM 2283 C C . ASN A 1 298 ? -12.366 41.153 53.904 1.00 38.31 298 ASN A C 1
ATOM 2285 O O . ASN A 1 298 ? -13.344 41.307 54.638 1.00 38.31 298 ASN A O 1
ATOM 2289 N N . ASN A 1 299 ? -11.142 41.494 54.313 1.00 42.31 299 ASN A N 1
ATOM 2290 C CA . ASN A 1 299 ? -10.960 42.306 55.510 1.00 42.31 299 ASN A CA 1
ATOM 2291 C C . ASN A 1 299 ? -9.810 43.300 55.324 1.00 42.31 299 ASN A C 1
ATOM 2293 O O . ASN A 1 299 ? -8.645 42.913 55.381 1.00 42.31 299 ASN A O 1
ATOM 2297 N N . LYS A 1 300 ? -10.187 44.583 55.193 1.00 37.03 300 LYS A N 1
ATOM 2298 C CA . LYS A 1 300 ? -9.349 45.799 55.163 1.00 37.03 300 LYS A CA 1
ATOM 2299 C C . LYS A 1 300 ? -8.997 46.332 53.765 1.00 37.03 300 LYS A C 1
ATOM 2301 O O . LYS A 1 300 ? -7.851 46.301 53.340 1.00 37.03 300 LYS A O 1
ATOM 2306 N N . GLY A 1 301 ? -9.986 46.907 53.086 1.00 37.62 301 GLY A N 1
ATOM 2307 C CA . GLY A 1 301 ? -9.757 47.729 51.899 1.00 37.62 301 GLY A CA 1
ATOM 2308 C C . GLY A 1 301 ? -9.815 49.212 52.246 1.00 37.62 301 GLY A C 1
ATOM 2309 O O . GLY A 1 301 ? -10.898 49.784 52.208 1.00 37.62 301 GLY A O 1
ATOM 2310 N N . ASP A 1 302 ? -8.677 49.822 52.589 1.00 29.58 302 ASP A N 1
ATOM 2311 C CA . ASP A 1 302 ? -8.518 51.265 52.412 1.00 29.58 302 ASP A CA 1
ATOM 2312 C C . ASP A 1 302 ? -7.050 51.689 52.242 1.00 29.58 302 ASP A C 1
ATOM 2314 O O . ASP A 1 302 ? -6.156 51.243 52.964 1.00 29.58 302 ASP A O 1
ATOM 2318 N N . ASN A 1 303 ? -6.893 52.654 51.337 1.00 26.92 303 ASN A N 1
ATOM 2319 C CA . ASN A 1 303 ? -5.819 53.637 51.209 1.00 26.92 303 ASN A CA 1
ATOM 2320 C C . ASN A 1 303 ? -4.515 53.318 50.429 1.00 26.92 303 ASN A C 1
ATOM 2322 O O . ASN A 1 303 ? -3.544 52.782 50.957 1.00 26.92 303 ASN A O 1
ATOM 2326 N N . SER A 1 304 ? -4.450 53.899 49.219 1.00 27.34 304 SER A N 1
ATOM 2327 C CA . SER A 1 304 ? -3.524 54.999 48.856 1.00 27.34 304 SER A CA 1
ATOM 2328 C C . SER A 1 304 ? -2.561 54.781 47.674 1.00 27.34 304 SER A C 1
ATOM 2330 O O . SER A 1 304 ? -1.643 53.970 47.713 1.00 27.34 304 SER A O 1
ATOM 2332 N N . ASN A 1 305 ? -2.758 55.662 46.685 1.00 23.69 305 ASN A N 1
ATOM 2333 C CA . ASN A 1 305 ? -1.790 56.390 45.851 1.00 23.69 305 ASN A CA 1
ATOM 2334 C C . ASN A 1 305 ? -0.795 55.666 44.923 1.00 23.69 305 ASN A C 1
ATOM 2336 O O . ASN A 1 305 ? 0.315 55.304 45.288 1.00 23.69 305 ASN A O 1
ATOM 2340 N N . ASN A 1 306 ? -1.170 55.670 43.639 1.00 24.81 306 ASN A N 1
ATOM 2341 C CA . ASN A 1 306 ? -0.655 56.580 42.598 1.00 24.81 306 ASN A CA 1
ATOM 2342 C C . ASN A 1 306 ? 0.866 56.873 42.557 1.00 24.81 306 ASN A C 1
ATOM 2344 O O . ASN A 1 306 ? 1.357 57.684 43.337 1.00 24.81 306 ASN A O 1
ATOM 2348 N N . ASN A 1 307 ? 1.573 56.358 41.540 1.00 24.59 307 ASN A N 1
ATOM 2349 C CA . ASN A 1 307 ? 2.097 57.171 40.424 1.00 24.59 307 ASN A CA 1
ATOM 2350 C C . ASN A 1 307 ? 3.001 56.368 39.464 1.00 24.59 307 ASN A C 1
ATOM 2352 O O . ASN A 1 307 ? 4.022 55.820 39.857 1.00 24.59 307 ASN A O 1
ATOM 2356 N N . ASN A 1 308 ? 2.600 56.400 38.189 1.00 24.47 308 ASN A N 1
ATOM 2357 C CA . ASN A 1 308 ? 3.379 56.762 36.996 1.00 24.47 308 ASN A CA 1
ATOM 2358 C C . ASN A 1 308 ? 4.815 56.216 36.800 1.00 24.47 308 ASN A C 1
ATOM 2360 O O . ASN A 1 308 ? 5.721 56.580 37.542 1.00 24.47 308 ASN A O 1
ATOM 2364 N N . SER A 1 309 ? 5.058 55.519 35.679 1.00 25.92 309 SER A N 1
ATOM 2365 C CA . SER A 1 309 ? 5.935 56.011 34.589 1.00 25.92 309 SER A CA 1
ATOM 2366 C C . SER A 1 309 ? 6.337 54.900 33.599 1.00 25.92 309 SER A C 1
ATOM 2368 O O . SER A 1 309 ? 6.987 53.925 33.956 1.00 25.92 309 SER A O 1
ATOM 2370 N N . ASN A 1 310 ? 5.956 55.130 32.339 1.00 23.31 310 ASN A N 1
ATOM 2371 C CA . ASN A 1 310 ? 6.715 54.956 31.093 1.00 23.31 310 ASN A CA 1
ATOM 2372 C C . ASN A 1 310 ? 7.399 53.624 30.706 1.00 23.31 310 ASN A C 1
ATOM 2374 O O . ASN A 1 310 ? 8.430 53.237 31.237 1.00 23.31 310 ASN A O 1
ATOM 2378 N N . ASN A 1 311 ? 6.908 53.110 29.566 1.00 24.59 311 ASN A N 1
ATOM 2379 C CA . ASN A 1 311 ? 7.634 52.962 28.290 1.00 24.59 311 ASN A CA 1
ATOM 2380 C C . ASN A 1 311 ? 8.901 52.084 28.265 1.00 24.59 311 ASN A C 1
ATOM 2382 O O . ASN A 1 311 ? 9.936 52.492 28.777 1.00 24.59 311 ASN A O 1
ATOM 2386 N N . THR A 1 312 ? 8.889 50.982 27.501 1.00 22.81 312 THR A N 1
ATOM 2387 C CA . THR A 1 312 ? 9.701 50.834 26.266 1.00 22.81 312 THR A CA 1
ATOM 2388 C C . THR A 1 312 ? 9.547 49.465 25.590 1.00 22.81 312 THR A C 1
ATOM 2390 O O . THR A 1 312 ? 9.312 48.436 26.214 1.00 22.81 312 THR A O 1
ATOM 2393 N N . ASN A 1 313 ? 9.673 49.518 24.263 1.00 25.70 313 ASN A N 1
ATOM 2394 C CA . ASN A 1 313 ? 9.632 48.447 23.269 1.00 25.70 313 ASN A CA 1
ATOM 2395 C C . ASN A 1 313 ? 10.778 47.422 23.375 1.00 25.70 313 ASN A C 1
ATOM 2397 O O . ASN A 1 313 ? 11.913 47.808 23.634 1.00 25.70 313 ASN A O 1
ATOM 2401 N N . ASN A 1 314 ? 10.506 46.171 22.982 1.00 23.14 314 ASN A N 1
ATOM 2402 C CA . ASN A 1 314 ? 11.183 45.415 21.899 1.00 23.14 314 ASN A CA 1
ATOM 2403 C C . ASN A 1 314 ? 10.596 43.988 21.875 1.00 23.14 314 ASN A C 1
ATOM 2405 O O . ASN A 1 314 ? 10.495 43.355 22.917 1.00 23.14 314 ASN A O 1
ATOM 2409 N N . GLY A 1 315 ? 10.032 43.479 20.769 1.00 23.16 315 GLY A N 1
ATOM 2410 C CA . GLY A 1 315 ? 10.784 42.899 19.641 1.00 23.16 315 GLY A CA 1
ATOM 2411 C C . GLY A 1 315 ? 11.549 41.655 20.126 1.00 23.16 315 GLY A C 1
ATOM 2412 O O . GLY A 1 315 ? 12.405 41.797 20.983 1.00 23.16 315 GLY A O 1
ATOM 2413 N N . THR A 1 316 ? 11.275 40.414 19.702 1.00 21.69 316 THR A N 1
ATOM 2414 C CA . THR A 1 316 ? 11.395 39.957 18.307 1.00 21.69 316 THR A CA 1
ATOM 2415 C C . THR A 1 316 ? 10.652 38.635 18.027 1.00 21.69 316 THR A C 1
ATOM 2417 O O . THR A 1 316 ? 10.523 37.767 18.884 1.00 21.69 316 THR A O 1
ATOM 2420 N N . ASN A 1 317 ? 10.236 38.510 16.763 1.00 26.89 317 ASN A N 1
ATOM 2421 C CA . ASN A 1 317 ? 9.797 37.345 15.984 1.00 26.89 317 ASN A CA 1
ATOM 2422 C C . ASN A 1 317 ? 10.222 35.931 16.434 1.00 26.89 317 ASN A C 1
ATOM 2424 O O . ASN A 1 317 ? 11.402 35.648 16.615 1.00 26.89 317 ASN A O 1
ATOM 2428 N N . GLY A 1 318 ? 9.255 35.006 16.362 1.00 23.31 318 GLY A N 1
ATOM 2429 C CA . GLY A 1 318 ? 9.437 33.550 16.406 1.00 23.31 318 GLY A CA 1
ATOM 2430 C C . GLY A 1 318 ? 8.609 32.830 15.333 1.00 23.31 318 GLY A C 1
ATOM 2431 O O . GLY A 1 318 ? 7.542 32.296 15.604 1.00 23.31 318 GLY A O 1
ATOM 2432 N N . ASN A 1 319 ? 9.120 32.911 14.106 1.00 22.27 319 ASN A N 1
ATOM 2433 C CA . ASN A 1 319 ? 8.895 32.126 12.886 1.00 22.27 319 ASN A CA 1
ATOM 2434 C C . ASN A 1 319 ? 7.883 30.946 12.916 1.00 22.27 319 ASN A C 1
ATOM 2436 O O . ASN A 1 319 ? 8.103 29.912 13.546 1.00 22.27 319 ASN A O 1
ATOM 2440 N N . GLN A 1 320 ? 6.823 31.071 12.109 1.00 27.31 320 GLN A N 1
ATOM 2441 C CA . GLN A 1 320 ? 5.933 29.985 11.683 1.00 27.31 320 GLN A CA 1
ATOM 2442 C C . GLN A 1 320 ? 6.685 29.004 10.763 1.00 27.31 320 GLN A C 1
ATOM 2444 O O . GLN A 1 320 ? 7.142 29.392 9.691 1.00 27.31 320 GLN A O 1
ATOM 2449 N N . ASN A 1 321 ? 6.760 27.723 11.137 1.00 25.53 321 ASN A N 1
ATOM 2450 C CA . ASN A 1 321 ? 7.244 26.649 10.260 1.00 25.53 321 ASN A CA 1
ATOM 2451 C C . ASN A 1 321 ? 6.040 25.943 9.582 1.00 25.53 321 ASN A C 1
ATOM 2453 O O . ASN A 1 321 ? 5.116 25.524 10.288 1.00 25.53 321 ASN A O 1
ATOM 2457 N N . PRO A 1 322 ? 5.978 25.817 8.240 1.00 31.28 322 PRO A N 1
ATOM 2458 C CA . PRO A 1 322 ? 4.781 25.341 7.544 1.00 31.28 322 PRO A CA 1
ATOM 2459 C C . PRO A 1 322 ? 4.565 23.814 7.622 1.00 31.28 322 PRO A C 1
ATOM 2461 O O . PRO A 1 322 ? 5.173 23.036 6.898 1.00 31.28 322 PRO A O 1
ATOM 2464 N N . GLY A 1 323 ? 3.596 23.421 8.454 1.00 29.39 323 GLY A N 1
ATOM 2465 C CA . GLY A 1 323 ? 2.646 22.302 8.322 1.00 29.39 323 GLY A CA 1
ATOM 2466 C C . GLY A 1 323 ? 3.049 21.017 7.579 1.00 29.39 323 GLY A C 1
ATOM 2467 O O . GLY A 1 323 ? 2.801 20.869 6.378 1.00 29.39 323 GLY A O 1
ATOM 2468 N N . THR A 1 324 ? 3.465 20.006 8.340 1.00 28.33 324 THR A N 1
ATOM 2469 C CA . THR A 1 324 ? 3.434 18.584 7.965 1.00 28.33 324 THR A CA 1
ATOM 2470 C C . THR A 1 324 ? 1.976 18.124 7.817 1.00 28.33 324 THR A C 1
ATOM 2472 O O . THR A 1 324 ? 1.218 18.088 8.782 1.00 28.33 324 THR A O 1
ATOM 2475 N N . GLN A 1 325 ? 1.535 17.809 6.593 1.00 31.64 325 GLN A N 1
ATOM 2476 C CA . GLN A 1 325 ? 0.138 17.435 6.323 1.00 31.64 325 GLN A CA 1
ATOM 2477 C C . GLN A 1 325 ? -0.069 15.913 6.318 1.00 31.64 325 GLN A C 1
ATOM 2479 O O . GLN A 1 325 ? 0.383 15.210 5.415 1.00 31.64 325 GLN A O 1
ATOM 2484 N N . THR A 1 326 ? -0.835 15.419 7.290 1.00 34.66 326 THR A N 1
ATOM 2485 C CA . THR A 1 326 ? -1.285 14.027 7.436 1.00 34.66 326 THR A CA 1
ATOM 2486 C C . THR A 1 326 ? -2.311 13.643 6.355 1.00 34.66 326 THR A C 1
ATOM 2488 O O . THR A 1 326 ? -3.379 14.249 6.231 1.00 34.66 326 THR A O 1
ATOM 2491 N N . ILE A 1 327 ? -2.039 12.593 5.567 1.00 39.75 327 ILE A N 1
ATOM 2492 C CA . ILE A 1 327 ? -3.010 12.039 4.603 1.00 39.75 327 ILE A CA 1
ATOM 2493 C C . ILE A 1 327 ? -3.831 10.937 5.284 1.00 39.75 327 ILE A C 1
ATOM 2495 O O . ILE A 1 327 ? -3.437 9.776 5.330 1.00 39.75 327 ILE A O 1
ATOM 2499 N N . VAL A 1 328 ? -5.025 11.281 5.767 1.00 47.09 328 VAL A N 1
ATOM 2500 C CA . VAL A 1 328 ? -5.942 10.313 6.393 1.00 47.09 328 VAL A CA 1
ATOM 2501 C C . VAL A 1 328 ? -6.592 9.416 5.325 1.00 47.09 328 VAL A C 1
ATOM 2503 O O . VAL A 1 328 ? -7.332 9.911 4.462 1.00 47.09 328 VAL A O 1
ATOM 2506 N N . ARG A 1 329 ? -6.352 8.091 5.361 1.00 49.50 329 ARG A N 1
ATOM 2507 C CA . ARG A 1 329 ? -7.004 7.147 4.437 1.00 49.50 329 ARG A CA 1
ATOM 2508 C C . ARG A 1 329 ? -8.502 7.080 4.727 1.00 49.50 329 ARG A C 1
ATOM 2510 O O . ARG A 1 329 ? -8.924 7.105 5.883 1.00 49.50 329 ARG A O 1
ATOM 2517 N N . PRO A 1 330 ? -9.347 6.947 3.694 1.00 67.12 330 PRO A N 1
ATOM 2518 C CA . PRO A 1 330 ? -10.776 6.810 3.919 1.00 67.12 330 PRO A CA 1
ATOM 2519 C C . PRO A 1 330 ? -11.110 5.488 4.622 1.00 67.12 330 PRO A C 1
ATOM 2521 O O . PRO A 1 330 ? -10.635 4.429 4.212 1.00 67.12 330 PRO A O 1
ATOM 2524 N N . ALA A 1 331 ? -12.000 5.538 5.616 1.00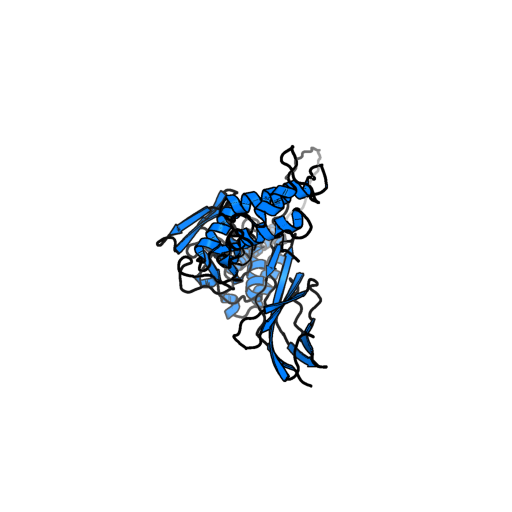 66.56 331 ALA A N 1
ATOM 2525 C CA . ALA A 1 331 ? -12.565 4.349 6.260 1.00 66.56 331 ALA A CA 1
ATOM 2526 C C . ALA A 1 331 ? -13.168 3.330 5.262 1.00 66.56 331 ALA A C 1
ATOM 2528 O O . ALA A 1 331 ? -13.480 3.640 4.103 1.00 66.56 331 ALA A O 1
ATOM 2529 N N . LYS A 1 332 ? -13.381 2.093 5.727 1.00 79.81 332 LYS A N 1
ATOM 2530 C CA . LYS A 1 332 ? -14.023 1.029 4.940 1.00 79.81 332 LYS A CA 1
ATOM 2531 C C . LYS A 1 332 ? -15.357 1.511 4.364 1.00 79.81 332 LYS A C 1
ATOM 2533 O O . LYS A 1 332 ? -16.192 2.076 5.067 1.00 79.81 332 LYS A O 1
ATOM 2538 N N . VAL A 1 333 ? -15.592 1.255 3.078 1.00 86.69 333 VAL A N 1
ATOM 2539 C CA . VAL A 1 333 ? -16.881 1.582 2.453 1.00 86.69 333 VAL A CA 1
ATOM 2540 C C . VAL A 1 333 ? -17.968 0.662 3.012 1.00 86.69 333 VAL A C 1
ATOM 2542 O O . VAL A 1 333 ? -17.889 -0.563 2.890 1.00 86.69 333 VAL A O 1
ATOM 2545 N N . THR A 1 334 ? -19.004 1.255 3.605 1.00 89.50 334 THR A N 1
ATOM 2546 C CA . THR A 1 334 ? -20.141 0.541 4.200 1.00 89.50 334 THR A CA 1
ATOM 2547 C C . THR A 1 334 ? -21.409 0.687 3.359 1.00 89.50 334 THR A C 1
ATOM 2549 O O . THR A 1 334 ? -21.499 1.513 2.445 1.00 89.50 334 THR A O 1
ATOM 2552 N N . LYS A 1 335 ? -22.403 -0.162 3.656 1.00 91.44 335 LYS A N 1
ATOM 2553 C CA . LYS A 1 335 ? -23.722 -0.175 2.999 1.00 91.44 335 LYS A CA 1
ATOM 2554 C C . LYS A 1 335 ? -23.655 -0.274 1.465 1.00 91.44 335 LYS A C 1
ATOM 2556 O O . LYS A 1 335 ? -24.480 0.316 0.776 1.00 91.44 335 LYS A O 1
ATOM 2561 N N . LEU A 1 336 ? -22.688 -1.027 0.926 1.00 96.81 336 LEU A N 1
ATOM 2562 C CA . LEU A 1 336 ? -22.689 -1.367 -0.498 1.00 96.81 336 LEU A CA 1
ATOM 2563 C C . LEU A 1 336 ? -23.923 -2.224 -0.810 1.00 96.81 336 LEU A C 1
ATOM 2565 O O . LEU A 1 336 ? -24.103 -3.303 -0.234 1.00 96.81 336 LEU A O 1
ATOM 2569 N N . THR A 1 337 ? -24.735 -1.756 -1.750 1.00 95.69 337 THR A N 1
ATOM 2570 C CA . THR A 1 337 ? -25.841 -2.490 -2.363 1.00 95.69 337 THR A CA 1
ATOM 2571 C C . THR A 1 337 ? -25.595 -2.622 -3.860 1.00 95.69 337 THR A C 1
ATOM 2573 O O . THR A 1 337 ? -24.972 -1.760 -4.486 1.00 95.69 337 THR A O 1
ATOM 2576 N N . VAL A 1 338 ? -26.048 -3.740 -4.429 1.00 97.31 338 VAL A N 1
ATOM 2577 C CA . VAL A 1 338 ? -25.934 -4.017 -5.862 1.00 97.31 338 VAL A CA 1
ATOM 2578 C C . VAL A 1 338 ? -27.256 -4.589 -6.351 1.00 97.31 338 VAL A C 1
ATOM 2580 O O . VAL A 1 338 ? -27.725 -5.594 -5.821 1.00 97.31 338 VAL A O 1
ATOM 2583 N N . SER A 1 339 ? -27.858 -3.960 -7.355 1.00 95.94 339 SER A N 1
ATOM 2584 C CA . SER A 1 339 ? -29.122 -4.392 -7.953 1.00 95.94 339 SER A CA 1
ATOM 2585 C C . SER A 1 339 ? -29.009 -4.523 -9.471 1.00 95.94 339 SER A C 1
ATOM 2587 O O . SER A 1 339 ? -28.093 -3.993 -10.098 1.00 95.94 339 SER A O 1
ATOM 2589 N N . SER A 1 340 ? -29.927 -5.278 -10.073 1.00 95.75 340 SER A N 1
ATOM 2590 C CA . SER A 1 340 ? -30.000 -5.471 -11.523 1.00 95.75 340 SER A CA 1
ATOM 2591 C C . SER A 1 340 ? -31.218 -4.743 -12.077 1.00 95.75 340 SER A C 1
ATOM 2593 O O . SER A 1 340 ? -32.331 -5.014 -11.633 1.00 95.75 340 SER A O 1
ATOM 2595 N N . LYS A 1 341 ? -31.033 -3.883 -13.084 1.00 91.06 341 LYS A N 1
ATOM 2596 C CA . LYS A 1 341 ? -32.128 -3.215 -13.815 1.00 91.06 341 LYS A CA 1
ATOM 2597 C C . LYS A 1 341 ? -31.704 -2.980 -15.270 1.00 91.06 341 LYS A C 1
ATOM 2599 O O . LYS A 1 341 ? -30.536 -2.713 -15.527 1.00 91.06 341 LYS A O 1
ATOM 2604 N N . LYS A 1 342 ? -32.617 -3.115 -16.239 1.00 88.44 342 LYS A N 1
ATOM 2605 C CA . LYS A 1 342 ? -32.354 -2.861 -17.677 1.00 88.44 342 LYS A CA 1
ATOM 2606 C C . LYS A 1 342 ? -31.032 -3.483 -18.194 1.00 88.44 342 LYS A C 1
ATOM 2608 O O . LYS A 1 342 ? -30.255 -2.801 -18.858 1.00 88.44 342 LYS A O 1
ATOM 2613 N N . LYS A 1 343 ? -30.744 -4.750 -17.849 1.00 91.56 343 LYS A N 1
ATOM 2614 C CA . LYS A 1 343 ? -29.497 -5.476 -18.202 1.00 91.56 343 LYS A CA 1
ATOM 2615 C C . LYS A 1 343 ? -28.187 -4.819 -17.713 1.00 91.56 343 LYS A C 1
ATOM 2617 O O . LYS A 1 343 ? -27.131 -5.047 -18.292 1.00 91.56 343 LYS A O 1
ATOM 2622 N N . LYS A 1 344 ? -28.237 -4.019 -16.644 1.00 94.81 344 LYS A N 1
ATOM 2623 C CA . LYS A 1 344 ? -27.083 -3.348 -16.017 1.00 94.81 344 LYS A CA 1
ATOM 2624 C C . LYS A 1 344 ? -27.036 -3.647 -14.518 1.00 94.81 344 LYS A C 1
ATOM 2626 O O . LYS A 1 344 ? -28.072 -3.937 -13.914 1.00 94.81 344 LYS A O 1
ATOM 2631 N N . ALA A 1 345 ? -25.849 -3.546 -13.918 1.00 96.81 345 ALA A N 1
ATOM 2632 C CA . ALA A 1 345 ? -25.692 -3.593 -12.464 1.00 96.81 345 ALA A CA 1
ATOM 2633 C C . ALA A 1 345 ? -25.597 -2.173 -11.893 1.00 96.81 345 ALA A C 1
ATOM 2635 O O . ALA A 1 345 ? -24.750 -1.388 -12.317 1.00 96.81 345 ALA A O 1
ATOM 2636 N N . PHE A 1 346 ? -26.450 -1.859 -10.923 1.00 97.31 346 PHE A N 1
ATOM 2637 C CA . PHE A 1 346 ? -26.480 -0.581 -10.219 1.00 97.31 346 PHE A CA 1
ATOM 2638 C C . PHE A 1 346 ? -25.889 -0.758 -8.829 1.00 97.31 346 PHE A C 1
ATOM 2640 O O . PHE A 1 346 ? -26.382 -1.560 -8.039 1.00 97.31 346 PHE A O 1
ATOM 2647 N N . LEU A 1 347 ? -24.825 -0.015 -8.545 1.00 98.25 347 LEU A N 1
ATOM 2648 C CA . LEU A 1 347 ? -24.127 -0.015 -7.271 1.00 98.25 347 LEU A CA 1
ATOM 2649 C C . LEU A 1 347 ? -24.415 1.292 -6.536 1.00 98.25 347 LEU A C 1
ATOM 2651 O O . LEU A 1 347 ? -24.370 2.365 -7.143 1.00 98.25 347 LEU A O 1
ATOM 2655 N N . LYS A 1 348 ? -24.647 1.201 -5.226 1.00 97.25 348 LYS A N 1
ATOM 2656 C CA . LYS A 1 348 ? -24.786 2.350 -4.322 1.00 97.25 348 LYS A CA 1
ATOM 2657 C C . LYS A 1 348 ? -24.108 2.045 -2.989 1.00 97.25 348 LYS A C 1
ATOM 2659 O O . LYS A 1 348 ? -24.161 0.910 -2.527 1.00 97.25 348 LYS A O 1
ATOM 2664 N N . TRP A 1 349 ? -23.462 3.034 -2.378 1.00 97.38 349 TRP A N 1
ATOM 2665 C CA . TRP A 1 349 ? -22.797 2.889 -1.075 1.00 97.38 349 TRP A CA 1
ATOM 2666 C C . TRP A 1 349 ? -22.928 4.154 -0.215 1.00 97.38 349 TRP A C 1
ATOM 2668 O O . TRP A 1 349 ? -23.383 5.194 -0.694 1.00 97.38 349 TRP A O 1
ATOM 2678 N N . LYS A 1 350 ? -22.559 4.073 1.073 1.00 92.00 350 LYS A N 1
ATOM 2679 C CA . LYS A 1 350 ? -22.522 5.244 1.969 1.00 92.00 350 LYS A CA 1
ATOM 2680 C C . LYS A 1 350 ? -21.329 6.135 1.606 1.00 92.00 350 LYS A C 1
ATOM 2682 O O . LYS A 1 350 ? -20.222 5.630 1.414 1.00 92.00 350 LYS A O 1
ATOM 2687 N N . LYS A 1 351 ? -21.544 7.456 1.536 1.00 88.81 351 LYS A N 1
ATOM 2688 C CA . LYS A 1 351 ? -20.467 8.437 1.326 1.00 88.81 351 LYS A CA 1
ATOM 2689 C C . LYS A 1 351 ? -19.413 8.287 2.418 1.00 88.81 351 LYS A C 1
ATOM 2691 O O . LYS A 1 351 ? -19.750 8.219 3.597 1.00 88.81 351 LYS A O 1
ATOM 2696 N N . ASN A 1 352 ? -18.152 8.293 2.014 1.00 87.19 352 ASN A N 1
ATOM 2697 C CA . ASN A 1 352 ? -17.035 8.430 2.927 1.00 87.19 352 ASN A CA 1
ATOM 2698 C C . ASN A 1 352 ? -16.594 9.902 2.947 1.00 87.19 352 ASN A C 1
ATOM 2700 O O . ASN A 1 352 ? -16.233 10.453 1.907 1.00 87.19 352 ASN A O 1
ATOM 2704 N N . SER A 1 353 ? -16.667 10.546 4.114 1.00 79.88 353 SER A N 1
ATOM 2705 C CA . SER A 1 353 ? -16.359 11.974 4.296 1.00 79.88 353 SER A CA 1
ATOM 2706 C C . SER A 1 353 ? -14.903 12.316 3.982 1.00 79.88 353 SER A C 1
ATOM 2708 O O . SER A 1 353 ? -14.623 13.424 3.535 1.00 79.88 353 SER A O 1
ATOM 2710 N N . LYS A 1 354 ? -13.993 11.352 4.145 1.00 77.94 354 LYS A N 1
ATOM 2711 C CA . LYS A 1 354 ? -12.557 11.515 3.905 1.00 77.94 354 LYS A CA 1
ATOM 2712 C C . LYS A 1 354 ? -12.136 11.078 2.497 1.00 77.94 354 LYS A C 1
ATOM 2714 O O . LYS A 1 354 ? -10.961 11.153 2.165 1.00 77.94 354 LYS A O 1
ATOM 2719 N N . ALA A 1 355 ? -13.053 10.624 1.641 1.00 83.69 355 ALA A N 1
ATOM 2720 C CA . ALA A 1 355 ? -12.709 10.228 0.277 1.00 83.69 355 ALA A CA 1
ATOM 2721 C C . ALA A 1 355 ? -12.451 11.439 -0.630 1.00 83.69 355 ALA A C 1
ATOM 2723 O O . ALA A 1 355 ? -13.182 12.421 -0.593 1.00 83.69 355 ALA A O 1
ATOM 2724 N N . THR A 1 356 ? -11.462 11.325 -1.513 1.00 82.81 356 THR A N 1
ATOM 2725 C CA . THR A 1 356 ? -11.375 12.098 -2.763 1.00 82.81 356 THR A CA 1
ATOM 2726 C C . THR A 1 356 ? -12.116 11.364 -3.884 1.00 82.81 356 THR A C 1
ATOM 2728 O O . THR A 1 356 ? -12.712 11.992 -4.754 1.00 82.81 356 THR A O 1
ATOM 2731 N N . GLY A 1 357 ? -12.167 10.030 -3.835 1.00 89.25 357 GLY A N 1
ATOM 2732 C CA . GLY A 1 357 ? -12.859 9.218 -4.827 1.00 89.25 357 GLY A CA 1
ATOM 2733 C C . GLY A 1 357 ? -13.071 7.763 -4.410 1.00 89.25 357 GLY A C 1
ATOM 2734 O O . GLY A 1 357 ? -12.868 7.401 -3.252 1.00 89.25 357 GLY A O 1
ATOM 2735 N N . TYR A 1 358 ? -13.483 6.921 -5.360 1.00 92.94 358 TYR A N 1
ATOM 2736 C CA . TYR A 1 358 ? -13.728 5.489 -5.143 1.00 92.94 358 TYR A CA 1
ATOM 2737 C C . TYR A 1 358 ? -13.170 4.636 -6.280 1.00 92.94 358 TYR A C 1
ATOM 2739 O O . TYR A 1 358 ? -13.174 5.045 -7.440 1.00 92.94 358 TYR A O 1
ATOM 2747 N N . GLU A 1 359 ? -12.752 3.417 -5.964 1.00 95.31 359 GLU A N 1
ATOM 2748 C CA . GLU A 1 359 ? -12.395 2.393 -6.941 1.00 95.31 359 GLU A CA 1
ATOM 2749 C C . GLU A 1 359 ? -13.361 1.211 -6.836 1.00 95.31 359 GLU A C 1
ATOM 2751 O O . GLU A 1 359 ? -13.596 0.667 -5.752 1.00 95.31 359 GLU A O 1
ATOM 2756 N N . ILE A 1 360 ? -13.921 0.809 -7.977 1.00 97.75 360 ILE A N 1
ATOM 2757 C CA . ILE A 1 360 ? -14.885 -0.287 -8.082 1.00 97.75 360 ILE A CA 1
ATOM 2758 C C . ILE A 1 360 ? -14.215 -1.491 -8.725 1.00 97.75 360 ILE A C 1
ATOM 2760 O O . ILE A 1 360 ? -13.614 -1.389 -9.798 1.00 97.75 360 ILE A O 1
ATOM 2764 N N . TYR A 1 361 ? -14.371 -2.642 -8.080 1.00 96.38 361 TYR A N 1
ATOM 2765 C CA . TYR A 1 361 ? -13.809 -3.912 -8.507 1.00 96.38 361 TYR A CA 1
ATOM 2766 C C . TYR A 1 361 ? -14.914 -4.933 -8.771 1.00 96.38 361 TYR A C 1
ATOM 2768 O O . TYR A 1 361 ? -15.925 -4.956 -8.066 1.00 96.38 361 TYR A O 1
ATOM 2776 N N . ARG A 1 362 ? -14.697 -5.802 -9.764 1.00 97.94 362 ARG A N 1
ATOM 2777 C CA . ARG A 1 362 ? -15.641 -6.842 -10.190 1.00 97.94 362 ARG A CA 1
ATOM 2778 C C . ARG A 1 362 ? -14.951 -8.188 -10.414 1.00 97.94 362 ARG A C 1
ATOM 2780 O O . ARG A 1 362 ? -13.874 -8.230 -11.004 1.00 97.94 362 ARG A O 1
ATOM 2787 N N . ALA A 1 363 ? -15.619 -9.275 -10.037 1.00 94.00 363 ALA A N 1
ATOM 2788 C CA . ALA A 1 363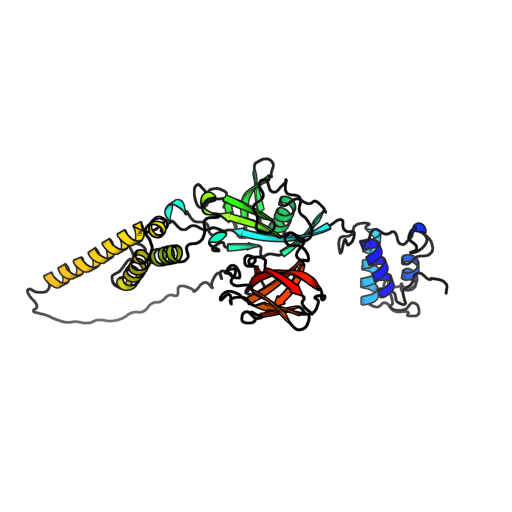 ? -15.249 -10.656 -10.353 1.00 94.00 363 ALA A CA 1
ATOM 2789 C C . ALA A 1 363 ? -16.462 -11.470 -10.846 1.00 94.00 363 ALA A C 1
ATOM 2791 O O . ALA A 1 363 ? -17.614 -11.062 -10.681 1.00 94.00 363 ALA A O 1
ATOM 2792 N N . THR A 1 364 ? -16.205 -12.636 -11.446 1.00 93.88 364 THR A N 1
ATOM 2793 C CA . THR A 1 364 ? -17.226 -13.623 -11.865 1.00 93.88 364 THR A CA 1
ATOM 2794 C C . THR A 1 364 ? -17.392 -14.780 -10.874 1.00 93.88 364 THR A C 1
ATOM 2796 O O . THR A 1 364 ? -18.320 -15.571 -11.012 1.00 93.88 364 THR A O 1
ATOM 2799 N N . LYS A 1 365 ? -16.527 -14.868 -9.854 1.00 85.38 365 LYS A N 1
ATOM 2800 C CA . LYS A 1 365 ? -16.578 -15.844 -8.753 1.00 85.38 365 LYS A CA 1
ATOM 2801 C C . LYS A 1 365 ? -16.397 -15.114 -7.416 1.00 85.38 365 LYS A C 1
ATOM 2803 O O . LYS A 1 365 ? -15.668 -14.124 -7.374 1.00 85.38 365 LYS A O 1
ATOM 2808 N N . LYS A 1 366 ? -17.016 -15.612 -6.334 1.00 81.25 366 LYS A N 1
ATOM 2809 C CA . LYS A 1 366 ? -16.987 -14.986 -4.991 1.00 81.25 366 LYS A CA 1
ATOM 2810 C C . LYS A 1 366 ? -15.556 -14.729 -4.503 1.00 81.25 366 LYS A C 1
ATOM 2812 O O . LYS A 1 366 ? -15.241 -13.598 -4.138 1.00 81.25 366 LYS A O 1
ATOM 2817 N N . ASN A 1 367 ? -14.710 -15.753 -4.609 1.00 83.25 367 ASN A N 1
ATOM 2818 C CA . ASN A 1 367 ? -13.300 -15.744 -4.207 1.00 83.25 367 ASN A CA 1
ATOM 2819 C C . ASN A 1 367 ? -12.358 -15.698 -5.430 1.00 83.25 367 ASN A C 1
ATOM 2821 O O . ASN A 1 367 ? -11.230 -16.167 -5.371 1.00 83.25 367 ASN A O 1
ATOM 2825 N N . GLY A 1 368 ? -12.840 -15.211 -6.581 1.00 81.25 368 GLY A N 1
ATOM 2826 C CA . GLY A 1 368 ? -12.036 -15.129 -7.805 1.00 81.25 368 GLY A CA 1
ATOM 2827 C C . GLY A 1 368 ? -11.173 -13.867 -7.880 1.00 81.25 368 GLY A C 1
ATOM 2828 O O . GLY A 1 368 ? -11.285 -12.969 -7.049 1.00 81.25 368 GLY A O 1
ATOM 2829 N N . LYS A 1 369 ? -10.365 -13.749 -8.943 1.00 82.00 369 LYS A N 1
ATOM 2830 C CA . LYS A 1 369 ? -9.576 -12.539 -9.226 1.00 82.00 369 LYS A CA 1
ATOM 2831 C C . LYS A 1 369 ? -10.503 -11.355 -9.537 1.00 82.00 369 LYS A C 1
ATOM 2833 O O . LYS A 1 369 ? -11.249 -11.371 -10.519 1.00 82.00 369 LYS A O 1
ATOM 2838 N N . TYR A 1 370 ? -10.451 -10.320 -8.700 1.00 89.88 370 TYR A N 1
ATOM 2839 C CA . TYR A 1 370 ? -11.197 -9.076 -8.898 1.00 89.88 370 TYR A CA 1
ATOM 2840 C C . TYR A 1 370 ? -10.409 -8.119 -9.790 1.00 89.88 370 TYR A C 1
ATOM 2842 O O . TYR A 1 370 ? -9.256 -7.815 -9.504 1.00 89.88 370 TYR A O 1
ATOM 2850 N N . LYS A 1 371 ? -11.051 -7.582 -10.830 1.00 82.62 371 LYS A N 1
ATOM 2851 C CA . LYS A 1 371 ? -10.473 -6.543 -11.695 1.00 82.62 371 LYS A CA 1
ATOM 2852 C C . LYS A 1 371 ? -11.069 -5.182 -11.356 1.00 82.62 371 LYS A C 1
ATOM 2854 O O . LYS A 1 371 ? -12.282 -5.084 -11.154 1.00 82.62 371 LYS A O 1
ATOM 2859 N N . LYS A 1 372 ? -10.243 -4.132 -11.330 1.00 95.19 372 LYS A N 1
ATOM 2860 C CA . LYS A 1 372 ? -10.721 -2.746 -11.226 1.00 95.19 372 LYS A CA 1
ATOM 2861 C C . LYS A 1 372 ? -11.438 -2.373 -12.521 1.00 95.19 372 LYS A C 1
ATOM 2863 O O . LYS A 1 372 ? -10.867 -2.494 -13.598 1.00 95.19 372 LYS A O 1
ATOM 2868 N N . ILE A 1 373 ? -12.690 -1.942 -12.419 1.00 95.06 373 ILE A N 1
ATOM 2869 C CA . ILE A 1 373 ? -13.517 -1.580 -13.581 1.00 95.06 373 ILE A CA 1
ATOM 2870 C C . ILE A 1 373 ? -13.784 -0.079 -13.676 1.00 95.06 373 ILE A C 1
ATOM 2872 O O . ILE A 1 373 ? -14.197 0.402 -14.732 1.00 95.06 373 ILE A O 1
ATOM 2876 N N . ARG A 1 374 ? -13.578 0.670 -12.584 1.00 95.31 374 ARG A N 1
ATOM 2877 C CA . ARG A 1 374 ? -13.783 2.120 -12.559 1.00 95.31 374 ARG A CA 1
ATOM 2878 C C . ARG A 1 374 ? -13.019 2.785 -11.421 1.00 95.31 374 ARG A C 1
ATOM 2880 O O . ARG A 1 374 ? -12.997 2.265 -10.307 1.00 95.31 374 ARG A O 1
ATOM 2887 N N . THR A 1 375 ? -12.515 3.981 -11.706 1.00 92.75 375 THR A N 1
ATOM 2888 C CA . THR A 1 375 ? -12.076 4.968 -10.716 1.00 92.75 375 THR A CA 1
ATOM 2889 C C . THR A 1 375 ? -12.993 6.185 -10.819 1.00 92.75 375 THR A C 1
ATOM 2891 O O . THR A 1 375 ? -13.156 6.752 -11.898 1.00 92.75 375 THR A O 1
ATOM 2894 N N . ILE A 1 376 ? -13.623 6.566 -9.713 1.00 91.38 376 ILE A N 1
ATOM 2895 C CA . ILE A 1 376 ? -14.479 7.745 -9.580 1.00 91.38 376 ILE A CA 1
ATOM 2896 C C . ILE A 1 376 ? -13.674 8.815 -8.855 1.00 91.38 376 ILE A C 1
ATOM 2898 O O . ILE A 1 376 ? -13.301 8.599 -7.710 1.00 91.38 376 ILE A O 1
ATOM 2902 N N . LYS A 1 377 ? -13.440 9.965 -9.496 1.00 90.12 377 LYS A N 1
ATOM 2903 C CA . LYS A 1 377 ? -12.634 11.071 -8.943 1.00 90.12 377 LYS A CA 1
ATOM 2904 C C . LYS A 1 377 ? -13.419 12.074 -8.085 1.00 90.12 377 LYS A C 1
ATOM 2906 O O . LYS A 1 377 ? -12.828 13.001 -7.553 1.00 90.12 377 LYS A O 1
ATOM 2911 N N . LYS A 1 378 ? -14.741 11.906 -7.975 1.00 88.75 378 LYS A N 1
ATOM 2912 C CA . LYS A 1 378 ? -15.642 12.790 -7.223 1.00 88.75 378 LYS A CA 1
ATOM 2913 C C . LYS A 1 378 ? -16.121 12.096 -5.947 1.00 88.75 378 LYS A C 1
ATOM 2915 O O . LYS A 1 378 ? -16.880 11.133 -6.019 1.00 88.75 378 LYS A O 1
ATOM 2920 N N . ALA A 1 379 ? -15.743 12.622 -4.784 1.00 85.75 379 ALA A N 1
ATOM 2921 C CA . ALA A 1 379 ? -16.077 12.069 -3.466 1.00 85.75 379 ALA A CA 1
ATOM 2922 C C . ALA A 1 379 ? -17.586 11.938 -3.176 1.00 85.75 379 ALA A C 1
ATOM 2924 O O . ALA A 1 379 ? -18.011 11.065 -2.415 1.00 85.75 379 ALA A O 1
ATOM 2925 N N . SER A 1 380 ? -18.409 12.808 -3.770 1.00 87.25 380 SER A N 1
ATOM 2926 C CA . SER A 1 380 ? -19.871 12.772 -3.637 1.00 87.25 380 SER A CA 1
ATOM 2927 C C . SER A 1 380 ? -20.558 11.801 -4.601 1.00 87.25 380 SER A C 1
ATOM 2929 O O . SER A 1 380 ? -21.734 11.498 -4.414 1.00 87.25 380 SER A O 1
ATOM 2931 N N . ALA A 1 381 ? -19.851 11.261 -5.600 1.00 92.44 381 ALA A N 1
ATOM 2932 C CA . ALA A 1 381 ? -20.404 10.260 -6.506 1.00 92.44 381 ALA A CA 1
ATOM 2933 C C . ALA A 1 381 ? -20.381 8.871 -5.844 1.00 92.44 381 ALA A C 1
ATOM 2935 O O . ALA A 1 381 ? -19.418 8.115 -5.950 1.00 92.44 381 ALA A O 1
ATOM 2936 N N . VAL A 1 382 ? -21.473 8.556 -5.144 1.00 96.38 382 VAL A N 1
ATOM 2937 C CA . VAL A 1 382 ? -21.663 7.318 -4.360 1.00 96.38 382 VAL A CA 1
ATOM 2938 C C . VAL A 1 382 ? -22.498 6.253 -5.080 1.00 96.38 382 VAL A C 1
ATOM 2940 O O . VAL A 1 382 ? -23.073 5.357 -4.457 1.00 96.38 382 VAL A O 1
ATOM 2943 N N . THR A 1 383 ? -22.609 6.377 -6.403 1.00 94.75 383 THR A N 1
ATOM 2944 C CA . THR A 1 383 ? -23.309 5.423 -7.264 1.00 94.75 383 THR A CA 1
ATOM 2945 C C . THR A 1 383 ? -22.484 5.108 -8.506 1.00 94.75 383 THR A C 1
ATOM 2947 O O . THR A 1 383 ? -21.678 5.919 -8.964 1.00 94.75 383 THR A O 1
ATOM 2950 N N . PHE A 1 384 ? -22.679 3.913 -9.060 1.00 97.50 384 PHE A N 1
ATOM 2951 C CA . PHE A 1 384 ? -22.058 3.498 -10.314 1.00 97.50 384 PHE A CA 1
ATOM 2952 C C . PHE A 1 384 ? -22.959 2.515 -11.064 1.00 97.50 384 PHE A C 1
ATOM 2954 O O . PHE A 1 384 ? -23.568 1.640 -10.453 1.00 97.50 384 PHE A O 1
ATOM 2961 N N . THR A 1 385 ? -23.020 2.641 -12.390 1.00 97.38 385 THR A N 1
ATOM 2962 C CA . THR A 1 385 ? -23.744 1.700 -13.255 1.00 97.38 385 THR A CA 1
ATOM 2963 C C . THR A 1 385 ? -22.754 0.948 -14.137 1.00 97.38 385 THR A C 1
ATOM 2965 O O . THR A 1 385 ? -22.108 1.548 -14.995 1.00 97.38 385 THR A O 1
ATOM 2968 N N . ASP A 1 386 ? -22.657 -0.367 -13.955 1.00 97.00 386 ASP A N 1
ATOM 2969 C CA . ASP A 1 386 ? -21.878 -1.246 -14.827 1.00 97.00 386 ASP A CA 1
ATOM 2970 C C . ASP A 1 386 ? -22.751 -1.712 -16.001 1.00 97.00 386 ASP A C 1
ATOM 2972 O O . ASP A 1 386 ? -23.664 -2.527 -15.838 1.00 97.00 386 ASP A O 1
ATOM 2976 N N . SER A 1 387 ? -22.478 -1.171 -17.190 1.00 94.50 387 SER A N 1
ATOM 2977 C CA . SER A 1 387 ? -23.145 -1.528 -18.447 1.00 94.50 387 SER A CA 1
ATOM 2978 C C . SER A 1 387 ? -22.458 -2.658 -19.215 1.00 94.50 387 SER A C 1
ATOM 2980 O O . SER A 1 387 ? -23.022 -3.146 -20.188 1.00 94.50 387 SER A O 1
ATOM 2982 N N . LYS A 1 388 ? -21.266 -3.102 -18.791 1.00 93.25 388 LYS A N 1
ATOM 2983 C CA . LYS A 1 388 ? -20.473 -4.136 -19.486 1.00 93.25 388 LYS A CA 1
ATOM 2984 C C . LYS A 1 388 ? -20.801 -5.555 -19.003 1.00 93.25 388 LYS A C 1
ATOM 2986 O O . LYS A 1 388 ? -20.017 -6.485 -19.205 1.00 93.25 388 LYS A O 1
ATOM 2991 N N . VAL A 1 389 ? -21.916 -5.722 -18.299 1.00 94.50 389 VAL A N 1
ATOM 2992 C CA . VAL A 1 389 ? -22.370 -7.004 -17.752 1.00 94.50 389 VAL A CA 1
ATOM 2993 C C . VAL A 1 389 ? -23.266 -7.736 -18.741 1.00 94.50 389 VAL A C 1
ATOM 2995 O O . VAL A 1 389 ? -24.009 -7.124 -19.501 1.00 94.50 389 VAL A O 1
ATOM 2998 N N . LYS A 1 390 ? -23.208 -9.070 -18.731 1.00 94.00 390 LYS A N 1
ATOM 2999 C CA . LYS A 1 390 ? -24.026 -9.908 -19.617 1.00 94.00 390 LYS A CA 1
ATOM 3000 C C . LYS A 1 390 ? -25.245 -10.452 -18.872 1.00 94.00 390 LYS A C 1
ATOM 3002 O O . LYS A 1 390 ? -25.133 -10.892 -17.727 1.00 94.00 390 LYS A O 1
ATOM 3007 N N . LYS A 1 391 ? -26.398 -10.458 -19.548 1.00 93.25 391 LYS A N 1
ATOM 3008 C CA . LYS A 1 391 ? -27.652 -11.058 -19.065 1.00 93.25 391 LYS A CA 1
ATOM 3009 C C . LYS A 1 391 ? -27.427 -12.505 -18.614 1.00 93.25 391 LYS A C 1
ATOM 3011 O O . LYS A 1 391 ? -26.669 -13.243 -19.235 1.00 93.25 391 LYS A O 1
ATOM 3016 N N . GLY A 1 392 ? -28.076 -12.896 -17.519 1.00 92.75 392 GLY A N 1
ATOM 3017 C CA . GLY A 1 392 ? -27.996 -14.241 -16.947 1.00 92.75 392 GLY A CA 1
ATOM 3018 C C . GLY A 1 392 ? -26.729 -14.523 -16.133 1.00 92.75 392 GLY A C 1
ATOM 3019 O O . GLY A 1 392 ? -26.745 -15.445 -15.317 1.00 92.75 392 GLY A O 1
ATOM 3020 N N . LYS A 1 393 ? -25.660 -13.723 -16.279 1.00 95.62 393 LYS A N 1
ATOM 3021 C CA . LYS A 1 393 ? -24.417 -13.908 -15.518 1.00 95.62 393 LYS A CA 1
ATOM 3022 C C . LYS A 1 393 ? -24.519 -13.341 -14.101 1.00 95.62 393 LYS A C 1
ATOM 3024 O O . LYS A 1 393 ? -25.209 -12.351 -13.847 1.00 95.62 393 LYS A O 1
ATOM 3029 N N . THR A 1 394 ? -23.794 -13.981 -13.187 1.00 96.19 394 THR A N 1
ATOM 3030 C CA . THR A 1 394 ? -23.604 -13.522 -11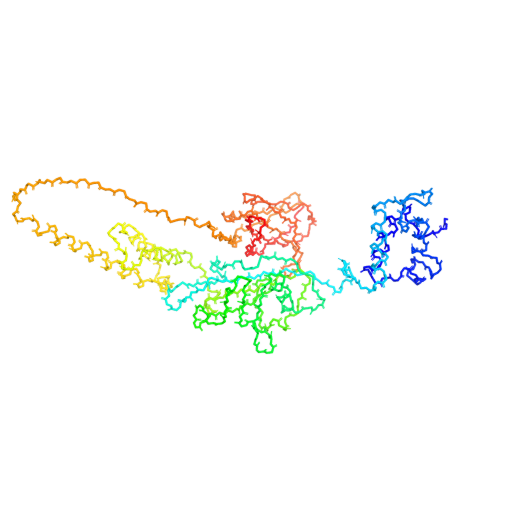.807 1.00 96.19 394 THR A CA 1
ATOM 3031 C C . THR A 1 394 ? -22.272 -12.793 -11.693 1.00 96.19 394 THR A C 1
ATOM 3033 O O . THR A 1 394 ? -21.255 -13.267 -12.200 1.00 96.19 394 THR A O 1
ATOM 3036 N N . TYR A 1 395 ? -22.280 -11.654 -11.009 1.00 97.06 395 TYR A N 1
ATOM 3037 C CA . TYR A 1 395 ? -21.098 -10.846 -10.742 1.00 97.06 395 TYR A CA 1
ATOM 3038 C C . TYR A 1 395 ? -20.983 -10.528 -9.254 1.00 97.06 395 TYR A C 1
ATOM 3040 O O . TYR A 1 395 ? -21.983 -10.450 -8.533 1.00 97.06 395 TYR A O 1
ATOM 3048 N N . TYR A 1 396 ? -19.745 -10.324 -8.821 1.00 96.94 396 TYR A N 1
ATOM 3049 C CA . TYR A 1 396 ? -19.384 -9.971 -7.457 1.00 96.94 396 TYR A CA 1
ATOM 3050 C C . TYR A 1 396 ? -18.650 -8.639 -7.469 1.00 96.94 396 TYR A C 1
ATOM 3052 O O . TYR A 1 396 ? -17.747 -8.447 -8.283 1.00 96.94 396 TYR A O 1
ATOM 3060 N N . TYR A 1 397 ? -19.030 -7.735 -6.573 1.00 97.31 397 TYR A N 1
ATOM 3061 C CA . TYR A 1 397 ? -18.491 -6.385 -6.498 1.00 97.31 397 TYR A CA 1
ATOM 3062 C C . TYR A 1 397 ? -17.966 -6.071 -5.104 1.00 97.31 397 TYR A C 1
ATOM 3064 O O . TYR A 1 397 ? -18.556 -6.471 -4.098 1.00 97.31 397 TYR A O 1
ATOM 3072 N N . LYS A 1 398 ? -16.881 -5.300 -5.069 1.00 95.94 398 LYS A N 1
ATOM 3073 C CA . LYS A 1 398 ? -16.376 -4.621 -3.875 1.00 95.94 398 LYS A CA 1
ATOM 3074 C C . LYS A 1 398 ? -15.925 -3.214 -4.253 1.00 95.94 398 LYS A C 1
ATOM 3076 O O . LYS A 1 398 ? -15.476 -2.984 -5.379 1.00 95.94 398 LYS A O 1
ATOM 3081 N N . VAL A 1 399 ? -16.071 -2.277 -3.327 1.00 96.31 399 VAL A N 1
ATOM 3082 C CA . VAL A 1 399 ? -15.716 -0.866 -3.522 1.00 96.31 399 VAL A CA 1
ATOM 3083 C C . VAL A 1 399 ? -14.762 -0.450 -2.414 1.00 96.31 399 VAL A C 1
ATOM 3085 O O . VAL A 1 399 ? -14.951 -0.845 -1.266 1.00 96.31 399 VAL A O 1
ATOM 3088 N N . ARG A 1 400 ? -13.747 0.349 -2.740 1.00 90.81 400 ARG A N 1
ATOM 3089 C CA . ARG A 1 400 ? -12.936 1.057 -1.742 1.00 90.81 400 ARG A CA 1
ATOM 3090 C C . ARG A 1 400 ? -12.933 2.547 -2.040 1.00 90.81 400 ARG A C 1
ATOM 3092 O O . ARG A 1 400 ? -13.001 2.945 -3.199 1.00 90.81 400 ARG A O 1
ATOM 3099 N N . ALA A 1 401 ? -12.884 3.364 -1.000 1.00 85.38 401 ALA A N 1
ATOM 3100 C CA . ALA A 1 401 ? -12.650 4.794 -1.134 1.00 85.38 401 ALA A CA 1
ATOM 3101 C C . ALA A 1 401 ? -11.142 5.059 -1.268 1.00 85.38 401 ALA A C 1
ATOM 3103 O O . ALA A 1 401 ? -10.342 4.229 -0.854 1.00 85.38 401 ALA A O 1
ATOM 3104 N N . TYR A 1 402 ? -10.740 6.193 -1.830 1.00 80.50 402 TYR A N 1
ATOM 3105 C CA . TYR A 1 402 ? -9.353 6.663 -1.795 1.00 80.50 402 TYR A CA 1
ATOM 3106 C C . TYR A 1 402 ? -9.312 8.166 -1.519 1.00 80.50 402 TYR A C 1
ATOM 3108 O O . TYR A 1 402 ? -10.236 8.888 -1.896 1.00 80.50 402 TYR A O 1
ATOM 3116 N N . LYS A 1 403 ? -8.257 8.641 -0.860 1.00 77.94 403 LYS A N 1
ATOM 3117 C CA . LYS A 1 403 ? -7.943 10.062 -0.676 1.00 77.94 403 LYS A CA 1
ATOM 3118 C C . LYS A 1 403 ? -6.778 10.411 -1.594 1.00 77.94 403 LYS A C 1
ATOM 3120 O O . LYS A 1 403 ? -5.870 9.604 -1.762 1.00 77.94 403 LYS A O 1
ATOM 3125 N N . THR A 1 404 ? -6.819 11.596 -2.185 1.00 61.81 404 THR A N 1
ATOM 3126 C CA . THR A 1 404 ? -5.687 12.194 -2.890 1.00 61.81 404 THR A CA 1
ATOM 3127 C C . THR A 1 404 ? -5.373 13.553 -2.281 1.00 61.81 404 THR A C 1
ATOM 3129 O O . THR A 1 404 ? -6.287 14.367 -2.141 1.00 61.81 404 THR A O 1
ATOM 3132 N N . VAL A 1 405 ? -4.109 13.784 -1.922 1.00 51.53 405 VAL A N 1
ATOM 3133 C CA . VAL A 1 405 ? -3.569 15.067 -1.435 1.00 51.53 405 VAL A CA 1
ATOM 3134 C C . VAL A 1 405 ? -2.269 15.328 -2.195 1.00 51.53 405 VAL A C 1
ATOM 3136 O O . VAL A 1 405 ? -1.413 14.450 -2.230 1.00 51.53 405 VAL A O 1
ATOM 3139 N N . LYS A 1 406 ? -2.148 16.488 -2.860 1.00 39.28 406 LYS A N 1
ATOM 3140 C CA . LYS A 1 406 ? -0.983 16.866 -3.693 1.00 39.28 406 LYS A CA 1
ATOM 3141 C C . LYS A 1 406 ? -0.513 15.755 -4.661 1.00 39.28 406 LYS A C 1
ATOM 3143 O O . LYS A 1 406 ? 0.668 15.477 -4.777 1.00 39.28 406 LYS A O 1
ATOM 3148 N N . GLY A 1 407 ? -1.454 15.073 -5.325 1.00 41.03 407 GLY A N 1
ATOM 3149 C CA . GLY A 1 407 ? -1.161 13.982 -6.273 1.00 41.03 407 GLY A CA 1
ATOM 3150 C C . GLY A 1 407 ? -0.998 12.586 -5.649 1.00 41.03 407 GLY A C 1
ATOM 3151 O O . GLY A 1 407 ? -1.249 11.591 -6.328 1.00 41.03 407 GLY A O 1
ATOM 3152 N N . ASN A 1 408 ? -0.727 12.492 -4.344 1.00 45.44 408 ASN A N 1
ATOM 3153 C CA . ASN A 1 408 ? -0.490 11.229 -3.637 1.00 45.44 408 ASN A CA 1
ATOM 3154 C C . ASN A 1 408 ? -1.798 10.537 -3.249 1.00 45.44 408 ASN A C 1
ATOM 3156 O O . ASN A 1 408 ? -2.682 11.173 -2.675 1.00 45.44 408 ASN A O 1
ATOM 3160 N N . LYS A 1 409 ? -1.943 9.239 -3.555 1.00 63.75 409 LYS A N 1
ATOM 3161 C CA . LYS A 1 409 ? -3.194 8.479 -3.375 1.00 63.75 409 LYS A CA 1
ATOM 3162 C C . LYS A 1 409 ? -3.094 7.437 -2.261 1.00 63.75 409 LYS A C 1
ATOM 3164 O O . LYS A 1 409 ? -2.295 6.515 -2.352 1.00 63.75 409 LYS A O 1
ATOM 3169 N N . ALA A 1 410 ? -4.003 7.508 -1.292 1.00 62.12 410 ALA A N 1
ATOM 3170 C CA . ALA A 1 410 ? -4.103 6.567 -0.181 1.00 62.12 410 ALA A CA 1
ATOM 3171 C C . ALA A 1 410 ? -5.468 5.838 -0.200 1.00 62.12 410 ALA A C 1
ATOM 3173 O O . ALA A 1 410 ? -6.526 6.471 -0.241 1.00 62.12 410 ALA A O 1
ATOM 3174 N N . ASN A 1 411 ? -5.469 4.499 -0.206 1.00 70.88 411 ASN A N 1
ATOM 3175 C CA . ASN A 1 411 ? -6.660 3.674 -0.489 1.00 70.88 411 ASN A CA 1
ATOM 3176 C C . ASN A 1 411 ? -7.322 3.120 0.784 1.00 70.88 411 ASN A C 1
ATOM 3178 O O . ASN A 1 411 ? -6.649 2.485 1.563 1.00 70.88 411 ASN A O 1
ATOM 3182 N N . GLY A 1 412 ? -8.624 3.231 1.008 1.00 69.94 412 GLY A N 1
ATOM 3183 C CA . GLY A 1 412 ? -9.307 2.583 2.140 1.00 69.94 412 GLY A CA 1
ATOM 3184 C C . GLY A 1 412 ? -9.442 1.055 2.023 1.00 69.94 412 GLY A C 1
ATOM 3185 O O . GLY A 1 412 ? -9.213 0.474 0.956 1.00 69.94 412 GLY A O 1
ATOM 3186 N N . LYS A 1 413 ? -9.884 0.397 3.108 1.00 74.88 413 LYS A N 1
ATOM 3187 C CA . LYS A 1 413 ? -10.272 -1.031 3.096 1.00 74.88 413 LYS A CA 1
ATOM 3188 C C . LYS A 1 413 ? -11.449 -1.266 2.130 1.00 74.88 413 LYS A C 1
ATOM 3190 O O . LYS A 1 413 ? -12.333 -0.417 1.969 1.00 74.88 413 LYS A O 1
ATOM 3195 N N . PHE A 1 414 ? -11.481 -2.443 1.501 1.00 82.75 414 PHE A N 1
ATOM 3196 C CA . PHE A 1 414 ? -12.597 -2.849 0.642 1.00 82.75 414 PHE A CA 1
ATOM 3197 C C . PHE A 1 414 ? -13.886 -3.055 1.446 1.00 82.75 414 PHE A C 1
ATOM 3199 O O . PHE A 1 414 ? -13.872 -3.568 2.566 1.00 82.75 414 PHE A O 1
ATOM 3206 N N . SER A 1 415 ? -15.022 -2.709 0.841 1.00 90.56 415 SER A N 1
ATOM 3207 C CA . SER A 1 415 ? -16.340 -3.090 1.340 1.00 90.56 415 SER A CA 1
ATOM 3208 C C . SER A 1 415 ? -16.479 -4.611 1.426 1.00 90.56 415 SER A C 1
ATOM 3210 O O . SER A 1 415 ? -15.785 -5.360 0.734 1.00 90.56 415 SER A O 1
ATOM 3212 N N . ALA A 1 416 ? -17.476 -5.071 2.183 1.00 87.81 416 ALA A N 1
ATOM 3213 C CA . ALA A 1 416 ? -17.949 -6.443 2.036 1.00 87.81 416 ALA A CA 1
ATOM 3214 C C . ALA A 1 416 ? -18.324 -6.722 0.567 1.00 87.81 416 ALA A C 1
ATOM 3216 O O . ALA A 1 416 ? -18.863 -5.849 -0.126 1.00 87.81 416 ALA A O 1
ATOM 3217 N N . VAL A 1 417 ? -18.037 -7.937 0.100 1.00 94.06 417 VAL A N 1
ATOM 3218 C CA . VAL A 1 417 ? -18.402 -8.377 -1.249 1.00 94.06 417 VAL A CA 1
ATOM 3219 C C . VAL A 1 417 ? -19.924 -8.456 -1.369 1.00 94.06 417 VAL A C 1
ATOM 3221 O O . VAL A 1 417 ? -20.622 -8.937 -0.469 1.00 94.06 417 VAL A O 1
ATOM 3224 N N . ARG A 1 418 ? -20.451 -7.994 -2.504 1.00 96.62 418 ARG A N 1
ATOM 3225 C CA . ARG A 1 418 ? -21.873 -8.085 -2.850 1.00 96.62 418 ARG A CA 1
ATOM 3226 C C . ARG A 1 418 ? -22.068 -8.782 -4.188 1.00 96.62 418 ARG A C 1
ATOM 3228 O O . ARG A 1 418 ? -21.324 -8.546 -5.135 1.00 96.62 418 ARG A O 1
ATOM 3235 N N . LYS A 1 419 ? -23.077 -9.650 -4.247 1.00 96.75 419 LYS A N 1
ATOM 3236 C CA . LYS A 1 419 ? -23.443 -10.481 -5.401 1.00 96.75 419 LYS A CA 1
ATOM 3237 C C . LYS A 1 419 ? -24.639 -9.870 -6.126 1.00 96.75 419 LYS A C 1
ATOM 3239 O O . LYS A 1 419 ? -25.573 -9.410 -5.479 1.00 96.75 419 LYS A O 1
ATOM 3244 N N . VAL A 1 420 ? -24.659 -9.966 -7.453 1.00 97.31 420 VAL A N 1
ATOM 3245 C CA . VAL A 1 420 ? -25.846 -9.681 -8.271 1.00 97.31 420 VAL A CA 1
ATOM 3246 C C . VAL A 1 420 ? -25.924 -10.642 -9.458 1.00 97.31 420 VAL A C 1
ATOM 3248 O O . VAL A 1 420 ? -24.910 -10.934 -10.091 1.00 97.31 420 VAL A O 1
ATOM 3251 N N . LYS A 1 421 ? -27.127 -11.134 -9.776 1.00 96.00 421 LYS A N 1
ATOM 3252 C CA . LYS A 1 421 ? -27.421 -11.850 -11.029 1.00 96.00 421 LYS A CA 1
ATOM 3253 C C . LYS A 1 421 ? -28.130 -10.893 -11.982 1.00 96.00 421 LYS A C 1
ATOM 3255 O O . LYS A 1 421 ? -29.116 -10.272 -11.587 1.00 96.00 421 LYS A O 1
ATOM 3260 N N . ILE A 1 422 ? -27.634 -10.764 -13.212 1.00 96.75 422 ILE A N 1
ATOM 3261 C CA . ILE A 1 422 ? -28.202 -9.828 -14.191 1.00 96.75 422 ILE A CA 1
ATOM 3262 C C . ILE A 1 422 ? -29.498 -10.401 -14.760 1.00 96.75 422 ILE A C 1
ATOM 3264 O O . ILE A 1 422 ? -29.482 -11.359 -15.539 1.00 96.75 422 ILE A O 1
ATOM 3268 N N . LYS A 1 423 ? -30.618 -9.814 -14.334 1.00 86.69 423 LYS A N 1
ATOM 3269 C CA . LYS A 1 423 ? -31.976 -10.157 -14.769 1.00 86.69 423 LYS A CA 1
ATOM 3270 C C . LYS A 1 423 ? -32.258 -9.619 -16.182 1.00 86.69 423 LYS A C 1
ATOM 3272 O O . LYS A 1 423 ? -31.509 -8.776 -16.685 1.00 86.69 423 LYS A O 1
ATOM 3277 N N . LYS A 1 424 ? -33.290 -10.191 -16.817 1.00 68.50 424 LYS A N 1
ATOM 3278 C CA . LYS A 1 424 ? -33.732 -9.871 -18.185 1.00 68.50 424 LYS A CA 1
ATOM 3279 C C . LYS A 1 424 ? -34.051 -8.391 -18.366 1.00 68.50 424 LYS A C 1
ATOM 3281 O O . LYS A 1 424 ? -34.530 -7.772 -17.392 1.00 68.50 424 LYS A O 1
#

Secondary structure (DSSP, 8-state):
----S-BSBHHHHHHHHHHHHHTT--TT-TTTTSEETTEEHHHHHGGGB-TTS-B-SSTT--S--HHHHHHHHHHHHHHHTS--TTT--SSSEEEEEEEEEE--S--HHHH-----TTTT--EEEEEEEEEEEETT-BHHHHHHHHHHHTT-EEEEETTTTEEEEEE-TTS-EEETTTTSTB-EEEEEETTB--SS-TTT-B--TT-EEEEEEESBTTTTT----HHHHHHHHHHHTSPPTTT--GGGHHHHHHHHHHHHTS-HHHHTT-TTHHHHHHHHHHHHHHHHHHHHHHHHTTS----------------------------PPPPPP---EEEEETTEEEEE-PPPTT-SEEEEEEESSTTSPPEEEEEE--TT--EEEE-SPPTT-EEEEEEEEEEEETTEEEEPPPPPPEEEE---

Radius of gyration: 32.53 Å; chains: 1; bounding box: 61×76×108 Å

Sequence (424 aa):
MRDDFGYGTSESTAQVLLALSCLGIDPTSAEVGFGTPNFNMITNLMKYRQNDGGFSHLSNLTKSQEMSTVQVLQALDAYKKGTNTYWLINGENQSVAVTILGDEVHDSDKDGKIHAFVKNNLQVWAAQSEYRVPKNATAMEALDAALAANKMTSEKKYGDTYIASVTRADGVKLGEFTNGSKSGWKYSVNGTEPDVGACDYTLKDGDVVMLHYTDNYAKENTEIDEQVENVIRLIAALPSLDKLTRNDQEAVKAARAAYDALTDTQKANVENADLLVKAEAQLKALQDAKKDDDKKDNNKGDNSNNNNSNNTNNGTNGNQNPGTQTIVRPAKVTKLTVSSKKKKAFLKWKKNSKATGYEIYRATKKNGKYKKIRTIKKASAVTFTDSKVKKGKTYYYKVRAYKTVKGNKANGKFSAVRKVKIKK

pLDDT: mean 80.1, std 19.2, range [21.69, 98.38]